Protein AF-A0A061NW91-F1 (afdb_monomer_lite)

Foldseek 3Di:
DVPLLVVLVVVLVVVVVPADLLLSLVSCLQRPQQLLLLCLQLPPPQAPLNVVSPVLSVCSSVLSVQLSVLRVDAQAQVSLVSLVSVLVSLVSQLVSLVLQCQAVDDPQLLSVLQSLLSNLLSVLSVLSSCLSHVVCVVDPDDSLVSSVLSSCSSFQSHLVSSLLSLVQLLVCVPPRGDPCSNVLSVLSSCLSVLCVVCVVVDPPSVLVSLVSSVVSQLVSLVVLQCCLVPPPPDDPLLSVLSVQLSVLQNVLSVLSNLQSVCRHVVNHPADPVNNSPRNVSCCSPVNSVSSSVNSVVSSRHDPDHDDDFWLDADQWADACCCVVVVVFPFDPDQQFLECDLVLLDDPADDLVLADPLVVCCRGPVVQKWKKKFKFFDPVCLVCLVVVQVVCQGRLAQNDDSGGIFTWDWDKTWTDCVNGVAPGKIWIWTDTPVGTHFTWIWGRDPSWIWIWTHTNQKIKIQTWRWHADPQNKIKTWSPPPAIWIDHDSRIGGFQKIWIKIWDDDDDNWIWIWIWMDHVNHTGMIMIMIMGGDD

Sequence (533 aa):
MKGSIAVGVLLSVIALLYVGIIEAALLLAMFIWVPMLLQLITQDPQIKVDRWLRRTSFVAIYFAIIASVSLFLPQSMIAGLFATVWLVFVAIIGVLGLLRQLRYGFQRSEEALINLSLMYLPIGGVWLVAGASGASQFLPYTDVIVWLTAIHFHYAAFFLPIVAGLYIRSRRQQIGLPKRWSFIAILLALGPIFVAIGIDQGPPLEFYVVATYAVGLFLFVGLWLVDALKRNEFTLKLRLTLLSASFVFALTTTWTLVYSFGLLSENIIVTIEWMTRYHGAVNASVFATLAFIVVWQLRTPSSVNEITVSHLRTRGYVGTVPIDEARWKKGSHTPTLVSNWDELANETFSPSDVDDEIRNFYTSPNRYKMVANVAWSSVFKPLLPVVHYVTVRFGQLNVPKNGKAMMNGAVIPLDSIEDGRAKPSVWLRWSEEAHIFTAIYSTVDQKMNIALPLPFGVMTGILQPETDQHSGLILNSEPNGIFYTIGSITIRLPLKETFHIKKVHNTELHANHHIQLFGLSLFTIEYELTAHE

Secondary structure (DSSP, 8-state):
-HHHHHHHHHHHHHHHTTS-HHHHHHHHIIIIIHHHHHHHHTSS--SHHHHHHHHHHHHHHHHHHHHHGGGTSPSSHHHHHHHHHHHHHHHHHHHHHHHHHHHH-SS-HHHHHHHHHHHHHHHHHHHHHHHHHTGGGGSSS-HHHHHHHHHHHHIIIIIHHHHHHHHHHHHHHHH---TTHHHHHHHHHHHHHHHHHHHHH-TTHHHHHHHHHHHHHHHHHHHHHHHHHH-TTS-HHHHHHHHHHHHHHHHHHHHHHHHHHHHHTT---S-HHHIIIIIIIHIIIIIHHHHHHHHHHH---------------BSS--TTHHHHTT-SPBPSS---SSS-GGGG-BTTB-GGGS-HHHHHHHHSGGGEEEEEEEEE-TTTGGGHHHHHHHHHHHTSS---SSEEEE-EEE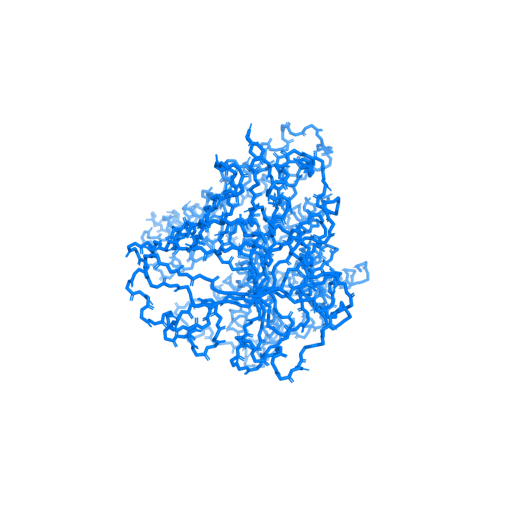EEEB-HHHHSSSS-EEEEEE-SSSEEEEEEEEEETTEEEEEEEEBTEEEEEEEEEEE-TTS-EEEEEEEEEEEEEETTEEEE-SEEEEEEEEEEETTEEEEEEEEEETTEEEEEEEEEEEE--

Structure (mmCIF, N/CA/C/O backbone):
data_AF-A0A061NW91-F1
#
_entry.id   AF-A0A061NW91-F1
#
loop_
_atom_site.group_PDB
_atom_site.id
_atom_site.type_symbol
_atom_site.label_atom_id
_atom_site.label_alt_id
_atom_site.label_comp_id
_atom_site.label_asym_id
_atom_site.label_entity_id
_atom_site.label_seq_id
_atom_site.pdbx_PDB_ins_code
_atom_site.Cartn_x
_atom_site.Cartn_y
_atom_site.Cartn_z
_atom_site.occupancy
_atom_site.B_iso_or_equiv
_atom_site.auth_seq_id
_atom_site.auth_comp_id
_atom_site.auth_asym_id
_atom_site.auth_atom_id
_atom_site.pdbx_PDB_model_num
ATOM 1 N N . MET A 1 1 ? -20.752 14.747 2.331 1.00 52.59 1 MET A N 1
ATOM 2 C CA . MET A 1 1 ? -20.024 14.851 3.615 1.00 52.59 1 MET A CA 1
ATOM 3 C C . MET A 1 1 ? -20.911 15.421 4.723 1.00 52.59 1 MET A C 1
ATOM 5 O O . MET A 1 1 ? -21.187 14.692 5.657 1.00 52.59 1 MET A O 1
ATOM 9 N N . LYS A 1 2 ? -21.432 16.656 4.620 1.00 47.62 2 LYS A N 1
ATOM 10 C CA . LYS A 1 2 ? -22.201 17.287 5.719 1.00 47.62 2 LYS A CA 1
ATOM 11 C C . LYS A 1 2 ? -23.490 16.541 6.129 1.00 47.62 2 LYS A C 1
ATOM 13 O O . LYS A 1 2 ? -23.704 16.351 7.318 1.00 47.62 2 LYS A O 1
ATOM 18 N N . GLY A 1 3 ? -24.300 16.074 5.172 1.00 49.94 3 GLY A N 1
ATOM 19 C CA . GLY A 1 3 ? -25.583 15.407 5.468 1.00 49.94 3 GLY A CA 1
ATOM 20 C C . GLY A 1 3 ? -25.447 14.042 6.153 1.00 49.94 3 GLY A C 1
ATOM 21 O O . GLY A 1 3 ? -26.090 13.794 7.164 1.00 49.94 3 GLY A O 1
ATOM 22 N N . SER A 1 4 ? -24.549 13.183 5.662 1.00 55.69 4 SER A N 1
ATOM 23 C CA . SER A 1 4 ? -24.285 11.864 6.256 1.00 55.69 4 SER A CA 1
ATOM 24 C C . SER A 1 4 ? -23.629 11.956 7.639 1.00 55.69 4 SER A C 1
ATOM 26 O O . SER A 1 4 ? -23.918 11.133 8.499 1.00 55.69 4 SER A O 1
ATOM 28 N N . ILE A 1 5 ? -22.794 12.979 7.876 1.00 61.19 5 ILE A N 1
ATOM 29 C CA . ILE A 1 5 ? -22.190 13.239 9.193 1.00 61.19 5 ILE A CA 1
ATOM 30 C C . ILE A 1 5 ? -23.252 13.688 10.194 1.00 61.19 5 ILE A C 1
ATOM 32 O O . ILE A 1 5 ? -23.284 13.162 11.296 1.00 61.19 5 ILE A O 1
ATOM 36 N N . ALA A 1 6 ? -24.128 14.627 9.827 1.00 64.75 6 ALA A N 1
ATOM 37 C CA . ALA A 1 6 ? -25.164 15.110 10.738 1.00 64.75 6 ALA A CA 1
ATOM 38 C C . ALA A 1 6 ? -26.103 13.978 11.180 1.00 64.75 6 ALA A C 1
ATOM 40 O O . ALA A 1 6 ? -26.405 13.865 12.363 1.00 64.75 6 ALA A O 1
ATOM 41 N N . VAL A 1 7 ? -26.492 13.098 10.250 1.00 67.06 7 VAL A N 1
ATOM 42 C CA . VAL A 1 7 ? -27.313 11.917 10.556 1.00 67.06 7 VAL A CA 1
ATOM 43 C C . VAL A 1 7 ? -26.541 10.906 11.406 1.00 67.06 7 VAL A C 1
ATOM 45 O O . VAL A 1 7 ? -27.070 10.446 12.410 1.00 67.06 7 VAL A O 1
ATOM 48 N N . GLY A 1 8 ? -25.285 10.593 11.067 1.00 64.12 8 GLY A N 1
ATOM 49 C CA . GLY A 1 8 ? -24.462 9.664 11.852 1.00 64.12 8 GLY A CA 1
ATOM 50 C C . GLY A 1 8 ? -24.186 10.159 13.275 1.00 64.12 8 GLY A C 1
ATOM 51 O O . GLY A 1 8 ? -24.293 9.388 14.224 1.00 64.12 8 GLY A O 1
ATOM 52 N N . VAL A 1 9 ? -23.900 11.454 13.439 1.00 68.56 9 VAL A N 1
ATOM 53 C CA . VAL A 1 9 ? -23.727 12.100 14.748 1.00 68.56 9 VAL A CA 1
ATOM 54 C C . VAL A 1 9 ? -25.037 12.094 15.524 1.00 68.56 9 VAL A C 1
ATOM 56 O O . VAL A 1 9 ? -25.028 11.716 16.686 1.00 68.56 9 VAL A O 1
ATOM 59 N N . LEU A 1 10 ? -26.163 12.448 14.900 1.00 68.88 10 LEU A N 1
ATOM 60 C CA . LEU A 1 10 ? -27.469 12.440 15.559 1.00 68.88 10 LEU A CA 1
ATOM 61 C C . LEU A 1 10 ? -27.851 11.033 16.037 1.00 68.88 10 LEU A C 1
ATOM 63 O O . LEU A 1 10 ? -28.220 10.867 17.194 1.00 68.88 10 LEU A O 1
ATOM 67 N N . LEU A 1 11 ? -27.713 10.019 15.178 1.00 64.69 11 LEU A N 1
ATOM 68 C CA . LEU A 1 11 ? -27.996 8.626 15.530 1.00 64.69 11 LEU A CA 1
ATOM 69 C C . LEU A 1 11 ? -27.055 8.115 16.624 1.00 64.69 11 LEU A C 1
ATOM 71 O O . LEU A 1 11 ? -27.511 7.441 17.542 1.00 64.69 11 LEU A O 1
ATOM 75 N N . SER A 1 12 ? -25.772 8.490 16.574 1.00 62.50 12 SER A N 1
ATOM 76 C CA . SER A 1 12 ? -24.813 8.153 17.632 1.00 62.50 12 SER A CA 1
ATOM 77 C C . SER A 1 12 ? -25.191 8.828 18.950 1.00 62.50 12 SER A C 1
ATOM 79 O O . SER A 1 12 ? -25.250 8.159 19.967 1.00 62.50 12 SER A O 1
ATOM 81 N N . VAL A 1 13 ? -25.511 10.125 18.948 1.00 66.75 13 VAL A N 1
ATOM 82 C CA . 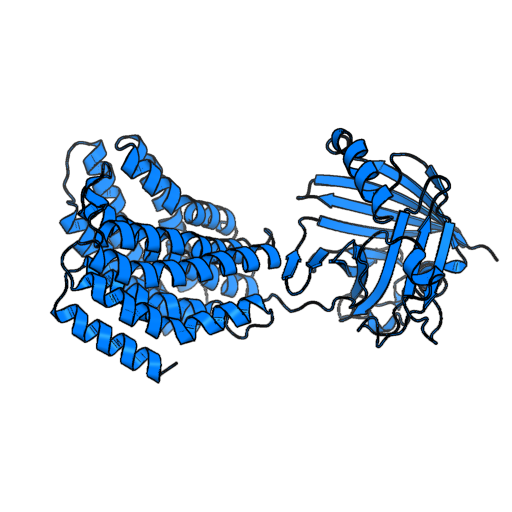VAL A 1 13 ? -25.918 10.875 20.151 1.00 66.75 13 VAL A CA 1
ATOM 83 C C . VAL A 1 13 ? -27.202 10.317 20.758 1.00 66.75 13 VAL A C 1
ATOM 85 O O . VAL A 1 13 ? -27.273 10.171 21.972 1.00 66.75 13 VAL A O 1
ATOM 88 N N . ILE A 1 14 ? -28.193 9.965 19.937 1.00 61.38 14 ILE A N 1
ATOM 89 C CA . ILE A 1 14 ? -29.428 9.336 20.416 1.00 61.38 14 ILE A CA 1
ATOM 90 C C . ILE A 1 14 ? -29.113 7.969 21.023 1.00 61.38 14 ILE A C 1
ATOM 92 O O . ILE A 1 14 ? -29.549 7.687 22.131 1.00 61.38 14 ILE A O 1
ATOM 96 N N . ALA A 1 15 ? -28.318 7.142 20.345 1.00 61.28 15 ALA A N 1
ATOM 97 C CA . ALA A 1 15 ? -27.961 5.822 20.845 1.00 61.28 15 ALA A CA 1
ATOM 98 C C . ALA A 1 15 ? -27.124 5.875 22.134 1.00 61.28 15 ALA A C 1
ATOM 100 O O . ALA A 1 15 ? -27.354 5.073 23.034 1.00 61.28 15 ALA A O 1
ATOM 101 N N . LEU A 1 16 ? -26.228 6.861 22.269 1.00 63.16 16 LEU A N 1
ATOM 102 C CA . LEU A 1 16 ? -25.401 7.097 23.461 1.00 63.16 16 LEU A CA 1
ATOM 103 C C . LEU A 1 16 ? -26.218 7.320 24.744 1.00 63.16 16 LEU A C 1
ATOM 105 O O . LEU A 1 16 ? -25.680 7.141 25.832 1.00 63.16 16 LEU A O 1
ATOM 109 N N . LEU A 1 17 ? -27.497 7.692 24.639 1.00 67.06 17 LEU A N 1
ATOM 110 C CA . LEU A 1 17 ? -28.383 7.854 25.797 1.00 67.06 17 LEU A CA 1
ATOM 111 C C . LEU A 1 17 ? -28.949 6.526 26.323 1.00 67.06 17 LEU A C 1
ATOM 113 O O . LEU A 1 17 ? -29.487 6.501 27.427 1.00 67.06 17 LEU A O 1
ATOM 117 N N . TYR A 1 18 ? -28.840 5.439 25.553 1.00 68.56 18 TYR A N 1
ATOM 118 C CA . TYR A 1 18 ? -29.524 4.171 25.828 1.00 68.56 18 TYR A CA 1
ATOM 119 C C . TYR A 1 18 ? -28.599 2.949 25.891 1.00 68.56 18 TYR A C 1
ATOM 121 O O . TYR A 1 18 ? -29.082 1.854 26.169 1.00 68.56 18 TYR A O 1
ATOM 129 N N . VAL A 1 19 ? -27.295 3.104 25.635 1.00 80.56 19 VAL A N 1
ATOM 130 C CA . VAL A 1 19 ? -26.346 1.981 25.545 1.00 80.56 19 VAL A CA 1
ATOM 131 C C . VAL A 1 19 ? -25.132 2.153 26.462 1.00 80.56 19 VAL A C 1
ATOM 133 O O . VAL A 1 19 ? -24.817 3.260 26.902 1.00 80.56 19 VAL A O 1
ATOM 136 N N . GLY A 1 20 ? -24.441 1.047 26.749 1.00 87.38 20 GLY A N 1
ATOM 137 C CA . GLY A 1 20 ? -23.202 1.044 27.522 1.00 87.38 20 GLY A CA 1
ATOM 138 C C . GLY A 1 20 ? -22.012 1.644 26.764 1.00 87.38 20 GLY A C 1
ATOM 139 O O . GLY A 1 20 ? -22.071 1.967 25.578 1.00 87.38 20 GLY A O 1
ATOM 140 N N . ILE A 1 21 ? -20.887 1.804 27.469 1.00 89.38 21 ILE A N 1
ATOM 141 C CA . ILE A 1 21 ? -19.657 2.420 26.931 1.00 89.38 21 ILE A CA 1
ATOM 142 C C . ILE A 1 21 ? -19.094 1.632 25.733 1.00 89.38 21 ILE A C 1
ATOM 144 O O . ILE A 1 21 ? -18.519 2.218 24.813 1.00 89.38 21 ILE A O 1
ATOM 148 N N . ILE A 1 22 ? -19.247 0.309 25.743 1.00 91.12 22 ILE A N 1
ATOM 149 C CA . ILE A 1 22 ? -18.734 -0.594 24.708 1.00 91.12 22 ILE A CA 1
ATOM 150 C C . ILE A 1 22 ? -19.541 -0.409 23.417 1.00 91.12 22 ILE A C 1
ATOM 152 O O . ILE A 1 22 ? -18.987 -0.128 22.353 1.00 91.12 22 ILE A O 1
ATOM 156 N N . GLU A 1 23 ? -20.861 -0.494 23.520 1.00 92.00 23 GLU A N 1
ATOM 157 C CA . GLU A 1 23 ? -21.796 -0.322 22.412 1.00 92.00 23 GLU A CA 1
ATOM 158 C C . GLU A 1 23 ? -21.676 1.085 21.819 1.00 92.00 23 GLU A C 1
ATOM 160 O O . GLU A 1 23 ? -21.595 1.249 20.602 1.00 92.00 23 GLU A O 1
ATOM 165 N N . ALA A 1 24 ? -21.566 2.099 22.680 1.00 91.12 24 ALA A N 1
ATOM 166 C CA . ALA A 1 24 ? -21.291 3.482 22.315 1.00 91.12 24 ALA A CA 1
ATOM 167 C C . ALA A 1 24 ? -20.049 3.624 21.419 1.00 91.12 24 ALA A C 1
ATOM 169 O O . ALA A 1 24 ? -20.097 4.282 20.376 1.00 91.12 24 ALA A O 1
ATOM 170 N N . ALA A 1 25 ? -18.935 2.996 21.802 1.00 93.56 25 ALA A N 1
ATOM 171 C CA . ALA A 1 25 ? -17.704 3.023 21.019 1.00 93.56 25 ALA A CA 1
ATOM 172 C C . ALA A 1 25 ? -17.865 2.300 19.670 1.00 93.56 25 ALA A C 1
ATOM 174 O O . ALA A 1 25 ? -17.402 2.798 18.644 1.00 93.56 25 ALA A O 1
ATOM 175 N N . LEU A 1 26 ? -18.562 1.161 19.629 1.00 95.38 26 LEU A N 1
ATOM 176 C CA . LEU A 1 26 ? -18.844 0.461 18.370 1.00 95.38 26 LEU A CA 1
ATOM 177 C C . LEU A 1 26 ? -19.699 1.307 17.424 1.00 95.38 26 LEU A C 1
ATOM 179 O O . LEU A 1 26 ? -19.378 1.409 16.241 1.00 95.38 26 LEU A O 1
ATOM 183 N N . LEU A 1 27 ? -20.730 1.976 17.937 1.00 94.81 27 LEU A N 1
ATOM 184 C CA . LEU A 1 27 ? -21.559 2.886 17.150 1.00 94.81 27 LEU A CA 1
ATOM 185 C C . LEU A 1 27 ? -20.736 4.052 16.590 1.00 94.81 27 LEU A C 1
ATOM 187 O O . LEU A 1 27 ? -20.813 4.333 15.395 1.00 94.81 27 LEU A O 1
ATOM 191 N N . LEU A 1 28 ? -19.885 4.683 17.405 1.00 94.38 28 LEU A N 1
ATOM 192 C CA . LEU A 1 28 ? -18.970 5.727 16.927 1.00 94.38 28 LEU A CA 1
ATOM 193 C C . LEU A 1 28 ? -18.056 5.206 15.809 1.00 94.38 28 LEU A C 1
ATOM 195 O O . LEU A 1 28 ? -17.872 5.881 14.792 1.00 94.38 28 LEU A O 1
ATOM 199 N N . ALA A 1 29 ? -17.520 3.992 15.946 1.00 96.50 29 ALA A N 1
ATOM 200 C CA . ALA A 1 29 ? -16.716 3.378 14.899 1.00 96.50 29 ALA A CA 1
ATOM 201 C C . ALA A 1 29 ? -17.511 3.162 13.601 1.00 96.50 29 ALA A C 1
ATOM 203 O O . ALA A 1 29 ? -17.045 3.559 12.530 1.00 96.50 29 ALA A O 1
ATOM 204 N N . MET A 1 30 ? -18.711 2.583 13.693 1.00 96.12 30 MET A N 1
ATOM 205 C CA . MET A 1 30 ? -19.557 2.248 12.544 1.00 96.12 30 MET A CA 1
ATOM 206 C C . MET A 1 30 ? -20.066 3.487 11.799 1.00 96.12 30 MET A C 1
ATOM 208 O O . MET A 1 30 ? -19.986 3.557 10.572 1.00 96.12 30 MET A O 1
ATOM 212 N N . PHE A 1 31 ? -20.581 4.472 12.536 1.00 95.19 31 PHE A N 1
ATOM 213 C CA . PHE A 1 31 ? -21.253 5.640 11.965 1.00 95.19 31 PHE A CA 1
ATOM 214 C C . PHE A 1 31 ? -20.302 6.778 11.601 1.00 95.19 31 PHE A C 1
ATOM 216 O O . PHE A 1 31 ? -20.600 7.550 10.687 1.00 95.19 31 PHE A O 1
ATOM 223 N N . ILE A 1 32 ? -19.175 6.906 12.306 1.00 94.81 32 ILE A N 1
ATOM 224 C CA . ILE A 1 32 ? -18.277 8.057 12.175 1.00 94.81 32 ILE A CA 1
ATOM 225 C C . ILE A 1 32 ? -16.912 7.600 11.675 1.00 94.81 32 ILE A C 1
ATOM 227 O O . ILE A 1 32 ? -16.510 7.950 10.564 1.00 94.81 32 ILE A O 1
ATOM 231 N N . TRP A 1 33 ? -16.189 6.805 12.460 1.00 96.62 33 TRP A N 1
ATOM 232 C CA . TRP A 1 33 ? -14.760 6.628 12.217 1.00 96.62 33 TRP A CA 1
ATOM 233 C C . TRP A 1 33 ? -14.436 5.838 10.954 1.00 96.62 33 TRP A C 1
ATOM 235 O O . TRP A 1 33 ? -13.626 6.303 10.152 1.00 96.62 33 TRP A O 1
ATOM 245 N N . VAL A 1 34 ? -15.088 4.697 10.727 1.00 97.88 34 VAL A N 1
ATOM 246 C CA . VAL A 1 34 ? -14.879 3.891 9.516 1.00 97.88 34 VAL A CA 1
ATOM 247 C C . VAL A 1 34 ? -15.186 4.695 8.245 1.00 97.88 34 VAL A C 1
ATOM 249 O O . VAL A 1 34 ? -14.268 4.882 7.442 1.00 97.88 34 VAL A O 1
ATOM 252 N N . PRO A 1 35 ? -16.397 5.249 8.033 1.00 96.81 35 PRO A N 1
ATOM 253 C CA . PRO A 1 35 ? -16.688 5.988 6.806 1.00 96.81 35 PRO A CA 1
ATOM 254 C C . PRO A 1 35 ? -15.821 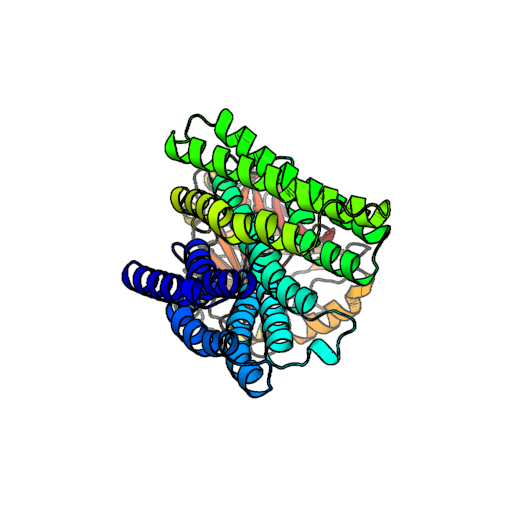7.240 6.622 1.00 96.81 35 PRO A C 1
ATOM 256 O O . PRO A 1 35 ? -15.416 7.536 5.495 1.00 96.81 35 PRO A O 1
ATOM 259 N N . MET A 1 36 ? -15.507 7.979 7.692 1.00 95.75 36 MET A N 1
ATOM 260 C CA . MET A 1 36 ? -14.689 9.189 7.572 1.00 95.75 36 MET A CA 1
ATOM 261 C C . MET A 1 36 ? -13.231 8.870 7.234 1.00 95.75 36 MET A C 1
ATOM 263 O O . MET A 1 36 ? -12.657 9.528 6.365 1.00 95.75 36 MET A O 1
ATOM 267 N N . LEU A 1 37 ? -12.635 7.850 7.856 1.00 97.12 37 LEU A N 1
ATOM 268 C CA . LEU A 1 37 ? -11.267 7.442 7.541 1.00 97.12 37 LEU A CA 1
ATOM 269 C C . LEU A 1 37 ? -11.146 6.897 6.117 1.00 97.12 37 LEU A C 1
ATOM 271 O O . LEU A 1 37 ? -10.187 7.241 5.432 1.00 97.12 37 LEU A O 1
ATOM 275 N N . LEU A 1 38 ? -12.136 6.143 5.626 1.00 97.00 38 LEU A N 1
ATOM 276 C CA . LEU A 1 38 ? -12.166 5.716 4.224 1.00 97.00 38 LEU A CA 1
ATOM 277 C C . LEU A 1 38 ? -12.124 6.914 3.264 1.00 97.00 38 LEU A C 1
ATOM 279 O O . LEU A 1 38 ? -11.351 6.901 2.310 1.00 97.00 38 LEU A O 1
ATOM 283 N N . GLN A 1 39 ? -12.877 7.985 3.549 1.00 94.44 39 GLN A N 1
ATOM 284 C CA . GLN A 1 39 ? -12.839 9.211 2.740 1.00 94.44 39 GLN A CA 1
ATOM 285 C C . GLN A 1 39 ? -11.476 9.913 2.788 1.00 94.44 39 GLN A C 1
ATOM 287 O O . GLN A 1 39 ? -11.055 10.459 1.768 1.00 94.44 39 GLN A O 1
ATOM 292 N N . LEU A 1 40 ? -10.790 9.907 3.939 1.00 95.19 40 LEU A N 1
ATOM 293 C CA . LE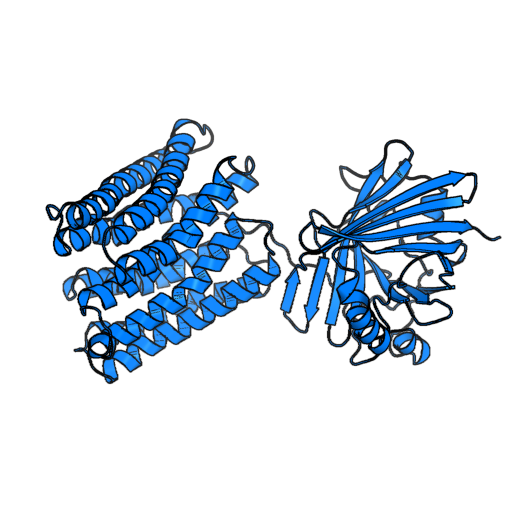U A 1 40 ? -9.445 10.479 4.064 1.00 95.19 40 LEU A CA 1
ATOM 294 C C . LEU A 1 40 ? -8.384 9.642 3.338 1.00 95.19 40 LEU A C 1
ATOM 296 O O . LEU A 1 40 ? -7.505 10.208 2.694 1.00 95.19 40 LEU A O 1
ATOM 300 N N . ILE A 1 41 ? -8.474 8.310 3.401 1.00 95.38 41 ILE A N 1
ATOM 301 C CA . ILE A 1 41 ? -7.561 7.401 2.692 1.00 95.38 41 ILE A CA 1
ATOM 302 C C . ILE A 1 41 ? -7.619 7.652 1.188 1.00 95.38 41 ILE A C 1
ATOM 304 O O . ILE A 1 41 ? -6.569 7.716 0.546 1.00 95.38 41 ILE A O 1
ATOM 308 N N . THR A 1 42 ? -8.834 7.816 0.659 1.00 93.38 42 THR A N 1
ATOM 309 C CA . THR A 1 42 ? -9.128 7.939 -0.773 1.00 93.38 42 THR A CA 1
ATOM 310 C C . THR A 1 42 ? -9.400 9.385 -1.195 1.00 93.38 42 THR A C 1
ATOM 312 O O . THR A 1 42 ? -10.309 9.632 -1.994 1.00 93.38 42 THR A O 1
ATOM 315 N N . GLN A 1 43 ? -8.689 10.360 -0.622 1.00 87.00 43 GLN A N 1
ATOM 316 C CA . GLN A 1 43 ? -8.732 11.732 -1.135 1.00 87.00 43 GLN A CA 1
ATOM 317 C C . GLN A 1 43 ? -8.201 11.739 -2.573 1.00 87.00 43 GLN A C 1
ATOM 319 O O . GLN A 1 43 ? -7.103 11.248 -2.821 1.00 87.00 43 GLN A O 1
ATOM 324 N N . ASP A 1 44 ? -9.016 12.247 -3.501 1.00 85.25 44 ASP A N 1
ATOM 325 C CA . ASP A 1 44 ? -8.732 12.344 -4.940 1.00 85.25 44 ASP A CA 1
ATOM 326 C C . ASP A 1 44 ? -8.256 11.022 -5.573 1.00 85.25 44 ASP A C 1
ATOM 328 O O . ASP A 1 44 ? -7.116 10.905 -6.026 1.00 85.25 44 ASP A O 1
ATOM 332 N N . PRO A 1 45 ? -9.129 9.994 -5.604 1.00 88.44 45 PRO A N 1
ATOM 333 C CA . PRO A 1 45 ? -8.737 8.638 -5.963 1.00 88.44 45 PRO A CA 1
ATOM 334 C C . PRO A 1 45 ? -8.344 8.540 -7.443 1.00 88.44 45 PRO A C 1
ATOM 336 O O . PRO A 1 45 ? -9.203 8.604 -8.323 1.00 88.44 45 PRO A O 1
ATOM 339 N N . GLN A 1 46 ? -7.055 8.314 -7.702 1.00 88.88 46 GLN A N 1
ATOM 340 C CA . GLN A 1 46 ? -6.514 8.151 -9.058 1.00 88.88 46 GLN A CA 1
ATOM 341 C C . GLN A 1 46 ? -6.683 6.717 -9.577 1.00 88.88 46 GLN A C 1
ATOM 343 O O . GLN A 1 46 ? -6.965 6.484 -10.747 1.00 88.88 46 GLN A O 1
ATOM 348 N N . ILE A 1 47 ? -6.575 5.723 -8.693 1.00 91.00 47 ILE A N 1
ATOM 349 C CA . ILE A 1 47 ? -6.655 4.303 -9.056 1.00 91.00 47 ILE A CA 1
ATOM 350 C C . ILE A 1 47 ? -8.063 3.726 -8.845 1.00 91.00 47 ILE A C 1
ATOM 352 O O . ILE A 1 47 ? -8.851 4.199 -8.023 1.00 91.00 47 ILE A O 1
ATOM 356 N N . LYS A 1 48 ? -8.401 2.659 -9.583 1.00 91.75 48 LYS A N 1
ATOM 357 C CA . LYS A 1 48 ? -9.726 2.004 -9.523 1.00 91.75 48 LYS A CA 1
ATOM 358 C C . LYS A 1 48 ? -10.090 1.496 -8.125 1.00 91.75 48 LYS A C 1
ATOM 360 O O . LYS A 1 48 ? -11.208 1.732 -7.677 1.00 91.75 48 LYS A O 1
ATOM 365 N N . VAL A 1 49 ? -9.153 0.847 -7.432 1.00 93.75 49 VAL A N 1
ATOM 366 C CA . VAL A 1 49 ? -9.398 0.306 -6.083 1.00 93.75 49 VAL A CA 1
ATOM 367 C C . VAL A 1 49 ? -9.718 1.410 -5.070 1.00 93.75 49 VAL A C 1
ATOM 369 O O . VAL A 1 49 ? -10.661 1.256 -4.300 1.00 93.75 49 VAL A O 1
ATOM 372 N N . ASP A 1 50 ? -9.050 2.565 -5.142 1.00 94.50 50 ASP A N 1
ATOM 373 C CA . ASP A 1 50 ? -9.362 3.722 -4.293 1.00 94.50 50 ASP A CA 1
ATOM 374 C C . ASP A 1 50 ? -10.736 4.309 -4.632 1.00 94.50 50 ASP A C 1
ATOM 376 O O . ASP A 1 50 ? -11.472 4.718 -3.738 1.00 94.50 50 ASP A O 1
ATOM 380 N N . ARG A 1 51 ? -11.144 4.305 -5.911 1.00 94.50 51 ARG A N 1
ATOM 381 C CA . ARG A 1 51 ? -12.510 4.695 -6.302 1.00 94.50 51 ARG A CA 1
ATOM 382 C C . ARG A 1 51 ? -13.558 3.749 -5.711 1.00 94.50 51 ARG A C 1
ATOM 384 O O . ARG A 1 51 ? -14.598 4.220 -5.251 1.00 94.50 51 ARG A O 1
ATOM 391 N N . TRP A 1 52 ? -13.309 2.440 -5.712 1.00 95.25 52 TRP A N 1
ATOM 392 C CA . TRP A 1 52 ? -14.201 1.456 -5.087 1.00 95.25 52 TRP A CA 1
ATOM 393 C C . TRP A 1 52 ? -14.257 1.626 -3.570 1.00 95.25 52 TRP A C 1
ATOM 395 O O . TRP A 1 52 ? -15.348 1.702 -3.013 1.00 95.25 52 TRP A O 1
ATOM 405 N N . LEU A 1 53 ? -13.106 1.790 -2.919 1.00 96.06 53 LEU A N 1
ATOM 406 C CA . LEU A 1 53 ? -13.013 2.037 -1.481 1.00 96.06 53 LEU A CA 1
ATOM 407 C C . LEU A 1 53 ? -13.689 3.359 -1.083 1.00 96.06 53 LEU A C 1
ATOM 409 O O . LEU A 1 53 ? -14.388 3.441 -0.079 1.00 96.06 53 LEU A O 1
ATOM 413 N N . ARG A 1 54 ? -13.595 4.396 -1.917 1.00 95.50 54 ARG A N 1
ATOM 414 C CA . ARG A 1 54 ? -14.335 5.641 -1.694 1.00 95.50 54 ARG A CA 1
ATOM 415 C C . ARG A 1 54 ? -15.845 5.424 -1.763 1.00 95.50 54 ARG A C 1
ATOM 417 O O . ARG A 1 54 ? -16.578 6.010 -0.970 1.00 95.50 54 ARG A O 1
ATOM 424 N N . ARG A 1 55 ? -16.333 4.585 -2.686 1.00 96.06 55 ARG A N 1
ATOM 425 C CA . ARG A 1 55 ? -17.767 4.254 -2.782 1.00 96.06 55 ARG A CA 1
ATOM 426 C C . ARG A 1 55 ? -18.275 3.551 -1.526 1.00 96.06 55 ARG A C 1
ATOM 428 O O . ARG A 1 55 ? -19.373 3.887 -1.085 1.00 96.06 55 ARG A O 1
ATOM 435 N N . THR A 1 56 ? -17.488 2.655 -0.920 1.00 96.50 56 THR A N 1
ATOM 436 C CA . THR A 1 56 ? -17.900 1.976 0.324 1.00 96.50 56 THR A CA 1
ATOM 437 C C . THR A 1 56 ? -18.149 2.974 1.457 1.00 96.50 56 THR A C 1
ATOM 439 O O . THR A 1 56 ? -19.115 2.819 2.197 1.00 96.50 56 THR A O 1
ATOM 442 N N . SER A 1 57 ? -17.379 4.068 1.523 1.00 95.06 57 SER A N 1
ATOM 443 C CA . SER A 1 57 ? -17.584 5.135 2.517 1.00 95.06 57 SER A CA 1
ATOM 444 C C . SER A 1 57 ? -18.958 5.822 2.436 1.00 95.06 57 SER A C 1
ATOM 446 O O . SER A 1 57 ? -19.467 6.286 3.454 1.00 95.06 57 SER A O 1
ATOM 448 N N . PHE A 1 58 ? -19.574 5.889 1.247 1.00 92.44 58 PHE A N 1
ATOM 449 C CA . PHE A 1 58 ? -20.886 6.519 1.060 1.00 92.44 58 PHE A CA 1
ATOM 450 C C . PHE A 1 58 ? -22.045 5.582 1.393 1.00 92.44 58 PHE A C 1
ATOM 452 O O . PHE A 1 58 ? -23.091 6.051 1.831 1.00 92.44 58 PHE A O 1
ATOM 459 N N . VAL A 1 59 ? -21.864 4.273 1.206 1.00 95.56 59 VAL A N 1
ATOM 460 C CA . VAL A 1 59 ? -22.895 3.270 1.516 1.00 95.56 59 VAL A CA 1
ATOM 461 C C . VAL A 1 59 ? -22.787 2.719 2.938 1.00 95.56 59 VAL A C 1
ATOM 463 O O . VAL A 1 59 ? -23.727 2.083 3.404 1.00 95.56 59 VAL A O 1
ATOM 466 N N . ALA A 1 60 ? -21.686 3.001 3.645 1.00 95.44 60 ALA A N 1
ATOM 467 C CA . ALA A 1 60 ? -21.418 2.551 5.013 1.00 95.44 60 ALA A CA 1
ATOM 468 C C . ALA A 1 60 ? -22.593 2.785 5.973 1.00 95.44 60 ALA A C 1
ATOM 470 O O . ALA A 1 60 ? -22.886 1.933 6.804 1.00 95.44 60 ALA A O 1
ATOM 471 N N . ILE A 1 61 ? -23.297 3.914 5.820 1.00 94.06 61 ILE A N 1
ATOM 472 C CA . ILE A 1 61 ? -24.421 4.292 6.682 1.00 94.06 61 ILE A CA 1
ATOM 473 C C . ILE A 1 61 ? -25.547 3.250 6.674 1.00 94.06 61 ILE A C 1
ATOM 475 O O . ILE A 1 61 ? -26.119 2.973 7.720 1.00 94.06 61 ILE A O 1
ATOM 479 N N . TYR A 1 62 ? -25.838 2.628 5.529 1.00 95.31 62 TYR A N 1
ATOM 480 C CA . TYR A 1 62 ? -26.904 1.629 5.431 1.00 95.31 62 TYR A CA 1
ATOM 481 C C . TYR A 1 62 ? -26.531 0.346 6.176 1.00 95.31 62 TYR A C 1
ATOM 483 O O . TYR A 1 62 ? -27.344 -0.196 6.920 1.00 95.31 62 TYR A O 1
ATOM 491 N N . PHE A 1 63 ? -25.279 -0.095 6.032 1.00 97.38 63 PHE A N 1
ATOM 492 C CA . PHE A 1 63 ? -24.757 -1.248 6.765 1.00 97.38 63 PHE A CA 1
ATOM 493 C C . PHE A 1 63 ? -24.696 -0.972 8.270 1.00 97.38 63 PHE A C 1
ATOM 495 O O . PHE A 1 63 ? -25.079 -1.835 9.053 1.00 97.38 63 PHE A O 1
ATOM 502 N N . ALA A 1 64 ? -24.282 0.236 8.670 1.00 95.81 64 ALA A N 1
ATOM 503 C CA . ALA A 1 64 ? -24.231 0.654 10.069 1.00 95.81 64 ALA A CA 1
ATOM 504 C C . ALA A 1 64 ? -25.624 0.688 10.719 1.00 95.81 64 ALA A C 1
ATOM 506 O O . ALA A 1 64 ? -25.776 0.173 11.818 1.00 95.81 64 ALA A O 1
ATOM 507 N N . ILE A 1 65 ? -26.645 1.228 10.037 1.00 94.06 65 ILE A N 1
ATOM 508 C CA . ILE A 1 65 ? -28.030 1.270 10.547 1.00 94.06 65 ILE A CA 1
ATOM 509 C C . ILE A 1 65 ? -28.582 -0.139 10.775 1.00 94.06 65 ILE A C 1
ATOM 511 O O . ILE A 1 65 ? -29.176 -0.411 11.814 1.00 94.06 65 ILE A O 1
ATOM 515 N N . ILE A 1 66 ? -28.403 -1.040 9.807 1.00 96.56 66 ILE A N 1
ATOM 516 C CA . ILE A 1 66 ? -28.915 -2.409 9.932 1.00 96.56 66 ILE A CA 1
ATOM 517 C C . ILE A 1 66 ? -28.167 -3.140 11.050 1.00 96.56 66 ILE A C 1
ATOM 519 O O . ILE A 1 66 ? -28.790 -3.763 11.904 1.00 96.56 66 ILE A O 1
ATOM 523 N N . ALA A 1 67 ? -26.839 -3.027 11.086 1.00 96.94 67 ALA A N 1
ATOM 524 C CA . ALA A 1 67 ? -26.040 -3.699 12.097 1.00 96.94 67 ALA A CA 1
ATOM 525 C C . ALA A 1 67 ? -26.248 -3.139 13.504 1.00 96.94 67 ALA A C 1
ATOM 527 O O . ALA A 1 67 ? -26.235 -3.913 14.451 1.00 96.94 67 ALA A O 1
ATOM 528 N N . SER A 1 68 ? -26.503 -1.837 13.668 1.00 95.25 68 SER A N 1
ATOM 529 C CA . SER A 1 68 ? -26.684 -1.240 14.995 1.00 95.25 68 SER A CA 1
ATOM 530 C C . SER A 1 68 ? -27.865 -1.831 15.755 1.00 95.25 68 SER A C 1
ATOM 532 O O . SER A 1 68 ? -27.845 -1.832 16.979 1.00 95.25 68 SER A O 1
ATOM 534 N N . VAL A 1 69 ? -28.863 -2.384 15.052 1.00 94.88 69 VAL A N 1
ATOM 535 C CA . VAL A 1 69 ? -29.973 -3.127 15.669 1.00 94.88 69 VAL A CA 1
ATOM 536 C C . VAL A 1 69 ? -29.452 -4.259 16.560 1.00 94.88 69 VAL A C 1
ATOM 538 O O . VAL A 1 69 ? -30.018 -4.489 17.625 1.00 94.88 69 VAL A O 1
ATOM 541 N N . SER A 1 70 ? -28.337 -4.910 16.200 1.00 95.69 70 SER A N 1
ATOM 542 C CA . SER A 1 70 ? -27.751 -5.981 17.015 1.00 95.69 70 SER A CA 1
ATOM 543 C C . SER A 1 70 ? -27.329 -5.521 18.408 1.00 95.69 70 SER A C 1
ATOM 545 O O . SER A 1 70 ? -27.267 -6.346 19.308 1.00 95.69 70 SER A O 1
ATOM 547 N N . LEU A 1 71 ? -27.023 -4.231 18.587 1.00 92.50 71 LEU A N 1
ATOM 548 C CA . LEU A 1 71 ? -26.558 -3.661 19.856 1.00 92.50 71 LEU A CA 1
ATOM 549 C C . LEU A 1 71 ? -27.707 -3.311 20.812 1.00 92.50 71 LEU A C 1
ATOM 551 O O . LEU A 1 71 ? -27.466 -3.051 21.984 1.00 92.50 71 LEU A O 1
ATOM 555 N N . PHE A 1 72 ? -28.948 -3.304 20.320 1.00 91.69 72 PHE A N 1
ATOM 556 C CA . PHE A 1 72 ? -30.151 -3.067 21.127 1.00 91.69 72 PHE A CA 1
ATOM 557 C C . PHE A 1 72 ? -30.929 -4.352 21.425 1.00 91.69 72 PHE A C 1
ATOM 559 O O . PHE A 1 72 ? -31.906 -4.328 22.173 1.00 91.69 72 PHE A O 1
ATOM 566 N N . LEU A 1 73 ? -30.527 -5.470 20.820 1.00 92.50 73 LEU A N 1
ATOM 567 C CA . LEU A 1 73 ? -31.139 -6.771 21.038 1.00 92.50 73 LEU A CA 1
ATOM 568 C C . LEU A 1 73 ? -30.363 -7.556 22.104 1.00 92.50 73 LEU A C 1
ATOM 570 O O . LEU A 1 73 ? -29.138 -7.457 22.167 1.00 92.50 73 LEU A O 1
ATOM 574 N N . PRO A 1 74 ? -31.046 -8.396 22.901 1.00 91.94 74 PRO A N 1
ATOM 575 C CA . PRO A 1 74 ? -30.369 -9.402 23.706 1.00 91.94 74 PRO A CA 1
ATOM 576 C C . PRO A 1 74 ? -29.518 -10.328 22.829 1.00 91.94 74 PRO A C 1
ATOM 578 O O . PRO A 1 74 ? -29.884 -10.620 21.680 1.00 91.94 74 PRO A O 1
ATOM 581 N N . GLN A 1 75 ? -28.418 -10.833 23.396 1.00 93.94 75 GLN A N 1
ATOM 582 C CA . GLN A 1 75 ? -27.549 -11.791 22.714 1.00 93.94 75 GLN A CA 1
ATOM 583 C C . GLN A 1 75 ? -28.369 -12.982 22.206 1.00 93.94 75 GLN A C 1
ATOM 585 O O . GLN A 1 75 ? -29.060 -13.662 22.967 1.00 93.94 75 GLN A O 1
ATOM 590 N N . SER A 1 76 ? -28.349 -13.187 20.893 1.00 96.19 76 SER A N 1
ATOM 591 C CA . SER A 1 76 ? -29.177 -14.180 20.211 1.00 96.19 76 SER A CA 1
ATOM 592 C C . SER A 1 76 ? -28.737 -14.343 18.761 1.00 96.19 76 SER A C 1
ATOM 594 O O . SER A 1 76 ? -28.166 -13.430 18.164 1.00 96.19 76 SER A O 1
ATOM 596 N N . MET A 1 77 ? -29.101 -15.464 18.132 1.00 96.25 77 MET A N 1
ATOM 597 C CA . MET A 1 77 ? -28.834 -15.679 16.704 1.00 96.25 77 MET A CA 1
ATOM 598 C C . MET A 1 77 ? -29.379 -14.535 15.827 1.00 96.25 77 MET A C 1
ATOM 600 O O . MET A 1 77 ? -28.741 -14.146 14.853 1.00 96.25 77 MET A O 1
ATOM 604 N N . ILE A 1 78 ? -30.520 -13.942 16.201 1.00 97.38 78 ILE A N 1
ATOM 605 C CA . ILE A 1 78 ? -31.123 -12.804 15.490 1.00 97.38 78 ILE A CA 1
ATOM 606 C C . ILE A 1 78 ? -30.218 -11.567 15.567 1.00 97.38 78 ILE A C 1
ATOM 608 O O . ILE A 1 78 ? -29.938 -10.955 14.537 1.00 97.38 78 ILE A O 1
ATOM 612 N N . ALA A 1 79 ? -29.715 -11.219 16.756 1.00 97.25 79 ALA A N 1
ATOM 613 C CA . ALA A 1 79 ? -28.750 -10.130 16.907 1.00 97.25 79 ALA A CA 1
ATOM 614 C C . ALA A 1 79 ? -27.468 -10.407 16.098 1.00 97.25 79 ALA A C 1
ATOM 616 O O . ALA A 1 79 ? -26.966 -9.521 15.404 1.00 97.25 79 ALA A O 1
ATOM 617 N N . GLY A 1 80 ? -26.999 -11.660 16.084 1.00 97.81 80 GLY A N 1
ATOM 618 C CA . GLY A 1 80 ? -25.890 -12.116 15.241 1.00 97.81 80 GLY A CA 1
ATOM 619 C C . GLY A 1 80 ? -26.105 -11.899 13.737 1.00 97.81 80 GLY A C 1
ATOM 620 O O . GLY A 1 80 ? -25.188 -11.462 13.036 1.00 97.81 80 GLY A O 1
ATOM 621 N N . LEU A 1 81 ? -27.315 -12.146 13.225 1.00 98.12 81 LEU A N 1
ATOM 622 C CA . LEU A 1 81 ? -27.657 -11.901 11.818 1.00 98.12 81 LEU A CA 1
ATOM 623 C C . LEU A 1 81 ? -27.590 -10.410 11.462 1.00 98.12 81 LEU A C 1
ATOM 625 O O . LEU A 1 81 ? -27.018 -10.063 10.428 1.00 98.12 81 LEU A O 1
ATOM 629 N N . PHE A 1 82 ? -28.093 -9.521 12.327 1.00 98.31 82 PHE A N 1
ATOM 630 C CA . PHE A 1 82 ? -27.942 -8.073 12.135 1.00 98.31 82 PHE A CA 1
ATOM 631 C C . PHE A 1 82 ? -26.464 -7.657 12.152 1.00 98.31 82 PHE A C 1
ATOM 633 O O . PHE A 1 82 ? -26.011 -6.962 11.242 1.00 98.31 82 PHE A O 1
ATOM 640 N N . ALA A 1 83 ? -25.677 -8.155 13.111 1.00 98.19 83 ALA A N 1
ATOM 641 C CA . ALA A 1 83 ? -24.237 -7.894 13.187 1.00 98.19 83 ALA A CA 1
ATOM 642 C C . ALA A 1 83 ? -23.471 -8.389 11.941 1.00 98.19 83 ALA A C 1
ATOM 644 O O . ALA A 1 83 ? -22.503 -7.761 11.505 1.00 98.19 83 ALA A O 1
ATOM 645 N N . THR A 1 84 ? -23.924 -9.485 11.321 1.00 98.62 84 THR A N 1
ATOM 646 C CA . THR A 1 84 ? -23.297 -10.072 10.123 1.00 98.62 84 THR A CA 1
ATOM 647 C C . THR A 1 84 ? -23.338 -9.119 8.930 1.00 98.62 84 THR A C 1
ATOM 649 O O . THR A 1 84 ? -22.429 -9.125 8.100 1.00 98.62 84 THR A O 1
ATOM 652 N N . VAL A 1 85 ? -24.330 -8.227 8.867 1.00 98.50 85 VAL A N 1
ATOM 653 C CA . VAL A 1 85 ? -24.398 -7.184 7.834 1.00 98.50 85 VAL A CA 1
ATOM 654 C C . VAL A 1 85 ? -23.174 -6.268 7.903 1.00 98.50 85 VAL A C 1
ATOM 656 O O . VAL A 1 85 ? -22.591 -5.940 6.866 1.00 98.50 85 VAL A O 1
ATOM 659 N N . TRP A 1 86 ? -22.716 -5.921 9.111 1.00 98.50 86 TRP A N 1
ATOM 660 C CA . TRP A 1 86 ? -21.468 -5.180 9.283 1.00 98.50 86 TRP A CA 1
ATOM 661 C C . TRP A 1 86 ? -20.248 -6.013 8.898 1.00 98.50 86 TRP A C 1
ATOM 663 O O . TRP A 1 86 ? -19.379 -5.504 8.195 1.00 98.50 86 TRP A O 1
ATOM 673 N N . LEU A 1 87 ? -20.198 -7.296 9.282 1.00 98.75 87 LEU A N 1
ATOM 674 C CA . LEU A 1 87 ? -19.109 -8.203 8.897 1.00 98.75 87 LEU A CA 1
ATOM 675 C C . LEU A 1 87 ? -18.935 -8.276 7.372 1.00 98.75 87 LEU A C 1
ATOM 677 O O . LEU A 1 87 ? -17.817 -8.142 6.881 1.00 98.75 87 LEU A O 1
ATOM 681 N N . VAL A 1 88 ? -20.022 -8.420 6.610 1.00 98.69 88 VAL A N 1
ATOM 682 C CA . VAL A 1 88 ? -19.967 -8.421 5.137 1.00 98.69 88 VAL A CA 1
ATOM 683 C C . VAL A 1 88 ? -19.386 -7.107 4.611 1.00 98.69 88 VAL A C 1
ATOM 685 O O . VAL A 1 88 ? -18.512 -7.117 3.741 1.00 98.69 88 VAL A O 1
ATOM 688 N N . PHE A 1 89 ? -19.820 -5.970 5.161 1.00 98.62 89 PHE A N 1
ATOM 689 C CA . PHE A 1 89 ? -19.301 -4.658 4.777 1.00 98.62 89 PHE A CA 1
ATOM 690 C C . PHE A 1 89 ? -17.798 -4.521 5.046 1.00 98.62 89 PHE A C 1
ATOM 692 O O . PHE A 1 89 ? -17.039 -4.130 4.154 1.00 98.62 89 PHE A O 1
ATOM 699 N N . VAL A 1 90 ? -17.343 -4.880 6.248 1.00 98.69 90 VAL A N 1
ATOM 700 C CA . VAL A 1 90 ? -15.923 -4.777 6.592 1.00 98.69 90 VAL A CA 1
ATOM 701 C C . VAL A 1 90 ? -15.067 -5.817 5.869 1.00 98.69 90 VAL A C 1
ATOM 703 O O . VAL A 1 90 ? -13.928 -5.510 5.531 1.00 98.69 90 VAL A O 1
ATOM 706 N N . ALA A 1 91 ? -15.610 -6.987 5.518 1.00 98.75 91 ALA A N 1
ATOM 707 C CA . ALA A 1 91 ? -14.944 -7.973 4.665 1.00 98.75 91 ALA A CA 1
ATOM 708 C C . ALA A 1 91 ? -14.652 -7.415 3.263 1.00 98.75 91 ALA A C 1
ATOM 710 O O . ALA A 1 91 ? -13.539 -7.576 2.757 1.00 98.75 91 ALA A O 1
ATOM 711 N N . ILE A 1 92 ? -15.601 -6.685 2.663 1.00 98.62 92 ILE A N 1
ATOM 712 C CA . ILE A 1 92 ? -15.380 -5.977 1.390 1.00 98.62 92 ILE A CA 1
ATOM 713 C C . ILE A 1 92 ? -14.242 -4.959 1.539 1.00 98.62 92 ILE A C 1
ATOM 715 O O . ILE A 1 92 ? -13.359 -4.895 0.682 1.00 98.62 92 ILE A O 1
ATOM 719 N N . ILE A 1 93 ? -14.223 -4.190 2.634 1.00 98.69 93 ILE A N 1
ATOM 720 C CA . ILE A 1 93 ? -13.131 -3.250 2.931 1.00 98.69 93 ILE A CA 1
ATOM 721 C C . ILE A 1 93 ? -11.789 -3.984 3.045 1.00 98.69 93 ILE A C 1
ATOM 723 O O . ILE A 1 93 ? -10.806 -3.522 2.467 1.00 98.69 93 ILE A O 1
ATOM 727 N N . GLY A 1 94 ? -11.745 -5.134 3.720 1.00 98.62 94 GLY A N 1
ATOM 728 C CA . GLY A 1 94 ? -10.538 -5.949 3.855 1.00 98.62 94 GLY A CA 1
ATOM 729 C C . GLY A 1 94 ? -9.996 -6.449 2.516 1.00 98.62 94 GLY A C 1
ATOM 730 O O . GLY A 1 94 ? -8.802 -6.315 2.246 1.00 98.62 94 GLY A O 1
ATOM 731 N N . VAL A 1 95 ? -10.871 -6.937 1.629 1.00 98.31 95 VAL A N 1
ATOM 732 C CA . VAL A 1 95 ? -10.491 -7.344 0.263 1.00 98.31 95 VAL A CA 1
ATOM 733 C C . VAL A 1 95 ? -9.965 -6.154 -0.540 1.00 98.31 95 VAL A C 1
ATOM 735 O O . VAL A 1 95 ? -8.934 -6.264 -1.204 1.00 98.31 95 VAL A O 1
ATOM 738 N N . LEU A 1 96 ? -10.623 -4.994 -0.462 1.00 97.56 96 LEU A N 1
ATOM 739 C CA . LEU A 1 96 ? -10.139 -3.775 -1.113 1.00 97.56 96 LEU A CA 1
ATOM 740 C C . LEU A 1 96 ? -8.794 -3.315 -0.533 1.00 97.56 96 LEU A C 1
ATOM 742 O O . LEU A 1 96 ? -7.941 -2.866 -1.294 1.00 97.56 96 LEU A O 1
ATOM 746 N N . GLY A 1 97 ? -8.573 -3.482 0.773 1.00 97.44 97 GLY A N 1
ATOM 747 C CA . GLY A 1 97 ? -7.289 -3.251 1.434 1.00 97.44 97 GLY A CA 1
ATOM 748 C C . GLY A 1 97 ? -6.174 -4.137 0.882 1.00 97.44 97 GLY A C 1
ATOM 749 O O . GLY A 1 97 ? -5.101 -3.632 0.556 1.00 97.44 97 GLY A O 1
ATOM 750 N N . LEU A 1 98 ? -6.447 -5.429 0.671 1.00 97.19 98 LEU A N 1
ATOM 751 C CA . LEU A 1 98 ? -5.509 -6.358 0.036 1.00 97.19 98 LEU A CA 1
ATOM 752 C C . LEU A 1 98 ? -5.205 -5.960 -1.415 1.00 97.19 98 LEU A C 1
ATOM 754 O O . LEU A 1 98 ? -4.041 -5.858 -1.798 1.00 97.19 98 LEU A O 1
ATOM 758 N N . LEU A 1 99 ? -6.233 -5.692 -2.226 1.00 95.75 99 LEU A N 1
ATOM 759 C CA . LEU A 1 99 ? -6.055 -5.259 -3.619 1.00 95.75 99 LEU A CA 1
ATOM 760 C C . LEU A 1 99 ? -5.268 -3.946 -3.704 1.00 95.75 99 LEU A C 1
ATOM 762 O O . LEU A 1 99 ? -4.417 -3.777 -4.580 1.00 95.75 99 LEU A O 1
ATOM 766 N N . ARG A 1 100 ? -5.515 -3.028 -2.765 1.00 94.81 100 ARG A N 1
ATOM 767 C CA . ARG A 1 100 ? -4.750 -1.793 -2.624 1.00 94.81 100 ARG A CA 1
ATOM 768 C C . ARG A 1 100 ? -3.302 -2.100 -2.247 1.00 94.81 100 ARG A C 1
ATOM 770 O O . ARG A 1 100 ? -2.405 -1.594 -2.909 1.00 94.81 100 ARG A O 1
ATOM 777 N N . GLN A 1 101 ? -3.038 -2.994 -1.296 1.00 95.44 101 GLN A N 1
ATOM 778 C CA . GLN A 1 101 ? -1.667 -3.381 -0.946 1.00 95.44 101 GLN A CA 1
ATOM 779 C C . GLN A 1 101 ? -0.900 -3.971 -2.131 1.00 95.44 101 GLN A C 1
ATOM 781 O O . GLN A 1 101 ? 0.244 -3.589 -2.378 1.00 95.44 101 GLN A O 1
ATOM 786 N N . LEU A 1 102 ? -1.545 -4.837 -2.912 1.00 93.88 102 LEU A N 1
ATOM 787 C CA . LEU A 1 102 ? -0.962 -5.407 -4.125 1.00 93.88 102 LEU A CA 1
ATOM 788 C C . LEU A 1 102 ? -0.638 -4.334 -5.174 1.00 93.88 102 LEU A C 1
ATOM 790 O O . LEU A 1 102 ? 0.364 -4.446 -5.875 1.00 93.88 102 LEU A O 1
ATOM 794 N N . ARG A 1 103 ? -1.438 -3.266 -5.268 1.00 92.88 103 ARG A N 1
ATOM 795 C CA . ARG A 1 103 ? -1.171 -2.137 -6.172 1.00 92.88 103 ARG A CA 1
ATOM 796 C C . ARG A 1 103 ? -0.008 -1.256 -5.704 1.00 92.88 103 ARG A C 1
ATOM 798 O O . ARG A 1 103 ? 0.747 -0.766 -6.540 1.00 92.88 103 ARG A O 1
ATOM 805 N N . TYR A 1 104 ? 0.131 -1.036 -4.399 1.00 89.12 104 TYR A N 1
ATOM 806 C CA . TYR A 1 104 ? 1.176 -0.175 -3.825 1.00 89.12 104 TYR A CA 1
ATOM 807 C C . TYR A 1 104 ? 2.525 -0.892 -3.685 1.00 89.12 104 TYR A C 1
ATOM 809 O O . TYR A 1 104 ? 3.573 -0.246 -3.740 1.00 89.12 104 TYR A O 1
ATOM 817 N N . GLY A 1 105 ? 2.510 -2.216 -3.511 1.00 86.94 105 GLY A N 1
ATOM 818 C CA . GLY A 1 105 ? 3.689 -2.996 -3.147 1.00 86.94 105 GLY A CA 1
ATOM 819 C C . GLY A 1 105 ? 4.141 -2.736 -1.702 1.00 86.94 105 GLY A C 1
ATOM 820 O O . GLY A 1 105 ? 3.446 -2.111 -0.902 1.00 86.94 105 GLY A O 1
ATOM 821 N N . PHE A 1 106 ? 5.335 -3.216 -1.352 1.00 81.69 106 PHE A N 1
ATOM 822 C CA . PHE A 1 106 ? 5.841 -3.221 0.033 1.00 81.69 106 PHE A CA 1
ATOM 823 C C . PHE A 1 106 ? 6.861 -2.111 0.346 1.00 81.69 106 PHE A C 1
ATOM 825 O O . PHE A 1 106 ? 7.457 -2.094 1.416 1.00 81.69 106 PHE A O 1
ATOM 832 N N . GLN A 1 107 ? 7.070 -1.165 -0.572 1.00 79.56 107 GLN A N 1
ATOM 833 C CA . GLN A 1 107 ? 8.111 -0.130 -0.444 1.00 79.56 107 GLN A CA 1
ATOM 834 C C . GLN A 1 107 ? 7.680 1.091 0.384 1.00 79.56 107 GLN A C 1
ATOM 836 O O . GLN A 1 107 ? 8.505 1.917 0.781 1.00 79.56 107 GLN A O 1
ATOM 841 N N . ARG A 1 108 ? 6.374 1.251 0.614 1.00 87.56 108 ARG A N 1
ATOM 842 C CA . ARG A 1 108 ? 5.796 2.390 1.334 1.00 87.56 108 ARG A CA 1
ATOM 843 C C . ARG A 1 108 ? 5.158 1.896 2.623 1.00 87.56 108 ARG A C 1
ATOM 845 O O . ARG A 1 108 ? 4.012 1.459 2.612 1.00 87.56 108 ARG A O 1
ATOM 852 N N . SER A 1 109 ? 5.909 1.937 3.721 1.00 92.50 109 SER A N 1
ATOM 853 C CA . SER A 1 109 ? 5.461 1.406 5.015 1.00 92.50 109 SER A CA 1
ATOM 854 C C . SER A 1 109 ? 4.243 2.148 5.568 1.00 92.50 109 SER A C 1
ATOM 856 O O . SER A 1 109 ? 3.397 1.533 6.204 1.00 92.50 109 SER A O 1
ATOM 858 N N . GLU A 1 110 ? 4.101 3.440 5.274 1.00 94.56 110 GLU A N 1
ATOM 859 C CA . GLU A 1 110 ? 2.918 4.232 5.615 1.00 94.56 110 GLU A CA 1
ATOM 860 C C . GLU A 1 110 ? 1.647 3.766 4.897 1.00 94.56 110 GLU A C 1
ATOM 862 O O . GLU A 1 110 ? 0.576 3.731 5.496 1.00 94.56 110 GLU A O 1
ATOM 867 N N . GLU A 1 111 ? 1.768 3.342 3.639 1.00 94.38 111 GLU A N 1
ATOM 868 C CA . GLU A 1 111 ? 0.648 2.797 2.869 1.00 94.38 111 GLU A CA 1
ATOM 869 C C . GLU A 1 111 ? 0.368 1.346 3.249 1.00 94.38 111 GLU A C 1
ATOM 871 O O . GLU A 1 111 ? -0.793 0.964 3.373 1.00 94.38 111 GLU A O 1
ATOM 876 N N . ALA A 1 112 ? 1.420 0.562 3.502 1.00 95.12 112 ALA A N 1
ATOM 877 C CA . ALA A 1 112 ? 1.295 -0.804 3.990 1.00 95.12 112 ALA A CA 1
ATOM 878 C C . ALA A 1 112 ? 0.557 -0.858 5.330 1.00 95.12 112 ALA A C 1
ATOM 880 O O . ALA A 1 112 ? -0.324 -1.694 5.501 1.00 95.12 112 ALA A O 1
ATOM 881 N N . LEU A 1 113 ? 0.848 0.073 6.245 1.00 96.56 113 LEU A N 1
ATOM 882 C CA . LEU A 1 113 ? 0.160 0.162 7.530 1.00 96.56 113 LEU A CA 1
ATOM 883 C C . LEU A 1 113 ? -1.332 0.499 7.362 1.00 96.56 113 LEU A C 1
ATOM 885 O O . LEU A 1 113 ? -2.177 -0.144 7.985 1.00 96.56 113 LEU A O 1
ATOM 889 N N . ILE A 1 114 ? -1.672 1.449 6.480 1.00 97.44 114 ILE A N 1
ATOM 890 C CA . ILE A 1 114 ? -3.072 1.774 6.147 1.00 97.44 114 ILE A CA 1
ATOM 891 C C . ILE A 1 114 ? -3.779 0.546 5.566 1.00 97.44 114 ILE A C 1
ATOM 893 O O . ILE A 1 114 ? -4.864 0.191 6.015 1.00 97.44 114 ILE A O 1
ATOM 897 N N . ASN A 1 115 ? -3.175 -0.119 4.582 1.00 97.56 115 ASN A N 1
ATOM 898 C CA . ASN A 1 115 ? -3.794 -1.262 3.915 1.00 97.56 115 ASN A CA 1
ATOM 899 C C . ASN A 1 115 ? -3.973 -2.456 4.853 1.00 97.56 115 ASN A C 1
ATOM 901 O O . ASN A 1 115 ? -5.026 -3.088 4.840 1.00 97.56 115 ASN A O 1
ATOM 905 N N . LEU A 1 116 ? -2.985 -2.725 5.709 1.00 97.56 116 LEU A N 1
ATOM 906 C CA . LEU A 1 116 ? -3.082 -3.750 6.743 1.00 97.56 116 LEU A CA 1
ATOM 907 C C . LEU A 1 116 ? -4.219 -3.445 7.727 1.00 97.56 116 LEU A C 1
ATOM 909 O O . LEU A 1 116 ? -4.970 -4.342 8.089 1.00 97.56 116 LEU A O 1
ATOM 913 N N . SER A 1 117 ? -4.409 -2.174 8.087 1.00 98.06 117 SER A N 1
ATOM 914 C CA . SER A 1 117 ? -5.523 -1.742 8.944 1.00 98.06 117 SER A CA 1
ATOM 915 C C . SER A 1 117 ? -6.888 -2.053 8.321 1.00 98.06 117 SER A C 1
ATOM 917 O O . SER A 1 117 ? -7.799 -2.516 9.005 1.00 98.06 117 SER A O 1
ATOM 919 N N . LEU A 1 118 ? -7.030 -1.849 7.004 1.00 98.56 118 LEU A N 1
ATOM 920 C CA . LEU A 1 118 ? -8.237 -2.241 6.265 1.00 98.56 118 LEU A CA 1
ATOM 921 C C . LEU A 1 118 ? -8.447 -3.763 6.314 1.00 98.56 118 LEU A C 1
ATOM 923 O O . LEU A 1 118 ? -9.577 -4.212 6.478 1.00 98.56 118 LEU A O 1
ATOM 927 N N . MET A 1 119 ? -7.368 -4.546 6.210 1.00 98.50 119 MET A N 1
ATOM 928 C CA . MET A 1 119 ? -7.391 -6.015 6.283 1.00 98.50 119 MET A CA 1
ATOM 929 C C . MET A 1 119 ? -7.668 -6.559 7.693 1.00 98.50 119 MET A C 1
ATOM 931 O O . MET A 1 119 ? -8.173 -7.672 7.813 1.00 98.50 119 MET A O 1
ATOM 935 N N . TYR A 1 120 ? -7.374 -5.795 8.748 1.00 98.19 120 TYR A N 1
ATOM 936 C CA . TYR A 1 120 ? -7.691 -6.156 10.133 1.00 98.19 120 TYR A CA 1
ATOM 937 C C . TYR A 1 120 ? -9.143 -5.877 10.524 1.00 98.19 120 TYR A C 1
ATOM 939 O O . TYR A 1 120 ? -9.687 -6.576 11.377 1.00 98.19 120 TYR A O 1
ATOM 947 N N . LEU A 1 121 ? -9.804 -4.906 9.892 1.00 98.12 121 LEU A N 1
ATOM 948 C CA . LEU A 1 121 ? -11.183 -4.539 10.221 1.00 98.12 121 LEU A CA 1
ATOM 949 C C . LEU A 1 121 ? -12.199 -5.712 10.169 1.00 98.12 121 LEU A C 1
ATOM 951 O O . LEU A 1 121 ? -13.026 -5.792 11.081 1.00 98.12 121 LEU A O 1
ATOM 955 N N . PRO A 1 122 ? -12.144 -6.658 9.199 1.00 98.69 122 PRO A N 1
ATOM 956 C CA . PRO A 1 122 ? -12.977 -7.864 9.204 1.00 98.69 122 PRO A CA 1
ATOM 957 C C . PRO A 1 122 ? -12.915 -8.669 10.500 1.00 98.69 122 PRO A C 1
ATOM 959 O O . PRO A 1 122 ? -13.936 -9.201 10.925 1.00 98.69 122 PRO A O 1
ATOM 962 N N . ILE A 1 123 ? -11.751 -8.724 11.155 1.00 98.12 123 ILE A N 1
ATOM 963 C CA . ILE A 1 123 ? -11.581 -9.447 12.419 1.00 98.12 123 ILE A CA 1
ATOM 964 C C . ILE A 1 123 ? -12.486 -8.817 13.484 1.00 98.12 123 ILE A C 1
ATOM 966 O O . ILE A 1 123 ? -13.239 -9.524 14.144 1.00 98.12 123 ILE A O 1
ATOM 970 N N . GLY A 1 124 ? -12.527 -7.484 13.571 1.00 97.62 124 GLY A N 1
ATOM 971 C CA . GLY A 1 124 ? -13.463 -6.777 14.451 1.00 97.62 124 GLY A CA 1
ATOM 972 C C . GLY A 1 124 ? -14.933 -7.076 14.142 1.00 97.62 124 GLY A C 1
ATOM 973 O O . GLY A 1 124 ? -15.741 -7.178 15.062 1.00 97.62 124 GLY A O 1
ATOM 974 N N . GLY A 1 125 ? -15.282 -7.267 12.866 1.00 98.25 125 GLY A N 1
ATOM 975 C CA . GLY A 1 125 ? -16.617 -7.709 12.450 1.00 98.25 125 GLY A CA 1
ATOM 976 C C . GLY A 1 125 ? -16.952 -9.135 12.903 1.00 98.25 125 GLY A C 1
ATOM 977 O O . GLY A 1 125 ? -18.075 -9.386 13.329 1.00 98.25 125 GLY A O 1
ATOM 978 N N . VAL A 1 126 ? -15.987 -10.059 12.865 1.00 98.25 126 VAL A N 1
ATOM 979 C CA . VAL A 1 126 ? -16.173 -11.438 13.352 1.00 98.25 126 VAL A CA 1
ATOM 980 C C . VAL A 1 126 ? -16.444 -11.438 14.854 1.00 98.25 126 VAL A C 1
ATOM 982 O O . VAL A 1 126 ? -17.401 -12.064 15.303 1.00 98.25 126 VAL A O 1
ATOM 985 N N . TRP A 1 127 ? -15.658 -10.683 15.625 1.00 97.69 127 TRP A N 1
ATOM 986 C CA . TRP A 1 127 ? -15.842 -10.573 17.076 1.00 97.69 127 TRP A CA 1
ATOM 987 C C . TRP A 1 127 ? -17.149 -9.867 17.460 1.00 97.69 127 TRP A C 1
ATOM 989 O O . TRP A 1 127 ? -17.786 -10.263 18.432 1.00 97.69 127 TRP A O 1
ATOM 999 N N . LEU A 1 128 ? -17.605 -8.891 16.665 1.00 97.88 128 LEU A N 1
ATOM 1000 C CA . LEU A 1 128 ? -18.936 -8.295 16.820 1.00 97.88 128 LEU A CA 1
ATOM 1001 C C . LEU A 1 128 ? -20.045 -9.345 16.652 1.00 97.88 128 LEU A C 1
ATOM 1003 O O . LEU A 1 128 ? -20.961 -9.407 17.467 1.00 97.88 128 LEU A O 1
ATOM 1007 N N . VAL A 1 129 ? -19.967 -10.178 15.609 1.00 98.31 129 VAL A N 1
ATOM 1008 C CA . VAL A 1 129 ? -20.946 -11.253 15.381 1.00 98.31 129 VAL A CA 1
ATOM 1009 C C . VAL A 1 129 ? -20.890 -12.283 16.506 1.00 98.31 129 VAL A C 1
ATOM 1011 O O . VAL A 1 129 ? -21.940 -12.709 16.982 1.00 98.31 129 VAL A O 1
ATOM 1014 N N . ALA A 1 130 ? -19.696 -12.657 16.970 1.00 97.31 130 ALA A N 1
ATOM 1015 C CA . ALA A 1 130 ? -19.535 -13.587 18.085 1.00 97.31 130 ALA A CA 1
ATOM 1016 C C . ALA A 1 130 ? -20.187 -13.056 19.374 1.00 97.31 130 ALA A C 1
ATOM 1018 O O . ALA A 1 130 ? -20.954 -13.782 20.006 1.00 97.31 130 ALA A O 1
ATOM 1019 N N . GLY A 1 131 ? -19.955 -11.781 19.708 1.00 95.88 131 GLY A N 1
ATOM 1020 C CA . GLY A 1 131 ? -20.565 -11.122 20.867 1.00 95.88 131 GLY A CA 1
ATOM 1021 C C . GLY A 1 131 ? -22.083 -10.962 20.745 1.00 95.88 131 GLY A C 1
ATOM 1022 O O . GLY A 1 131 ? -22.805 -11.186 21.711 1.00 95.88 131 GLY A O 1
ATOM 1023 N N . ALA A 1 132 ? -22.595 -10.632 19.556 1.00 96.88 132 ALA A N 1
ATOM 1024 C CA . ALA A 1 132 ? -24.030 -10.438 19.341 1.00 96.88 132 ALA A CA 1
ATOM 1025 C C . ALA A 1 132 ? -24.819 -11.758 19.253 1.00 96.88 132 ALA A C 1
ATOM 1027 O O . ALA A 1 132 ? -25.962 -11.830 19.699 1.00 96.88 132 ALA A O 1
ATOM 1028 N N . SER A 1 133 ? -24.232 -12.811 18.676 1.00 96.88 133 SER A N 1
ATOM 1029 C CA . SER A 1 133 ? -24.918 -14.090 18.425 1.00 96.88 133 SER A CA 1
ATOM 1030 C C . SER A 1 133 ? -25.103 -14.972 19.664 1.00 96.88 133 SER A C 1
ATOM 1032 O O . SER A 1 133 ? -25.834 -15.960 19.596 1.00 96.88 133 SER A O 1
ATOM 1034 N N . GLY A 1 134 ? -24.435 -14.642 20.775 1.00 91.56 134 GLY A N 1
ATOM 1035 C CA . GLY A 1 134 ? -24.294 -15.532 21.930 1.00 91.56 134 GLY A CA 1
ATOM 1036 C C . GLY A 1 134 ? -23.302 -16.675 21.689 1.00 91.56 134 GLY A C 1
ATOM 1037 O O . GLY A 1 134 ? -23.280 -17.645 22.443 1.00 91.56 134 GLY A O 1
ATOM 1038 N N . ALA A 1 135 ? -22.486 -16.601 20.629 1.00 93.12 135 ALA A N 1
ATOM 1039 C CA . ALA A 1 135 ? -21.432 -17.581 20.370 1.00 93.12 135 ALA A CA 1
ATOM 1040 C C . ALA A 1 135 ? -20.241 -17.444 21.335 1.00 93.12 135 ALA A C 1
ATOM 1042 O O . ALA A 1 135 ? -19.414 -18.350 21.409 1.00 93.12 135 ALA A O 1
ATOM 1043 N N . SER A 1 136 ? -20.169 -16.346 22.095 1.00 89.69 136 SER A N 1
ATOM 1044 C CA . SER A 1 136 ? -19.184 -16.132 23.160 1.00 89.69 136 SER A CA 1
ATOM 1045 C C . SER A 1 136 ? -19.129 -17.284 24.166 1.00 89.69 136 SER A C 1
ATOM 1047 O O . SER A 1 136 ? -18.041 -17.641 24.600 1.00 89.69 136 SER A O 1
ATOM 1049 N N . GLN A 1 137 ? -20.259 -17.941 24.449 1.00 89.31 137 GLN A N 1
ATOM 1050 C CA . GLN A 1 137 ? -20.330 -19.100 25.352 1.00 89.31 137 GLN A CA 1
ATOM 1051 C C . GLN A 1 137 ? -19.491 -20.311 24.898 1.00 89.31 137 GLN A C 1
ATOM 1053 O O . GLN A 1 137 ? -19.187 -21.185 25.704 1.00 89.31 137 GLN A O 1
ATOM 1058 N N . PHE A 1 138 ? -19.149 -20.392 23.607 1.00 90.94 138 PHE A N 1
ATOM 1059 C CA . PHE A 1 138 ? -18.322 -21.465 23.045 1.00 90.94 138 PHE A CA 1
ATOM 1060 C C . PHE A 1 138 ? -16.835 -21.097 22.988 1.00 90.94 138 PHE A C 1
ATOM 1062 O O . PHE A 1 138 ? -16.018 -21.907 22.551 1.00 90.94 138 PHE A O 1
ATOM 1069 N N . LEU A 1 139 ? -16.482 -19.874 23.387 1.00 90.81 139 LEU A N 1
ATOM 1070 C CA . LEU A 1 139 ? -15.111 -19.387 23.428 1.00 90.81 139 LEU A CA 1
ATOM 1071 C C . LEU A 1 139 ? -14.558 -19.500 24.855 1.00 90.81 139 LEU A C 1
ATOM 1073 O O . LEU A 1 139 ? -15.313 -19.400 25.819 1.00 90.81 139 LEU A O 1
ATOM 1077 N N . PRO A 1 140 ? -13.232 -19.638 25.024 1.00 89.94 140 PRO A N 1
ATOM 1078 C CA . PRO A 1 140 ? -12.603 -19.690 26.345 1.00 89.94 140 PRO A CA 1
ATOM 1079 C C . PRO A 1 140 ? -12.530 -18.312 27.037 1.00 89.94 140 PRO A C 1
ATOM 1081 O O . PRO A 1 140 ? -11.778 -18.140 27.993 1.00 89.94 140 PRO A O 1
ATOM 1084 N N . TYR A 1 141 ? -13.279 -17.315 26.557 1.00 89.94 141 TYR A N 1
ATOM 1085 C CA . TYR A 1 141 ? -13.191 -15.922 26.990 1.00 89.94 141 TYR A CA 1
ATOM 1086 C C . TYR A 1 141 ? -14.523 -15.444 27.569 1.00 89.94 141 TYR A C 1
ATOM 1088 O O . TYR A 1 141 ? -15.591 -15.872 27.140 1.00 89.94 141 TYR A O 1
ATOM 1096 N N . THR A 1 142 ? -14.469 -14.500 28.510 1.00 90.94 142 THR A N 1
ATOM 1097 C CA . THR A 1 142 ? -15.681 -13.847 29.022 1.00 90.94 142 THR A CA 1
ATOM 1098 C C . THR A 1 142 ? -16.328 -12.976 27.944 1.00 90.94 142 THR A C 1
ATOM 1100 O O . THR A 1 142 ? -15.637 -12.429 27.081 1.00 90.94 142 THR A O 1
ATOM 1103 N N . ASP A 1 143 ? -17.644 -12.765 28.035 1.00 90.88 143 ASP A N 1
ATOM 1104 C CA . ASP A 1 143 ? -18.384 -11.889 27.114 1.00 90.88 143 ASP A CA 1
ATOM 1105 C C . ASP A 1 143 ? -17.724 -10.515 26.958 1.00 90.88 143 ASP A C 1
ATOM 1107 O O . ASP A 1 143 ? -17.554 -10.017 25.846 1.00 90.88 143 ASP A O 1
ATOM 1111 N N . VAL A 1 144 ? -17.288 -9.915 28.068 1.00 91.44 144 VAL A N 1
ATOM 1112 C CA . VAL A 1 144 ? -16.625 -8.605 28.057 1.00 91.44 144 VAL A CA 1
ATOM 1113 C C . VAL A 1 144 ? -15.356 -8.636 27.199 1.00 91.44 144 VAL A C 1
ATOM 1115 O O . VAL A 1 144 ? -15.129 -7.705 26.431 1.00 91.44 144 VAL A O 1
ATOM 1118 N N . ILE A 1 145 ? -14.553 -9.704 27.258 1.00 91.38 145 ILE A N 1
ATOM 1119 C CA . ILE A 1 145 ? -13.344 -9.850 26.429 1.00 91.38 145 ILE A CA 1
ATOM 1120 C C . ILE A 1 145 ? -13.706 -9.997 24.944 1.00 91.38 145 ILE A C 1
ATOM 1122 O O . ILE A 1 145 ? -13.048 -9.388 24.097 1.00 91.38 145 ILE A O 1
ATOM 1126 N N . VAL A 1 146 ? -14.767 -10.740 24.610 1.00 95.06 146 VAL A N 1
ATOM 1127 C CA . VAL A 1 146 ? -15.258 -10.888 23.225 1.00 95.06 146 VAL A CA 1
ATOM 1128 C C . VAL A 1 146 ? -15.637 -9.518 22.643 1.00 95.06 146 VAL A C 1
ATOM 1130 O O . VAL A 1 146 ? -15.158 -9.136 21.570 1.00 95.06 146 VAL A O 1
ATOM 1133 N N . TRP A 1 147 ? -16.425 -8.730 23.380 1.00 94.88 147 TRP A N 1
ATOM 1134 C CA . TRP A 1 147 ? -16.841 -7.385 22.969 1.00 94.88 147 TRP A CA 1
ATOM 1135 C C . TRP A 1 147 ? -15.681 -6.383 22.920 1.00 94.88 147 TRP A C 1
ATOM 1137 O O . TRP A 1 147 ? -15.563 -5.605 21.968 1.00 94.88 147 TRP A O 1
ATOM 1147 N N . LEU A 1 148 ? -14.780 -6.415 23.907 1.00 93.69 148 LEU A N 1
ATOM 1148 C CA . LEU A 1 148 ? -13.581 -5.578 23.902 1.00 93.69 148 LEU A CA 1
ATOM 1149 C C . LEU A 1 148 ? -12.684 -5.913 22.710 1.00 93.69 148 LEU A C 1
ATOM 1151 O O . LEU A 1 148 ? -12.163 -4.990 22.086 1.00 93.69 148 LEU A O 1
ATOM 1155 N N . THR A 1 149 ? -12.544 -7.185 22.333 1.00 94.75 149 THR A N 1
ATOM 1156 C CA . THR A 1 149 ? -11.771 -7.582 21.146 1.00 94.75 149 THR A CA 1
ATOM 1157 C C . THR A 1 149 ? -12.355 -6.960 19.876 1.00 94.75 149 THR A C 1
ATOM 1159 O O . THR A 1 149 ? -11.609 -6.382 19.081 1.00 94.75 149 THR A O 1
ATOM 1162 N N . ALA A 1 150 ? -13.685 -6.956 19.715 1.00 96.31 150 ALA A N 1
ATOM 1163 C CA . ALA A 1 150 ? -14.337 -6.273 18.596 1.00 96.31 150 ALA A CA 1
ATOM 1164 C C . ALA A 1 150 ? -13.957 -4.781 18.533 1.00 96.31 150 ALA A C 1
ATOM 1166 O O . ALA A 1 150 ? -13.578 -4.280 17.471 1.00 96.31 150 ALA A O 1
ATOM 1167 N N . ILE A 1 151 ? -13.982 -4.074 19.669 1.00 94.88 151 ILE A N 1
ATOM 1168 C CA . ILE A 1 151 ? -13.590 -2.656 19.757 1.00 94.88 151 ILE A CA 1
ATOM 1169 C C . ILE A 1 151 ? -12.105 -2.457 19.440 1.00 94.88 151 ILE A C 1
ATOM 1171 O O . ILE A 1 151 ? -11.763 -1.552 18.675 1.00 94.88 151 ILE A O 1
ATOM 1175 N N . HIS A 1 152 ? -11.211 -3.295 19.970 1.00 95.06 152 HIS A N 1
ATOM 1176 C CA . HIS A 1 152 ? -9.771 -3.175 19.723 1.00 95.06 152 HIS A CA 1
ATOM 1177 C C . HIS A 1 152 ? -9.448 -3.274 18.229 1.00 95.06 152 HIS A C 1
ATOM 1179 O O . HIS A 1 152 ? -8.634 -2.497 17.729 1.00 95.06 152 HIS A O 1
ATOM 1185 N N . PHE A 1 153 ? -10.136 -4.136 17.479 1.00 97.38 153 PHE A N 1
ATOM 1186 C CA . PHE A 1 153 ? -9.936 -4.214 16.032 1.00 97.38 153 PHE A CA 1
ATOM 1187 C C . PHE A 1 153 ? -10.504 -3.010 15.258 1.00 97.38 153 PHE A C 1
ATOM 1189 O O . PHE A 1 153 ? -9.938 -2.636 14.233 1.00 97.38 153 PHE A O 1
ATOM 1196 N N . HIS A 1 154 ? -11.545 -2.336 15.759 1.00 98.12 154 HIS A N 1
ATOM 1197 C CA . HIS A 1 154 ? -12.060 -1.095 15.157 1.00 98.12 154 HIS A CA 1
ATOM 1198 C C . HIS A 1 154 ? -11.214 0.144 15.498 1.00 98.12 154 HIS A C 1
ATOM 1200 O O . HIS A 1 154 ? -11.151 1.086 14.708 1.00 98.12 154 HIS A O 1
ATOM 1206 N N . TYR A 1 155 ? -10.532 0.151 16.645 1.00 97.62 155 TYR A N 1
ATOM 1207 C CA . TYR A 1 155 ? -9.757 1.305 17.106 1.00 97.62 155 TYR A CA 1
ATOM 1208 C C . TYR A 1 155 ? -8.245 1.081 17.043 1.00 97.62 155 TYR A C 1
ATOM 1210 O O . TYR A 1 155 ? -7.552 1.752 16.280 1.00 97.62 155 TYR A O 1
ATOM 1218 N N . ALA A 1 156 ? -7.716 0.135 17.813 1.00 95.94 156 ALA A N 1
ATOM 1219 C CA . ALA A 1 156 ? -6.279 -0.113 17.887 1.00 95.94 156 ALA A CA 1
ATOM 1220 C C . ALA A 1 156 ? -5.714 -0.713 16.588 1.00 95.94 156 ALA A C 1
ATOM 1222 O O . ALA A 1 156 ? -4.612 -0.343 16.196 1.00 95.94 156 ALA A O 1
ATOM 1223 N N . ALA A 1 157 ? -6.458 -1.593 15.905 1.00 97.50 157 ALA A N 1
ATOM 1224 C CA . ALA A 1 157 ? -6.001 -2.234 14.665 1.00 97.50 157 ALA A CA 1
ATOM 1225 C C . ALA A 1 157 ? -6.418 -1.496 13.380 1.00 97.50 157 ALA A C 1
ATOM 1227 O O . ALA A 1 157 ? -5.775 -1.673 12.348 1.00 97.50 157 ALA A O 1
ATOM 1228 N N . PHE A 1 158 ? -7.473 -0.676 13.434 1.00 98.44 158 PHE A N 1
ATOM 1229 C CA . PHE A 1 158 ? -7.978 0.073 12.279 1.00 98.44 158 PHE A CA 1
ATOM 1230 C C . PHE A 1 158 ? -7.729 1.580 12.397 1.00 98.44 158 PHE A C 1
ATOM 1232 O O . PHE A 1 158 ? -6.986 2.150 11.599 1.00 98.44 158 PHE A O 1
ATOM 1239 N N . PHE A 1 159 ? -8.331 2.244 13.388 1.00 98.56 159 PHE A N 1
ATOM 1240 C CA . PHE A 1 159 ? -8.299 3.705 13.492 1.00 98.56 159 PHE A CA 1
ATOM 1241 C C . PHE A 1 159 ? -6.878 4.253 13.661 1.00 98.56 159 PHE A C 1
ATOM 1243 O O . PHE A 1 159 ? -6.432 5.110 12.893 1.00 98.56 159 PHE A O 1
ATOM 1250 N N . LEU A 1 160 ? -6.163 3.757 14.672 1.00 98.00 160 LEU A N 1
ATOM 1251 C CA . LEU A 1 160 ? -4.855 4.274 15.052 1.00 98.00 160 LEU A CA 1
ATOM 1252 C C . LEU A 1 160 ? -3.812 4.111 13.932 1.00 98.00 160 LEU A C 1
ATOM 1254 O O . LEU A 1 160 ? -3.162 5.110 13.603 1.00 98.00 160 LEU A O 1
ATOM 1258 N N . PRO A 1 161 ? -3.635 2.931 13.303 1.00 98.00 161 PRO A N 1
ATOM 1259 C CA . PRO A 1 161 ? -2.594 2.787 12.300 1.00 98.00 161 PRO A CA 1
ATOM 1260 C C . PRO A 1 161 ? -2.960 3.476 10.974 1.00 98.00 161 PRO A C 1
ATOM 1262 O O . PRO A 1 161 ? -2.055 3.942 10.279 1.00 98.00 161 PRO A O 1
ATOM 1265 N N . ILE A 1 162 ? -4.252 3.680 10.665 1.00 98.12 162 ILE A N 1
ATOM 1266 C CA . ILE A 1 162 ? -4.669 4.574 9.569 1.00 98.12 162 ILE A CA 1
ATOM 1267 C C . ILE A 1 162 ? -4.239 6.012 9.851 1.00 98.12 162 ILE A C 1
ATOM 1269 O O . ILE A 1 162 ? -3.621 6.640 8.992 1.00 98.12 162 ILE A O 1
ATOM 1273 N N . VAL A 1 163 ? -4.539 6.546 11.038 1.00 98.12 163 VAL A N 1
ATOM 1274 C CA . VAL A 1 163 ? -4.129 7.905 11.419 1.00 98.12 163 VAL A CA 1
ATOM 1275 C C . VAL A 1 163 ? -2.608 8.052 11.345 1.00 98.12 163 VAL A C 1
ATOM 1277 O O . VAL A 1 163 ? -2.110 9.026 10.776 1.00 98.12 163 VAL A O 1
ATOM 1280 N N . ALA A 1 164 ? -1.867 7.072 11.866 1.00 98.00 164 ALA A N 1
ATOM 1281 C CA . ALA A 1 164 ? -0.412 7.058 11.804 1.00 98.00 164 ALA A CA 1
ATOM 1282 C C . ALA A 1 164 ? 0.099 7.057 10.357 1.00 98.00 164 ALA A C 1
ATOM 1284 O O . ALA A 1 164 ? 0.935 7.887 9.995 1.00 98.00 164 ALA A O 1
ATOM 1285 N N . GLY A 1 165 ? -0.443 6.185 9.505 1.00 97.19 165 GLY A N 1
ATOM 1286 C CA . GLY A 1 165 ? -0.077 6.117 8.095 1.00 97.19 165 GLY A CA 1
ATOM 1287 C C . GLY A 1 165 ? -0.412 7.396 7.326 1.00 97.19 165 GLY A C 1
ATOM 1288 O O . GLY A 1 165 ? 0.430 7.894 6.583 1.00 97.19 165 GLY A O 1
ATOM 1289 N N . LEU A 1 166 ? -1.592 7.992 7.539 1.00 97.12 166 LEU A N 1
ATOM 1290 C CA . LEU A 1 166 ? -1.990 9.253 6.897 1.00 97.12 166 LEU A CA 1
ATOM 1291 C C . LEU A 1 166 ? -1.088 10.417 7.319 1.00 97.12 166 LEU A C 1
ATOM 1293 O O . LEU A 1 166 ? -0.689 11.223 6.477 1.00 97.12 166 LEU A O 1
ATOM 1297 N N . TYR A 1 167 ? -0.733 10.491 8.602 1.00 96.94 167 TYR A N 1
ATOM 1298 C CA . TYR A 1 167 ? 0.201 11.492 9.109 1.00 96.94 167 TYR A CA 1
ATOM 1299 C C . TYR A 1 167 ? 1.578 11.363 8.446 1.00 96.94 167 TYR A C 1
ATOM 1301 O O . TYR A 1 167 ? 2.152 12.345 7.972 1.00 96.94 167 TYR A O 1
ATOM 1309 N N . ILE A 1 168 ? 2.103 10.140 8.355 1.00 96.44 168 ILE A N 1
ATOM 1310 C CA . ILE A 1 168 ? 3.420 9.902 7.759 1.00 96.44 168 ILE A CA 1
ATOM 1311 C C . ILE A 1 168 ? 3.400 10.069 6.248 1.00 96.44 168 ILE A C 1
ATOM 1313 O O . ILE A 1 168 ? 4.375 10.577 5.700 1.00 96.44 168 ILE A O 1
ATOM 1317 N N . ARG A 1 169 ? 2.292 9.745 5.576 1.00 94.69 169 ARG A N 1
ATOM 1318 C CA . ARG A 1 169 ? 2.079 10.086 4.166 1.00 94.69 169 ARG A CA 1
ATOM 1319 C C . ARG A 1 169 ? 2.257 11.592 3.949 1.00 94.69 169 ARG A C 1
ATOM 1321 O O . ARG A 1 169 ? 3.048 11.971 3.088 1.00 94.69 169 ARG A O 1
ATOM 1328 N N . SER A 1 170 ? 1.614 12.435 4.772 1.00 93.94 170 SER A N 1
ATOM 1329 C CA . SER A 1 170 ? 1.805 13.900 4.732 1.00 93.94 170 SER A CA 1
ATOM 1330 C C . SER A 1 170 ? 3.270 14.280 4.878 1.00 93.94 170 SER A C 1
ATOM 1332 O O . SER A 1 170 ? 3.821 15.048 4.091 1.00 93.94 170 SER A O 1
ATOM 1334 N N . ARG A 1 171 ? 3.912 13.730 5.910 1.00 93.25 171 ARG A N 1
ATOM 1335 C CA . ARG A 1 171 ? 5.276 14.094 6.267 1.00 93.25 171 ARG A CA 1
ATOM 1336 C C . ARG A 1 171 ? 6.267 13.682 5.186 1.00 93.25 171 ARG A C 1
ATOM 1338 O O . ARG A 1 171 ? 7.123 14.482 4.824 1.00 93.25 171 ARG A O 1
ATOM 1345 N N . ARG A 1 172 ? 6.118 12.473 4.637 1.00 92.19 172 ARG A N 1
ATOM 1346 C CA . ARG A 1 172 ? 6.951 11.952 3.551 1.00 92.19 172 ARG A CA 1
ATOM 1347 C C . ARG A 1 172 ? 6.874 12.842 2.317 1.00 92.19 172 ARG A C 1
ATOM 1349 O O . ARG A 1 172 ? 7.914 13.116 1.734 1.00 92.19 172 ARG A O 1
ATOM 1356 N N . GLN A 1 173 ? 5.675 13.299 1.957 1.00 89.75 173 GLN A N 1
ATOM 1357 C CA . GLN A 1 173 ? 5.455 14.193 0.816 1.00 89.75 173 GLN A CA 1
ATOM 1358 C C . GLN A 1 173 ? 6.071 15.585 1.015 1.00 89.75 173 GLN A C 1
ATOM 1360 O O . GLN A 1 173 ? 6.460 16.211 0.039 1.00 89.75 173 GLN A O 1
ATOM 1365 N N . GLN A 1 174 ? 6.168 16.068 2.257 1.00 88.25 174 GLN A N 1
ATOM 1366 C CA . GLN A 1 174 ? 6.669 17.415 2.554 1.00 88.25 174 GLN A CA 1
ATOM 1367 C C . GLN A 1 174 ? 8.178 17.460 2.822 1.00 88.25 174 GLN A C 1
ATOM 1369 O O . GLN A 1 174 ? 8.851 18.374 2.362 1.00 88.25 174 GLN A O 1
ATOM 1374 N N . ILE A 1 175 ? 8.705 16.514 3.606 1.00 90.00 175 ILE A N 1
ATOM 1375 C CA . ILE A 1 175 ? 10.079 16.570 4.141 1.00 90.00 175 ILE A CA 1
ATOM 1376 C C . ILE A 1 175 ? 10.791 15.206 4.188 1.00 90.00 175 ILE A C 1
ATOM 1378 O O . ILE A 1 175 ? 11.917 15.116 4.673 1.00 90.00 175 ILE A O 1
ATOM 1382 N N . GLY A 1 176 ? 10.152 14.130 3.720 1.00 90.25 176 GLY A N 1
ATOM 1383 C CA . GLY A 1 176 ? 10.721 12.780 3.726 1.00 90.25 176 GLY A CA 1
ATOM 1384 C C . GLY A 1 176 ? 10.357 11.918 4.944 1.00 90.25 176 GLY A C 1
ATOM 1385 O O . GLY A 1 176 ? 9.576 12.296 5.821 1.00 90.25 176 GLY A O 1
ATOM 1386 N N . LEU A 1 177 ? 10.876 10.686 4.952 1.00 91.62 177 LEU A N 1
ATOM 1387 C CA . LEU A 1 177 ? 10.499 9.650 5.917 1.00 91.62 177 LEU A CA 1
ATOM 1388 C C . LEU A 1 177 ? 11.283 9.792 7.238 1.00 91.62 177 LEU A C 1
ATOM 1390 O O . LEU A 1 177 ? 12.512 9.885 7.207 1.00 91.62 177 LEU A O 1
ATOM 1394 N N . PRO A 1 178 ? 10.631 9.745 8.414 1.00 92.62 178 PRO A N 1
ATOM 1395 C CA . PRO A 1 178 ? 11.346 9.776 9.689 1.00 92.62 178 PRO A CA 1
ATOM 1396 C C . PRO A 1 178 ? 12.247 8.552 9.869 1.00 92.62 178 PRO A C 1
ATOM 1398 O O . PRO A 1 178 ? 11.812 7.426 9.638 1.00 92.62 178 PRO A O 1
ATOM 1401 N N . LYS A 1 179 ? 13.463 8.746 10.398 1.00 90.88 179 LYS A N 1
ATOM 1402 C CA . LYS A 1 179 ? 14.451 7.662 10.597 1.00 90.88 179 LYS A CA 1
ATOM 1403 C C . LYS A 1 179 ? 13.901 6.451 11.361 1.00 90.88 179 LYS A C 1
ATOM 1405 O O . LYS A 1 179 ? 14.233 5.318 11.043 1.00 90.88 179 LYS A O 1
ATOM 1410 N N . ARG A 1 180 ? 13.066 6.689 12.378 1.00 92.69 180 ARG A N 1
ATOM 1411 C CA . ARG A 1 180 ? 12.484 5.635 13.229 1.00 92.69 180 ARG A CA 1
ATOM 1412 C C . ARG A 1 180 ? 11.148 5.095 12.709 1.00 92.69 180 ARG A C 1
ATOM 1414 O O . ARG A 1 180 ? 10.602 4.187 13.324 1.00 92.69 180 ARG A O 1
ATOM 1421 N N . TRP A 1 181 ? 10.609 5.634 11.612 1.00 95.44 181 TRP A N 1
ATOM 1422 C CA . TRP A 1 181 ? 9.258 5.293 11.168 1.00 95.44 181 TRP A CA 1
ATOM 1423 C C . TRP A 1 181 ? 9.105 3.816 10.832 1.00 95.44 181 TRP A C 1
ATOM 1425 O O . TRP A 1 181 ? 8.158 3.209 11.304 1.00 95.44 181 TRP A O 1
ATOM 1435 N N . SER A 1 182 ? 10.027 3.219 10.075 1.00 93.88 182 SER A N 1
ATOM 1436 C CA . SER A 1 182 ? 9.899 1.806 9.695 1.00 93.88 182 SER A CA 1
ATOM 1437 C C . SER A 1 182 ? 9.800 0.888 10.917 1.00 93.88 182 SER A C 1
ATOM 1439 O O . SER A 1 182 ? 8.982 -0.024 10.928 1.00 93.88 182 SER A O 1
ATOM 1441 N N . PHE A 1 183 ? 10.564 1.178 11.974 1.00 96.00 183 PHE A N 1
ATOM 1442 C CA . PHE A 1 183 ? 10.484 0.453 13.241 1.00 96.00 183 PHE A CA 1
ATOM 1443 C C . PHE A 1 183 ? 9.141 0.678 13.955 1.00 96.00 183 PHE A C 1
ATOM 1445 O O . PHE A 1 183 ? 8.493 -0.283 14.357 1.00 96.00 183 PHE A O 1
ATOM 1452 N N . ILE A 1 184 ? 8.683 1.933 14.050 1.00 97.44 184 ILE A N 1
ATOM 1453 C CA . ILE A 1 184 ? 7.372 2.273 14.629 1.00 97.44 184 ILE A CA 1
ATOM 1454 C C . ILE A 1 184 ? 6.247 1.564 13.864 1.00 97.44 184 ILE A C 1
ATOM 1456 O O . ILE A 1 184 ? 5.390 0.941 14.477 1.00 97.44 184 ILE A O 1
ATOM 1460 N N . ALA A 1 185 ? 6.268 1.609 12.532 1.00 96.81 185 ALA A N 1
ATOM 1461 C CA . ALA A 1 185 ? 5.264 0.997 11.673 1.00 96.81 185 ALA A CA 1
ATOM 1462 C C . ALA A 1 185 ? 5.176 -0.521 11.877 1.00 96.81 185 ALA A C 1
ATOM 1464 O O . ALA A 1 185 ? 4.071 -1.047 11.925 1.00 96.81 185 ALA A O 1
ATOM 1465 N N . ILE A 1 186 ? 6.310 -1.215 12.051 1.00 96.44 186 ILE A N 1
ATOM 1466 C CA . ILE A 1 186 ? 6.330 -2.652 12.370 1.00 96.44 186 ILE A CA 1
ATOM 1467 C C . ILE A 1 186 ? 5.652 -2.916 13.719 1.00 96.44 186 ILE A C 1
ATOM 1469 O O . ILE A 1 186 ? 4.793 -3.791 13.804 1.00 96.44 186 ILE A O 1
ATOM 1473 N N . LEU A 1 187 ? 5.986 -2.144 14.759 1.00 97.00 187 LEU A N 1
ATOM 1474 C CA . LEU A 1 187 ? 5.365 -2.301 16.078 1.00 97.00 187 LEU A CA 1
ATOM 1475 C C . LEU A 1 187 ? 3.857 -2.017 16.045 1.00 97.00 187 LEU A C 1
ATOM 1477 O O . LEU A 1 187 ? 3.091 -2.744 16.668 1.00 97.00 187 LEU A O 1
ATOM 1481 N N . LEU A 1 188 ? 3.417 -1.005 15.292 1.00 97.31 188 LEU A N 1
ATOM 1482 C CA . LEU A 1 188 ? 1.992 -0.708 15.112 1.00 97.31 188 LEU A CA 1
ATOM 1483 C C . LEU A 1 188 ? 1.268 -1.789 14.295 1.00 97.31 188 LEU A C 1
ATOM 1485 O O . LEU A 1 188 ? 0.121 -2.109 14.589 1.00 97.31 188 LEU A O 1
ATOM 1489 N N . ALA A 1 189 ? 1.931 -2.366 13.290 1.00 96.62 189 ALA A N 1
ATOM 1490 C CA . ALA A 1 189 ? 1.378 -3.431 12.456 1.00 96.62 189 ALA A CA 1
ATOM 1491 C C . ALA A 1 189 ? 1.197 -4.749 13.225 1.00 96.62 189 ALA A C 1
ATOM 1493 O O . ALA A 1 189 ? 0.185 -5.430 13.051 1.00 96.62 189 ALA A O 1
ATOM 1494 N N . LEU A 1 190 ? 2.172 -5.112 14.065 1.00 96.25 190 LEU A N 1
ATOM 1495 C CA . LEU A 1 190 ? 2.162 -6.354 14.845 1.00 96.25 190 LEU A CA 1
ATOM 1496 C C . LEU A 1 190 ? 1.440 -6.217 16.189 1.00 96.25 190 LEU A C 1
ATOM 1498 O O . LEU A 1 190 ? 1.004 -7.221 16.743 1.00 96.25 190 LEU A O 1
ATOM 1502 N N . GLY A 1 191 ? 1.273 -4.994 16.694 1.00 94.31 191 GLY A N 1
ATOM 1503 C CA . GLY A 1 191 ? 0.665 -4.696 17.989 1.00 94.31 191 GLY A CA 1
ATOM 1504 C C . GLY A 1 191 ? -0.646 -5.433 18.276 1.00 94.31 191 GLY A C 1
ATOM 1505 O O . GLY A 1 191 ? -0.721 -6.126 19.288 1.00 94.31 191 GLY A O 1
ATOM 1506 N N . PRO A 1 192 ? -1.662 -5.369 17.393 1.00 93.56 192 PRO A N 1
ATOM 1507 C CA . PRO A 1 192 ? -2.912 -6.105 17.588 1.00 93.56 192 PRO A CA 1
ATOM 1508 C C . PRO A 1 192 ? -2.727 -7.625 17.720 1.00 93.56 192 PRO A C 1
ATOM 1510 O O . PRO A 1 192 ? -3.396 -8.251 18.536 1.00 93.56 192 PRO A O 1
ATOM 1513 N N . ILE A 1 193 ? -1.795 -8.214 16.961 1.00 94.25 193 ILE A N 1
ATOM 1514 C CA . ILE A 1 193 ? -1.483 -9.651 17.024 1.00 94.25 193 ILE A CA 1
ATOM 1515 C C . ILE A 1 193 ? -0.792 -9.980 18.351 1.00 94.25 193 ILE A C 1
ATOM 1517 O O . ILE A 1 193 ? -1.154 -10.944 19.016 1.00 94.25 193 ILE A O 1
ATOM 1521 N N . PHE A 1 194 ? 0.175 -9.158 18.758 1.00 93.12 194 PHE A N 1
ATOM 1522 C CA . PHE A 1 194 ? 0.877 -9.295 20.032 1.00 93.12 194 PHE A CA 1
ATOM 1523 C C . PHE A 1 194 ? -0.074 -9.231 21.223 1.00 93.12 194 PHE A C 1
ATOM 1525 O O . PHE A 1 194 ? -0.000 -10.090 22.094 1.00 93.12 194 PHE A O 1
ATOM 1532 N N . VAL A 1 195 ? -1.000 -8.272 21.237 1.00 91.31 195 VAL A N 1
ATOM 1533 C CA . VAL A 1 195 ? -2.008 -8.166 22.299 1.00 91.31 195 VAL A CA 1
ATOM 1534 C C . VAL A 1 195 ? -2.935 -9.381 22.305 1.00 91.31 195 VAL A C 1
ATOM 1536 O O . VAL A 1 195 ? -3.197 -9.916 23.375 1.00 91.31 195 VAL A O 1
ATOM 1539 N N . ALA A 1 196 ? -3.385 -9.863 21.141 1.00 91.50 196 ALA A N 1
ATOM 1540 C CA . ALA A 1 196 ? -4.231 -11.055 21.065 1.00 91.50 196 ALA A CA 1
ATOM 1541 C C . ALA A 1 196 ? -3.528 -12.306 21.625 1.00 91.50 196 ALA A C 1
ATOM 1543 O O . ALA A 1 196 ? -4.107 -13.012 22.445 1.00 91.50 196 ALA A O 1
ATOM 1544 N N . ILE A 1 197 ? -2.266 -12.539 21.242 1.00 92.88 197 ILE A N 1
ATOM 1545 C CA . ILE A 1 197 ? -1.443 -13.634 21.789 1.00 92.88 197 ILE A CA 1
ATOM 1546 C C . ILE A 1 197 ? -1.233 -13.452 23.298 1.00 92.88 197 ILE A C 1
ATOM 1548 O O . ILE A 1 197 ? -1.292 -14.419 24.050 1.00 92.88 197 ILE A O 1
ATOM 1552 N N . GLY A 1 198 ? -1.000 -12.216 23.747 1.00 92.38 198 GLY A N 1
ATOM 1553 C CA . GLY A 1 198 ? -0.824 -11.894 25.160 1.00 92.38 198 GLY A CA 1
ATOM 1554 C C . GLY A 1 198 ? -2.048 -12.238 26.001 1.00 92.38 198 GLY A C 1
ATOM 1555 O O . GLY A 1 198 ? -1.902 -12.909 27.013 1.00 92.38 198 GLY A O 1
ATOM 1556 N N . ILE A 1 199 ? -3.239 -11.824 25.560 1.00 88.50 199 ILE A N 1
ATOM 1557 C CA . ILE A 1 199 ? -4.506 -12.099 26.258 1.00 88.50 199 ILE A CA 1
ATOM 1558 C C . ILE A 1 199 ? -4.799 -13.602 26.300 1.00 88.50 199 ILE A C 1
ATOM 1560 O O . ILE A 1 199 ? -5.290 -14.098 27.309 1.00 88.50 199 ILE A O 1
ATOM 1564 N N . ASP A 1 200 ? -4.503 -14.325 25.220 1.00 91.19 200 ASP A N 1
ATOM 1565 C CA . ASP A 1 200 ? -4.740 -15.768 25.143 1.00 91.19 200 ASP A CA 1
ATOM 1566 C C . ASP A 1 200 ? -3.834 -16.574 26.089 1.00 91.19 200 ASP A C 1
ATOM 1568 O O . ASP A 1 200 ? -4.283 -17.521 26.728 1.00 91.19 200 ASP A O 1
ATOM 1572 N N . GLN A 1 201 ? -2.561 -16.189 26.198 1.00 93.81 201 GLN A N 1
ATOM 1573 C CA . GLN A 1 201 ? -1.567 -16.924 26.987 1.00 93.81 201 GLN A CA 1
ATOM 1574 C C . GLN A 1 201 ? -1.463 -16.449 28.445 1.00 93.81 201 GLN A C 1
ATOM 1576 O O . GLN A 1 201 ? -1.075 -17.226 29.316 1.00 93.81 201 GLN A O 1
ATOM 1581 N N . GLY A 1 202 ? -1.789 -15.184 28.721 1.00 91.50 202 GLY A N 1
ATOM 1582 C CA . GLY A 1 202 ? -1.693 -14.570 30.044 1.00 91.50 202 GLY A CA 1
ATOM 1583 C C . GLY A 1 202 ? -0.259 -14.225 30.497 1.00 91.50 202 GLY A C 1
ATOM 1584 O O . GLY A 1 202 ? 0.695 -14.231 29.703 1.00 91.50 202 GLY A O 1
ATOM 1585 N N . PRO A 1 203 ? -0.074 -13.860 31.781 1.00 92.44 203 PRO A N 1
ATOM 1586 C CA . PRO A 1 203 ? 1.232 -13.516 32.343 1.00 92.44 203 PRO A CA 1
ATOM 1587 C C . PRO A 1 203 ? 2.202 -14.716 32.394 1.00 92.44 203 PRO A C 1
ATOM 1589 O O . PRO A 1 203 ? 1.778 -15.839 32.651 1.00 92.44 203 PRO A O 1
ATOM 1592 N N . PRO A 1 204 ? 3.519 -14.507 32.193 1.00 95.00 204 PRO A N 1
ATOM 1593 C CA . PRO A 1 204 ? 4.181 -13.214 32.033 1.00 95.00 204 PRO A CA 1
ATOM 1594 C C . PRO A 1 204 ? 4.224 -12.713 30.583 1.00 95.00 204 PRO A C 1
ATOM 1596 O O . PRO A 1 204 ? 4.615 -11.569 30.349 1.00 95.00 204 PRO A O 1
ATOM 1599 N N . LEU A 1 205 ? 3.846 -13.551 29.609 1.00 95.81 205 LEU A N 1
ATOM 1600 C CA . LEU A 1 205 ? 3.956 -13.221 28.189 1.00 95.81 205 LEU A CA 1
ATOM 1601 C C . LEU A 1 205 ? 3.147 -11.970 27.844 1.00 95.81 205 LEU A C 1
ATOM 1603 O O . LEU A 1 205 ? 3.679 -11.091 27.165 1.00 95.81 205 LEU A O 1
ATOM 1607 N N . GLU A 1 206 ? 1.919 -11.867 28.364 1.00 94.12 206 GLU A N 1
ATOM 1608 C CA . GLU A 1 206 ? 1.036 -10.712 28.182 1.00 94.12 206 GLU A CA 1
ATOM 1609 C C . GLU A 1 206 ? 1.753 -9.382 28.454 1.00 94.12 206 GLU A C 1
ATOM 1611 O O . GLU A 1 206 ? 1.761 -8.494 27.599 1.00 94.12 206 GLU A O 1
ATOM 1616 N N . PHE A 1 207 ? 2.440 -9.269 29.593 1.00 95.56 207 PHE A N 1
ATOM 1617 C CA . PHE A 1 207 ? 3.136 -8.042 29.967 1.00 95.56 207 PHE A CA 1
ATOM 1618 C C . PHE A 1 207 ? 4.216 -7.666 28.951 1.00 95.56 207 PHE A C 1
ATOM 1620 O O . PHE A 1 207 ? 4.285 -6.516 28.518 1.00 95.56 207 PHE A O 1
ATOM 1627 N N . TYR A 1 208 ? 5.045 -8.623 28.524 1.00 96.38 208 TYR A N 1
ATOM 1628 C CA . TYR A 1 208 ? 6.134 -8.343 27.588 1.00 96.38 208 TYR A CA 1
ATOM 1629 C C . TYR A 1 208 ? 5.629 -7.945 26.200 1.00 96.38 208 TYR A C 1
ATOM 1631 O O . TYR A 1 208 ? 6.183 -7.029 25.582 1.00 96.38 208 TYR A O 1
ATOM 1639 N N . VAL A 1 209 ? 4.568 -8.586 25.704 1.00 95.94 209 VAL A N 1
ATOM 1640 C CA . VAL A 1 209 ? 4.001 -8.257 24.389 1.00 95.94 209 VAL A CA 1
ATOM 1641 C C . VAL A 1 209 ? 3.230 -6.931 24.419 1.00 95.94 209 VAL A C 1
ATOM 1643 O O . VAL A 1 209 ? 3.390 -6.118 23.504 1.00 95.94 209 VAL A O 1
ATOM 1646 N N . VAL A 1 210 ? 2.495 -6.638 25.502 1.00 94.94 210 VAL A N 1
ATOM 1647 C CA . VAL A 1 210 ? 1.832 -5.340 25.725 1.00 94.94 210 VAL A CA 1
ATOM 1648 C C . VAL A 1 210 ? 2.863 -4.222 25.879 1.00 94.94 210 VAL A C 1
ATOM 1650 O O . VAL A 1 210 ? 2.724 -3.174 25.248 1.00 94.94 210 VAL A O 1
ATOM 1653 N N . ALA A 1 211 ? 3.933 -4.440 26.649 1.00 96.25 211 ALA A N 1
ATOM 1654 C CA . ALA A 1 211 ? 5.016 -3.473 26.809 1.00 96.25 211 ALA A CA 1
ATOM 1655 C C . ALA A 1 211 ? 5.729 -3.191 25.481 1.00 96.25 211 ALA A C 1
ATOM 1657 O O . ALA A 1 211 ? 5.985 -2.034 25.144 1.00 96.25 211 ALA A O 1
ATOM 1658 N N . THR A 1 212 ? 5.982 -4.231 24.682 1.00 96.19 212 THR A N 1
ATOM 1659 C CA . THR A 1 212 ? 6.571 -4.094 23.343 1.00 96.19 212 THR A CA 1
ATOM 1660 C C . THR A 1 212 ? 5.679 -3.258 22.425 1.00 96.19 212 THR A C 1
ATOM 1662 O O . THR A 1 212 ? 6.167 -2.356 21.740 1.00 96.19 212 THR A O 1
ATOM 1665 N N . TYR A 1 213 ? 4.364 -3.496 22.437 1.00 96.25 213 TYR A N 1
ATOM 1666 C CA . TYR A 1 213 ? 3.434 -2.678 21.664 1.00 96.25 213 TYR A CA 1
ATOM 1667 C C . TYR A 1 213 ? 3.394 -1.228 22.171 1.00 96.25 213 TYR A C 1
ATOM 1669 O O . TYR A 1 213 ? 3.475 -0.291 21.371 1.00 96.25 213 TYR A O 1
ATOM 1677 N N . ALA A 1 214 ? 3.377 -1.025 23.492 1.00 96.56 214 ALA A N 1
ATOM 1678 C CA . ALA A 1 214 ? 3.387 0.297 24.110 1.00 96.56 214 ALA A CA 1
ATOM 1679 C C . ALA A 1 214 ? 4.616 1.128 23.705 1.00 96.56 214 ALA A C 1
ATOM 1681 O O . ALA A 1 214 ? 4.481 2.327 23.474 1.00 96.56 214 ALA A O 1
ATOM 1682 N N . VAL A 1 215 ? 5.794 0.516 23.525 1.00 97.19 215 VAL A N 1
ATOM 1683 C CA . VAL A 1 215 ? 6.973 1.213 22.972 1.00 97.19 215 VAL A CA 1
ATOM 1684 C C . VAL A 1 215 ? 6.656 1.826 21.604 1.00 97.19 215 VAL A C 1
ATOM 1686 O O . VAL A 1 215 ? 6.962 2.995 21.371 1.00 97.19 215 VAL A O 1
ATOM 1689 N N . GLY A 1 216 ? 5.997 1.084 20.710 1.00 96.88 216 GLY A N 1
ATOM 1690 C CA . GLY A 1 216 ? 5.564 1.595 19.406 1.00 96.88 216 GLY A CA 1
ATOM 1691 C C . GLY A 1 216 ? 4.582 2.762 19.530 1.00 96.88 216 GLY A C 1
ATOM 1692 O O . GLY A 1 216 ? 4.748 3.783 18.858 1.00 96.88 216 GLY A O 1
ATOM 1693 N N . LEU A 1 217 ? 3.614 2.639 20.443 1.00 97.50 217 LEU A N 1
ATOM 1694 C CA . LEU A 1 217 ? 2.623 3.674 20.748 1.00 97.50 217 LEU A CA 1
ATOM 1695 C C . LEU A 1 217 ? 3.276 4.969 21.257 1.00 97.50 217 LEU A C 1
ATOM 1697 O O . LEU A 1 217 ? 3.023 6.041 20.704 1.00 97.50 217 LEU A O 1
ATOM 1701 N N . PHE A 1 218 ? 4.165 4.879 22.251 1.00 98.12 218 PHE A N 1
ATOM 1702 C CA . PHE A 1 218 ? 4.876 6.031 22.814 1.00 98.12 218 PHE A CA 1
ATOM 1703 C C . PHE A 1 218 ? 5.842 6.670 21.816 1.00 98.12 218 PHE A C 1
ATOM 1705 O O . PHE A 1 218 ? 5.926 7.897 21.745 1.00 98.12 218 PHE A O 1
ATOM 1712 N N . LEU A 1 219 ? 6.541 5.874 21.001 1.00 97.88 219 LEU A N 1
ATOM 1713 C CA . LEU A 1 219 ? 7.391 6.405 19.935 1.00 97.88 219 LEU A CA 1
ATOM 1714 C C . LEU A 1 219 ? 6.573 7.162 18.881 1.00 97.88 219 LEU A C 1
ATOM 1716 O O . LEU A 1 219 ? 7.020 8.207 18.405 1.00 97.88 219 LEU A O 1
ATOM 1720 N N . PHE A 1 220 ? 5.379 6.670 18.535 1.00 97.69 220 PHE A N 1
ATOM 1721 C CA . PHE A 1 220 ? 4.484 7.346 17.601 1.00 97.69 220 PHE A CA 1
ATOM 1722 C C . PHE A 1 220 ? 3.995 8.696 18.144 1.00 97.69 220 PHE A C 1
ATOM 1724 O O . PHE A 1 220 ? 4.162 9.716 17.476 1.00 97.69 220 PHE A O 1
ATOM 1731 N N . VAL A 1 221 ? 3.470 8.762 19.372 1.00 96.69 221 VAL A N 1
ATOM 1732 C CA . VAL A 1 221 ? 3.028 10.057 19.930 1.00 96.69 221 VAL A CA 1
ATOM 1733 C C . VAL A 1 221 ? 4.178 10.980 20.320 1.00 96.69 221 VAL A C 1
ATOM 1735 O O . VAL A 1 221 ? 4.022 12.202 20.281 1.00 96.69 221 VAL A O 1
ATOM 1738 N N . GLY A 1 222 ? 5.353 10.422 20.617 1.00 97.12 222 GLY A N 1
ATOM 1739 C CA . GLY A 1 222 ? 6.596 11.173 20.754 1.00 97.12 222 GLY A CA 1
ATOM 1740 C C . GLY A 1 222 ? 7.002 11.846 19.442 1.00 97.12 222 GLY A C 1
ATOM 1741 O O . GLY A 1 222 ? 7.460 12.986 19.455 1.00 97.12 222 GLY A O 1
ATOM 1742 N N . LEU A 1 223 ? 6.763 11.195 18.296 1.00 96.69 223 LEU A N 1
ATOM 1743 C CA . LEU A 1 223 ? 6.951 11.807 16.980 1.00 96.69 223 LEU A CA 1
ATOM 1744 C C . LEU A 1 223 ? 6.035 13.021 16.790 1.00 96.69 223 LEU A C 1
ATOM 1746 O O . LEU A 1 223 ? 6.504 14.074 16.368 1.00 96.69 223 LEU A O 1
ATOM 1750 N N . TRP A 1 224 ? 4.753 12.886 17.141 1.00 96.81 224 TRP A N 1
ATOM 1751 C CA . TRP A 1 224 ? 3.784 13.984 17.101 1.00 96.81 224 TRP A CA 1
ATOM 1752 C C . TRP A 1 224 ? 4.176 15.146 18.011 1.00 96.81 224 TRP A C 1
ATOM 1754 O O . TRP A 1 224 ? 4.103 16.295 17.584 1.00 96.81 224 TRP A O 1
ATOM 1764 N N . LEU A 1 225 ? 4.644 14.855 19.227 1.00 96.50 225 LEU A N 1
ATOM 1765 C CA . LEU A 1 225 ? 5.131 15.863 20.167 1.00 96.50 225 LEU A CA 1
ATOM 1766 C C . LEU A 1 225 ? 6.331 16.626 19.588 1.00 96.50 225 LEU A C 1
ATOM 1768 O O . LEU A 1 225 ? 6.342 17.855 19.578 1.00 96.50 225 LEU A O 1
ATOM 1772 N N . VAL A 1 226 ? 7.329 15.907 19.068 1.00 95.31 226 VAL A N 1
ATOM 1773 C CA . VAL A 1 226 ? 8.522 16.519 18.469 1.00 95.31 226 VAL A CA 1
ATOM 1774 C C . VAL A 1 226 ? 8.151 17.376 17.262 1.00 95.31 226 VAL A C 1
ATOM 1776 O O . VAL A 1 226 ? 8.626 18.506 17.154 1.00 95.31 226 VAL A O 1
ATOM 1779 N N . ASP A 1 227 ? 7.295 16.871 16.375 1.00 95.00 227 ASP A N 1
ATOM 1780 C CA . ASP A 1 227 ? 6.881 17.607 15.184 1.00 95.00 227 ASP A CA 1
ATOM 1781 C C . ASP A 1 227 ? 6.033 18.840 15.563 1.00 95.00 227 ASP A C 1
ATOM 1783 O O . ASP A 1 227 ? 6.243 19.910 14.999 1.00 95.00 227 ASP A O 1
ATOM 1787 N N . ALA A 1 228 ? 5.150 18.754 16.565 1.00 95.56 228 ALA A N 1
ATOM 1788 C CA . ALA A 1 228 ? 4.369 19.897 17.052 1.00 95.56 228 ALA A CA 1
ATOM 1789 C C . ALA A 1 228 ? 5.235 21.024 17.644 1.00 95.56 228 ALA A C 1
ATOM 1791 O O . ALA A 1 228 ? 4.879 22.197 17.523 1.00 95.56 228 ALA A O 1
ATOM 1792 N N . LEU A 1 229 ? 6.366 20.679 18.270 1.00 95.00 229 LEU A N 1
ATOM 1793 C CA . LEU A 1 229 ? 7.286 21.643 18.879 1.00 95.00 229 LEU A CA 1
ATOM 1794 C C . LEU A 1 229 ? 8.292 22.230 17.882 1.00 95.00 229 LEU A C 1
ATOM 1796 O O . LEU A 1 229 ? 8.677 23.387 18.024 1.00 95.00 229 LEU A O 1
ATOM 1800 N N . LYS A 1 230 ? 8.741 21.442 16.897 1.00 93.69 230 LYS A N 1
ATOM 1801 C CA . LYS A 1 230 ? 9.852 21.825 16.009 1.00 93.69 230 LYS A CA 1
ATOM 1802 C C . LYS A 1 230 ? 9.429 22.321 14.626 1.00 93.69 230 LYS A C 1
ATOM 1804 O O . LYS A 1 230 ? 10.235 22.980 13.974 1.00 93.69 230 LYS A O 1
ATOM 1809 N N . ARG A 1 231 ? 8.225 21.993 14.143 1.00 89.81 231 ARG A N 1
ATOM 1810 C CA . ARG A 1 231 ? 7.795 22.343 12.776 1.00 89.81 231 ARG A CA 1
ATOM 1811 C C . ARG A 1 231 ? 7.174 23.734 12.726 1.00 89.81 231 ARG A C 1
ATOM 1813 O O . ARG A 1 231 ? 6.088 23.966 13.259 1.00 89.81 231 ARG A O 1
ATOM 1820 N N . ASN A 1 232 ? 7.861 24.657 12.058 1.00 88.62 232 ASN A N 1
ATOM 1821 C CA . ASN A 1 232 ? 7.462 26.060 11.977 1.00 88.62 232 ASN A CA 1
ATOM 1822 C C . ASN A 1 232 ? 6.251 26.285 11.063 1.00 88.62 232 ASN A C 1
ATOM 1824 O O . ASN A 1 232 ? 5.424 27.147 11.343 1.00 88.62 232 ASN A O 1
ATOM 1828 N N . GLU A 1 233 ? 6.095 25.449 10.043 1.00 89.19 233 GLU A N 1
ATOM 1829 C CA . GLU A 1 233 ? 5.001 25.441 9.072 1.00 89.19 233 GLU A CA 1
ATOM 1830 C C . GLU A 1 233 ? 3.641 25.034 9.667 1.00 89.19 233 GLU A C 1
ATOM 1832 O O . GLU A 1 233 ? 2.596 25.263 9.058 1.00 89.19 233 GLU A O 1
ATOM 1837 N N . PHE A 1 234 ? 3.620 24.430 10.859 1.00 93.12 234 PHE A N 1
ATOM 1838 C CA . PHE A 1 234 ? 2.372 24.052 11.513 1.00 93.12 234 PHE A CA 1
ATOM 1839 C C . PHE A 1 234 ? 1.666 25.263 12.112 1.00 93.12 234 PHE A C 1
ATOM 1841 O O . PHE A 1 234 ? 2.233 25.993 12.929 1.00 93.12 234 PHE A O 1
ATOM 1848 N N . THR A 1 235 ? 0.382 25.409 11.779 1.00 94.50 235 THR A N 1
ATOM 1849 C CA . THR A 1 235 ? -0.496 26.402 12.407 1.00 94.50 235 THR A CA 1
ATOM 1850 C C . THR A 1 235 ? -0.624 26.146 13.910 1.00 94.50 235 THR A C 1
ATOM 1852 O O . THR A 1 235 ? -0.555 25.001 14.363 1.00 94.50 235 THR A O 1
ATOM 1855 N N . LEU A 1 236 ? -0.885 27.198 14.696 1.00 94.75 236 LEU A N 1
ATOM 1856 C CA . LEU A 1 236 ? -1.099 27.067 16.143 1.00 94.75 236 LEU A CA 1
ATOM 1857 C C . LEU A 1 236 ? -2.197 26.040 16.471 1.00 94.75 236 LEU A C 1
ATOM 1859 O O . LEU A 1 236 ? -2.031 25.227 17.374 1.00 94.75 236 LEU A O 1
ATOM 1863 N N . LYS A 1 237 ? -3.287 26.027 15.691 1.00 95.75 237 LYS A N 1
ATOM 1864 C CA . LYS A 1 237 ? -4.391 25.069 15.852 1.00 95.75 237 LYS A CA 1
ATOM 1865 C C . LYS A 1 237 ? -3.918 23.622 15.693 1.00 95.75 237 LYS A C 1
ATOM 1867 O O . LYS A 1 237 ? -4.234 22.790 16.541 1.00 95.75 237 LYS A O 1
ATOM 1872 N N . LEU A 1 238 ? -3.144 23.325 14.648 1.00 95.56 238 LEU A N 1
ATOM 1873 C CA . LEU A 1 238 ? -2.605 21.983 14.417 1.00 95.56 238 LEU A CA 1
ATOM 1874 C C . LEU A 1 238 ? -1.640 21.565 15.533 1.00 95.56 238 LEU A C 1
ATOM 1876 O O . LEU A 1 238 ? -1.737 20.443 16.025 1.00 95.56 238 LEU A O 1
ATOM 1880 N N . ARG A 1 239 ? -0.757 22.471 15.978 1.00 96.56 239 ARG A N 1
ATOM 1881 C CA . ARG A 1 239 ? 0.176 22.204 17.087 1.00 96.56 239 ARG A CA 1
ATOM 1882 C C . ARG A 1 239 ? -0.560 21.870 18.375 1.00 96.56 239 ARG A C 1
ATOM 1884 O O . ARG A 1 239 ? -0.275 20.843 18.976 1.00 96.56 239 ARG A O 1
ATOM 1891 N N . LEU A 1 240 ? -1.525 22.702 18.773 1.00 96.94 240 LEU A N 1
ATOM 1892 C CA . LEU A 1 240 ? -2.320 22.463 19.979 1.00 96.94 240 LEU A CA 1
ATOM 1893 C C . LEU A 1 240 ? -3.084 21.140 19.878 1.00 96.94 240 LEU A C 1
ATOM 1895 O O . LEU A 1 240 ? -3.073 20.366 20.825 1.00 96.94 240 LEU A O 1
ATOM 1899 N N . THR A 1 241 ? -3.662 20.833 18.712 1.00 97.31 241 THR A N 1
ATOM 1900 C CA . THR A 1 241 ? -4.374 19.562 18.499 1.00 97.31 241 THR A CA 1
ATOM 1901 C C . THR A 1 241 ? -3.434 18.359 18.631 1.00 97.31 241 THR A C 1
ATOM 1903 O O . THR A 1 241 ? -3.776 17.404 19.323 1.00 97.31 241 THR A O 1
ATOM 1906 N N . LEU A 1 242 ? -2.241 18.408 18.024 1.00 97.06 242 LEU A N 1
ATOM 1907 C CA . LEU A 1 242 ? -1.219 17.362 18.150 1.00 97.06 242 LEU A CA 1
ATOM 1908 C C . LEU A 1 242 ? -0.768 17.184 19.603 1.00 97.06 242 LEU A C 1
ATOM 1910 O O . LEU A 1 242 ? -0.736 16.059 20.092 1.00 97.06 242 LEU A O 1
ATOM 1914 N N . LEU A 1 243 ? -0.461 18.281 20.303 1.00 97.56 243 LEU A N 1
ATOM 1915 C CA . LEU A 1 243 ? -0.034 18.251 21.704 1.00 97.56 243 LEU A CA 1
ATOM 1916 C C . LEU A 1 243 ? -1.116 17.647 22.604 1.00 97.56 243 LEU A C 1
ATOM 1918 O O . LEU A 1 243 ? -0.821 16.756 23.400 1.00 97.56 243 LEU A O 1
ATOM 1922 N N . SER A 1 244 ? -2.369 18.081 22.448 1.00 97.88 244 SER A N 1
ATOM 1923 C CA . SER A 1 244 ? -3.501 17.537 23.200 1.00 97.88 244 SER A CA 1
ATOM 1924 C C . SER A 1 244 ? -3.733 16.058 22.890 1.00 97.88 244 SER A C 1
ATOM 1926 O O . SER A 1 244 ? -3.912 15.271 23.817 1.00 97.88 244 SER A O 1
ATOM 1928 N N . ALA A 1 245 ? -3.684 15.656 21.615 1.00 97.69 245 ALA A N 1
ATOM 1929 C CA . ALA A 1 245 ? -3.857 14.259 21.223 1.00 97.69 245 ALA A CA 1
ATOM 1930 C C . ALA A 1 245 ? -2.746 13.371 21.801 1.00 97.69 245 ALA A C 1
ATOM 1932 O O . ALA A 1 245 ? -3.041 12.335 22.394 1.00 97.69 245 ALA A O 1
ATOM 1933 N N . SER A 1 246 ? -1.485 13.801 21.686 1.00 97.69 246 SER A N 1
ATOM 1934 C CA . SER A 1 246 ? -0.333 13.096 22.253 1.00 97.69 246 SER A CA 1
ATOM 1935 C C . SER A 1 246 ? -0.434 12.963 23.769 1.00 97.69 246 SER A C 1
ATOM 1937 O O . SER A 1 246 ? -0.174 11.883 24.293 1.00 97.69 246 SER A O 1
ATOM 1939 N N . PHE A 1 247 ? -0.830 14.026 24.476 1.00 97.69 247 PHE A N 1
ATOM 1940 C CA . PHE A 1 247 ? -0.976 14.001 25.931 1.00 97.69 247 PHE A CA 1
ATOM 1941 C C . PHE A 1 247 ? -2.067 13.023 26.380 1.00 97.69 247 PHE A C 1
ATOM 1943 O O . PHE A 1 247 ? -1.801 12.143 27.197 1.00 97.69 247 PHE A O 1
ATOM 1950 N N . VAL A 1 248 ? -3.271 13.131 25.805 1.00 97.81 248 VAL A N 1
ATOM 1951 C CA . VAL A 1 248 ? -4.399 12.242 26.131 1.00 97.81 248 VAL A CA 1
ATOM 1952 C C . VAL A 1 248 ? -4.036 10.785 25.846 1.00 97.81 248 VAL A C 1
ATOM 1954 O O . VAL A 1 248 ? -4.264 9.914 26.685 1.00 97.81 248 VAL A O 1
ATOM 1957 N N . PHE A 1 249 ? -3.425 10.506 24.695 1.00 97.50 249 PHE A N 1
ATOM 1958 C CA . PHE A 1 249 ? -3.061 9.141 24.326 1.00 97.50 249 PHE A CA 1
ATOM 1959 C C . PHE A 1 249 ? -1.955 8.564 25.211 1.00 97.50 249 PHE A C 1
ATOM 1961 O O . PHE A 1 249 ? -2.068 7.428 25.664 1.00 97.50 249 PHE A O 1
ATOM 1968 N N . ALA A 1 250 ? -0.902 9.333 25.503 1.00 97.38 250 ALA A N 1
ATOM 1969 C CA . ALA A 1 250 ? 0.188 8.883 26.368 1.00 97.38 250 ALA A CA 1
ATOM 1970 C C . ALA A 1 250 ? -0.307 8.590 27.794 1.00 97.38 250 ALA A C 1
ATOM 1972 O O . ALA A 1 250 ? 0.011 7.543 28.364 1.00 97.38 250 ALA A O 1
ATOM 1973 N N . LEU A 1 251 ? -1.138 9.482 28.346 1.00 97.25 251 LEU A N 1
ATOM 1974 C CA . LEU A 1 251 ? -1.719 9.314 29.675 1.00 97.25 251 LEU A CA 1
ATOM 1975 C C . LEU A 1 251 ? -2.589 8.056 29.742 1.00 97.25 251 LEU A C 1
ATOM 1977 O O . LEU A 1 251 ? -2.401 7.213 30.613 1.00 97.25 251 LEU A O 1
ATOM 1981 N N . THR A 1 252 ? -3.513 7.895 28.797 1.00 96.31 252 THR A N 1
ATOM 1982 C CA . THR A 1 252 ? -4.434 6.751 28.797 1.00 96.31 252 THR A CA 1
ATOM 1983 C C . THR A 1 252 ? -3.738 5.429 28.482 1.00 96.31 252 THR A C 1
ATOM 1985 O O . THR A 1 252 ? -4.120 4.401 29.033 1.00 96.31 252 THR A O 1
ATOM 1988 N N . THR A 1 253 ? -2.708 5.423 27.631 1.00 95.19 253 THR A N 1
ATOM 1989 C CA . THR A 1 253 ? -1.908 4.222 27.320 1.00 95.19 253 THR A CA 1
ATOM 1990 C C . THR A 1 253 ? -1.088 3.767 28.525 1.00 95.19 253 THR A C 1
ATOM 1992 O O . THR A 1 253 ? -0.842 2.580 28.686 1.00 95.19 253 THR A O 1
ATOM 1995 N N . THR A 1 254 ? -0.731 4.667 29.446 1.00 95.88 254 THR A N 1
ATOM 1996 C CA . THR A 1 254 ? -0.056 4.268 30.693 1.00 95.88 254 THR A CA 1
ATOM 1997 C C . THR A 1 254 ? -0.902 3.271 31.497 1.00 95.88 254 THR A C 1
ATOM 1999 O O . THR A 1 254 ? -0.353 2.340 32.083 1.00 95.88 254 THR A O 1
ATOM 2002 N N . TRP A 1 255 ? -2.236 3.373 31.447 1.00 95.44 255 TRP A N 1
ATOM 2003 C CA . TRP A 1 255 ? -3.123 2.424 32.125 1.00 95.44 255 TRP A CA 1
ATOM 2004 C C . TRP A 1 255 ? -3.010 0.992 31.596 1.00 95.44 255 TRP A C 1
ATOM 2006 O O . TRP A 1 255 ? -3.142 0.069 32.392 1.00 95.44 255 TRP A O 1
ATOM 2016 N N . THR A 1 256 ? -2.699 0.778 30.309 1.00 92.81 256 THR A N 1
ATOM 2017 C CA . THR A 1 256 ? -2.518 -0.585 29.771 1.00 92.81 256 THR A CA 1
ATOM 2018 C C . THR A 1 256 ? -1.289 -1.257 30.378 1.00 92.81 256 THR A C 1
ATOM 2020 O O . THR A 1 256 ? -1.323 -2.444 30.687 1.00 92.81 256 THR A O 1
ATOM 2023 N N . LEU A 1 257 ? -0.210 -0.493 30.585 1.00 94.69 257 LEU A N 1
ATOM 2024 C CA . LEU A 1 257 ? 1.010 -0.983 31.225 1.00 94.69 257 LEU A CA 1
ATOM 2025 C C . LEU A 1 257 ? 0.786 -1.277 32.705 1.00 94.69 257 LEU A C 1
ATOM 2027 O O . LEU A 1 257 ? 1.209 -2.324 33.181 1.00 94.69 257 LEU A O 1
ATOM 2031 N N . VAL A 1 258 ? 0.101 -0.378 33.418 1.00 96.12 258 VAL A N 1
ATOM 2032 C CA . VAL A 1 258 ? -0.218 -0.575 34.840 1.00 96.12 258 VAL A CA 1
ATOM 2033 C C . VAL A 1 258 ? -1.137 -1.784 35.025 1.00 96.12 258 VAL A C 1
ATOM 2035 O O . VAL A 1 258 ? -0.902 -2.579 35.928 1.00 96.12 258 VAL A O 1
ATOM 2038 N N . TYR A 1 259 ? -2.138 -1.960 34.155 1.00 94.44 259 TYR A N 1
ATOM 2039 C CA . TYR A 1 259 ? -3.019 -3.130 34.156 1.00 94.44 259 TYR A CA 1
ATOM 2040 C C . TYR A 1 259 ? -2.235 -4.434 33.975 1.00 94.44 259 TYR A C 1
ATOM 2042 O O . TYR A 1 259 ? -2.288 -5.309 34.836 1.00 94.44 259 TYR A O 1
ATOM 2050 N N . SER A 1 260 ? -1.457 -4.541 32.894 1.00 93.56 260 SER A N 1
ATOM 2051 C CA . SER A 1 260 ? -0.739 -5.779 32.575 1.00 93.56 260 SER A CA 1
ATOM 2052 C C . SER A 1 260 ? 0.390 -6.070 33.579 1.00 93.56 260 SER A C 1
ATOM 2054 O O . SER A 1 260 ? 0.639 -7.221 33.931 1.00 93.56 260 SER A O 1
ATOM 2056 N N . PHE A 1 261 ? 1.028 -5.032 34.139 1.00 95.25 261 PHE A N 1
ATOM 2057 C CA . PHE A 1 261 ? 1.954 -5.192 35.265 1.00 95.25 261 PHE A CA 1
ATOM 2058 C C . PHE A 1 261 ? 1.243 -5.646 36.546 1.00 95.25 261 PHE A C 1
ATOM 2060 O O . PHE A 1 261 ? 1.787 -6.452 37.296 1.00 95.25 261 PHE A O 1
ATOM 2067 N N . GLY A 1 262 ? 0.027 -5.160 36.803 1.00 95.31 262 GLY A N 1
ATOM 2068 C CA . GLY A 1 262 ? -0.798 -5.604 37.924 1.00 95.31 262 GLY A CA 1
ATOM 2069 C C . GLY A 1 262 ? -1.152 -7.088 37.833 1.00 95.31 262 GLY A C 1
ATOM 2070 O O . GLY A 1 262 ? -1.101 -7.781 38.842 1.00 95.31 262 GLY A O 1
ATOM 2071 N N . LEU A 1 263 ? -1.422 -7.598 36.625 1.00 92.56 263 LEU A N 1
ATOM 2072 C CA . LEU A 1 263 ? -1.603 -9.035 36.390 1.00 92.56 263 LEU A CA 1
ATOM 2073 C C . LEU A 1 263 ? -0.314 -9.827 36.642 1.00 92.56 263 LEU A C 1
ATOM 2075 O O . LEU A 1 263 ? -0.354 -10.854 37.309 1.00 92.56 263 LEU A O 1
ATOM 2079 N N . LEU A 1 264 ? 0.832 -9.336 36.159 1.00 94.25 264 LEU A N 1
ATOM 2080 C CA . LEU A 1 264 ? 2.135 -9.978 36.374 1.00 94.25 264 LEU A CA 1
ATOM 2081 C C . LEU A 1 264 ? 2.556 -10.013 37.853 1.00 94.25 264 LEU A C 1
ATOM 2083 O O . LEU A 1 264 ? 3.163 -10.979 38.299 1.00 94.25 264 LEU A O 1
ATOM 2087 N N . SER A 1 265 ? 2.284 -8.936 38.589 1.00 94.94 265 SER A N 1
ATOM 2088 C CA . SER A 1 265 ? 2.656 -8.773 40.002 1.00 94.94 265 SER A CA 1
ATOM 2089 C C . SER A 1 265 ? 1.587 -9.266 40.979 1.00 94.94 265 SER A C 1
ATOM 2091 O O . SER A 1 265 ? 1.754 -9.096 42.185 1.00 94.94 265 SER A O 1
ATOM 2093 N N . GLU A 1 266 ? 0.489 -9.830 40.465 1.00 92.38 266 GLU A N 1
ATOM 2094 C CA . GLU A 1 266 ? -0.695 -10.258 41.226 1.00 92.38 266 GLU A CA 1
ATOM 2095 C C . GLU A 1 266 ? -1.333 -9.138 42.080 1.00 92.38 266 GLU A C 1
ATOM 2097 O O . GLU A 1 266 ? -2.117 -9.392 42.992 1.00 92.38 266 GLU A O 1
ATOM 2102 N N . ASN A 1 267 ? -1.042 -7.871 41.763 1.00 94.00 267 ASN A N 1
ATOM 2103 C CA . ASN A 1 267 ? -1.559 -6.688 42.445 1.00 94.00 267 ASN A CA 1
ATOM 2104 C C . ASN A 1 267 ? -2.355 -5.808 41.470 1.00 94.00 267 ASN A C 1
ATOM 2106 O O . ASN A 1 267 ? -1.847 -4.852 40.874 1.00 94.00 267 ASN A O 1
ATOM 2110 N N . ILE A 1 268 ? -3.629 -6.156 41.282 1.00 90.44 268 ILE A N 1
ATOM 2111 C CA . ILE A 1 268 ? -4.516 -5.501 40.317 1.00 90.44 268 ILE A CA 1
ATOM 2112 C C . ILE A 1 268 ? -5.019 -4.166 40.883 1.00 90.44 268 ILE A C 1
ATOM 2114 O O . ILE A 1 268 ? -6.035 -4.098 41.571 1.00 90.44 268 ILE A O 1
ATOM 2118 N N . ILE A 1 269 ? -4.313 -3.084 40.551 1.00 90.88 269 ILE A N 1
ATOM 2119 C CA . ILE A 1 269 ? -4.719 -1.704 40.879 1.00 90.88 269 ILE A CA 1
ATOM 2120 C C . ILE A 1 269 ? -5.732 -1.173 39.855 1.00 90.88 269 ILE A C 1
ATOM 2122 O O . ILE A 1 269 ? -6.657 -0.434 40.187 1.00 90.88 269 ILE A O 1
ATOM 2126 N N . VAL A 1 270 ? -5.550 -1.546 38.589 1.00 93.88 270 VAL A N 1
ATOM 2127 C CA . VAL A 1 270 ? -6.395 -1.123 37.472 1.00 93.88 270 VAL A CA 1
ATOM 2128 C C . VAL A 1 270 ? -7.306 -2.286 37.097 1.00 93.88 270 VAL A C 1
ATOM 2130 O O . VAL A 1 270 ? -6.824 -3.356 36.751 1.00 93.88 270 VAL A O 1
ATOM 2133 N N . THR A 1 271 ? -8.622 -2.094 37.162 1.00 93.31 271 THR A N 1
ATOM 2134 C CA . THR A 1 271 ? -9.611 -3.124 36.798 1.00 93.31 271 THR A CA 1
ATOM 2135 C C . THR A 1 271 ? -10.020 -3.023 35.325 1.00 93.31 271 THR A C 1
ATOM 2137 O O . THR A 1 271 ? -9.770 -2.014 34.663 1.00 93.31 271 THR A O 1
ATOM 2140 N N . ILE A 1 272 ? -10.712 -4.042 34.800 1.00 89.81 272 ILE A N 1
ATOM 2141 C CA . ILE A 1 272 ? -11.279 -4.009 33.436 1.00 89.81 272 ILE A CA 1
ATOM 2142 C C . ILE A 1 272 ? -12.291 -2.860 33.281 1.00 89.81 272 ILE A C 1
ATOM 2144 O O . ILE A 1 272 ? -12.325 -2.199 32.242 1.00 89.81 272 ILE A O 1
ATOM 2148 N N . GLU A 1 273 ? -13.081 -2.565 34.316 1.00 92.12 273 GLU A N 1
ATOM 2149 C CA . GLU A 1 273 ? -14.002 -1.422 34.314 1.00 92.12 273 GLU A CA 1
ATOM 2150 C C . GLU A 1 273 ? -13.237 -0.093 34.217 1.00 92.12 273 GLU A C 1
ATOM 2152 O O . GLU A 1 273 ? -13.560 0.753 33.378 1.00 92.12 273 GLU A O 1
ATOM 2157 N N . TRP A 1 274 ? -12.166 0.065 35.008 1.00 94.00 274 TRP A N 1
ATOM 2158 C CA . TRP A 1 274 ? -11.293 1.238 34.944 1.00 94.00 274 TRP A CA 1
ATOM 2159 C C . TRP A 1 274 ? -10.664 1.395 33.557 1.00 94.00 274 TRP A C 1
ATOM 2161 O O . TRP A 1 274 ? -10.700 2.484 32.978 1.00 94.00 274 TRP A O 1
ATOM 2171 N N . MET A 1 275 ? -10.140 0.302 32.990 1.00 93.75 275 MET A N 1
ATOM 2172 C CA . MET A 1 275 ? -9.608 0.275 31.627 1.00 93.75 275 MET A CA 1
ATOM 2173 C C . MET A 1 275 ? -10.660 0.709 30.611 1.00 93.75 275 MET A C 1
ATOM 2175 O O . MET A 1 275 ? -10.398 1.576 29.781 1.00 93.75 275 MET A O 1
ATOM 2179 N N . THR A 1 276 ? -11.872 0.170 30.698 1.00 92.50 276 THR A N 1
ATOM 2180 C CA . THR A 1 276 ? -12.953 0.492 29.760 1.00 92.50 276 THR A CA 1
ATOM 2181 C C . THR A 1 276 ? -13.336 1.971 29.842 1.00 92.50 276 THR A C 1
ATOM 2183 O O . THR A 1 276 ? -13.512 2.622 28.811 1.00 92.50 276 THR A O 1
ATOM 2186 N N . ARG A 1 277 ? -13.397 2.541 31.050 1.00 92.69 277 ARG A N 1
ATOM 2187 C CA . ARG A 1 277 ? -13.824 3.928 31.273 1.00 92.69 277 ARG A CA 1
ATOM 2188 C C . ARG A 1 277 ? -12.753 4.961 30.930 1.00 92.69 277 ARG A C 1
ATOM 2190 O O . ARG A 1 277 ? -13.040 5.923 30.224 1.00 92.69 277 ARG A O 1
ATOM 2197 N N . TYR A 1 278 ? -11.532 4.788 31.429 1.00 93.75 278 TYR A N 1
ATOM 2198 C CA . TYR A 1 278 ? -10.493 5.817 31.333 1.00 93.75 278 TYR A CA 1
ATOM 2199 C C . TYR A 1 278 ? -9.535 5.606 30.168 1.00 93.75 278 TYR A C 1
ATOM 2201 O O . TYR A 1 278 ? -9.064 6.585 29.599 1.00 93.75 278 TYR A O 1
ATOM 2209 N N . HIS A 1 279 ? -9.256 4.359 29.786 1.00 94.75 279 HIS A N 1
ATOM 2210 C CA . HIS A 1 279 ? -8.465 4.075 28.593 1.00 94.75 279 HIS A CA 1
ATOM 2211 C C . HIS A 1 279 ? -9.366 3.970 27.356 1.00 94.75 279 HIS A C 1
ATOM 2213 O O . HIS A 1 279 ? -9.211 4.747 26.418 1.00 94.75 279 HIS A O 1
ATOM 2219 N N . GLY A 1 280 ? -10.342 3.060 27.374 1.00 93.31 280 GLY A N 1
ATOM 2220 C CA . GLY A 1 280 ? -11.217 2.765 26.239 1.00 93.31 280 GLY A CA 1
ATOM 2221 C C . GLY A 1 280 ? -12.060 3.963 25.805 1.00 93.31 280 GLY A C 1
ATOM 2222 O O . GLY A 1 280 ? -11.884 4.469 24.698 1.00 93.31 280 GLY A O 1
ATOM 2223 N N . ALA A 1 281 ? -12.946 4.454 26.677 1.00 92.94 281 ALA A N 1
ATOM 2224 C CA . ALA A 1 281 ? -13.905 5.505 26.324 1.00 92.94 281 ALA A CA 1
ATOM 2225 C C . ALA A 1 281 ? -13.222 6.821 25.925 1.00 92.94 281 ALA A C 1
ATOM 2227 O O . ALA A 1 281 ? -13.603 7.442 24.931 1.00 92.94 281 ALA A O 1
ATOM 2228 N N . VAL A 1 282 ? -12.186 7.237 26.665 1.00 96.06 282 VAL A N 1
ATOM 2229 C CA . VAL A 1 282 ? -11.422 8.460 26.367 1.00 96.06 282 VAL A CA 1
ATOM 2230 C C . VAL A 1 282 ? -10.691 8.331 25.030 1.00 96.06 282 VAL A C 1
ATOM 2232 O O . VAL A 1 282 ? -10.687 9.285 24.248 1.00 96.06 282 VAL A O 1
ATOM 2235 N N . ASN A 1 283 ? -10.131 7.156 24.715 1.00 96.56 283 ASN A N 1
ATOM 2236 C CA . ASN A 1 283 ? -9.487 6.953 23.421 1.00 96.56 283 ASN A CA 1
ATOM 2237 C C . ASN A 1 283 ? -10.491 6.895 22.263 1.00 96.56 283 ASN A C 1
ATOM 2239 O O . ASN A 1 283 ? -10.265 7.515 21.223 1.00 96.56 283 ASN A O 1
ATOM 2243 N N . ALA A 1 284 ? -11.620 6.212 22.461 1.00 95.00 284 ALA A N 1
ATOM 2244 C CA . ALA A 1 284 ? -12.671 6.051 21.461 1.00 95.00 284 ALA A CA 1
ATOM 2245 C C . ALA A 1 284 ? -13.402 7.358 21.104 1.00 95.00 284 ALA A C 1
ATOM 2247 O O . ALA A 1 284 ? -13.988 7.457 20.020 1.00 95.00 284 ALA A O 1
ATOM 2248 N N . SER A 1 285 ? -13.356 8.349 22.004 1.00 93.75 285 SER A N 1
ATOM 2249 C CA . SER A 1 285 ? -13.995 9.660 21.858 1.00 93.75 285 SER A CA 1
ATOM 2250 C C . SER A 1 285 ? -12.976 10.791 21.669 1.00 93.75 285 SER A C 1
ATOM 2252 O O . SER A 1 285 ? -12.805 11.285 20.555 1.00 93.75 285 SER A O 1
ATOM 2254 N N . VAL A 1 286 ? -12.286 11.205 22.735 1.00 96.94 286 VAL A N 1
ATOM 2255 C CA . VAL A 1 286 ? -11.426 12.397 22.771 1.00 96.94 286 VAL A CA 1
ATOM 2256 C C . VAL A 1 286 ? -10.196 12.222 21.890 1.00 96.94 286 VAL A C 1
ATOM 2258 O O . VAL A 1 286 ? -9.980 13.033 20.989 1.00 96.94 286 VAL A O 1
ATOM 2261 N N . PHE A 1 287 ? -9.404 11.166 22.106 1.00 97.88 287 PHE A N 1
ATOM 2262 C CA . PHE A 1 287 ? -8.214 10.934 21.283 1.00 97.88 287 PHE A CA 1
ATOM 2263 C C . PHE A 1 287 ? -8.597 10.729 19.820 1.00 97.88 287 PHE A C 1
ATOM 2265 O O . PHE A 1 287 ? -8.039 11.415 18.968 1.00 97.88 287 PHE A O 1
ATOM 2272 N N . ALA A 1 288 ? -9.568 9.856 19.527 1.00 98.12 288 ALA A N 1
ATOM 2273 C CA . ALA A 1 288 ? -10.019 9.609 18.160 1.00 98.12 288 ALA A CA 1
ATOM 2274 C C . ALA A 1 288 ? -10.450 10.906 17.458 1.00 98.12 288 ALA A C 1
ATOM 2276 O O . ALA A 1 288 ? -10.030 11.177 16.336 1.00 98.12 288 ALA A O 1
ATOM 2277 N N . THR A 1 289 ? -11.193 11.778 18.141 1.00 98.00 289 THR A N 1
ATOM 2278 C CA . THR A 1 289 ? -11.597 13.072 17.578 1.00 98.00 289 THR A CA 1
ATOM 2279 C C . THR A 1 289 ? -10.397 13.970 17.282 1.00 98.00 289 THR A C 1
ATOM 2281 O O . THR A 1 289 ? -10.272 14.482 16.169 1.00 98.00 289 THR A O 1
ATOM 2284 N N . LEU A 1 290 ? -9.485 14.152 18.242 1.00 98.38 290 LEU A N 1
ATOM 2285 C CA . LEU A 1 290 ? -8.300 14.997 18.055 1.00 98.38 290 LEU A CA 1
ATOM 2286 C C . LEU A 1 290 ? -7.385 14.445 16.950 1.00 98.38 290 LEU A C 1
ATOM 2288 O O . LEU A 1 290 ? -6.960 15.184 16.063 1.00 98.38 290 LEU A O 1
ATOM 2292 N N . ALA A 1 291 ? -7.137 13.138 16.965 1.00 98.12 291 ALA A N 1
ATOM 2293 C CA . ALA A 1 291 ? -6.345 12.418 15.979 1.00 98.12 291 ALA A CA 1
ATOM 2294 C C . ALA A 1 291 ? -6.940 12.530 14.567 1.00 98.12 291 ALA A C 1
ATOM 2296 O O . ALA A 1 291 ? -6.212 12.786 13.607 1.00 98.12 291 ALA A O 1
ATOM 2297 N N . PHE A 1 292 ? -8.265 12.410 14.439 1.00 97.69 292 PHE A N 1
ATOM 2298 C CA . PHE A 1 292 ? -8.970 12.626 13.179 1.00 97.69 292 PHE A CA 1
ATOM 2299 C C . PHE A 1 292 ? -8.794 14.065 12.675 1.00 97.69 292 PHE A C 1
ATOM 2301 O O . PHE A 1 292 ? -8.478 14.274 11.504 1.00 97.69 292 PHE A O 1
ATOM 2308 N N . ILE A 1 293 ? -8.953 15.064 13.551 1.00 97.06 293 ILE A N 1
ATOM 2309 C CA . ILE A 1 293 ? -8.786 16.481 13.196 1.00 97.06 293 ILE A CA 1
ATOM 2310 C C . ILE A 1 293 ? -7.372 16.751 12.665 1.00 97.06 293 ILE A C 1
ATOM 2312 O O . ILE A 1 293 ? -7.236 17.472 11.676 1.00 97.06 293 ILE A O 1
ATOM 2316 N N . VAL A 1 294 ? -6.335 16.152 13.265 1.00 96.62 294 VAL A N 1
ATOM 2317 C CA . VAL A 1 294 ? -4.945 16.255 12.783 1.00 96.62 294 VAL A CA 1
ATOM 2318 C C . VAL A 1 294 ? -4.842 15.809 11.324 1.00 96.62 294 VAL A C 1
ATOM 2320 O O . VAL A 1 294 ? -4.406 16.584 10.474 1.00 96.62 294 VAL A O 1
ATOM 2323 N N . VAL A 1 295 ? -5.266 14.583 11.002 1.00 95.69 295 VAL A N 1
ATOM 2324 C CA . VAL A 1 295 ? -5.129 14.053 9.631 1.00 95.69 295 VAL A CA 1
ATOM 2325 C C . VAL A 1 295 ? -6.083 14.721 8.639 1.00 95.69 295 VAL A C 1
ATOM 2327 O O . VAL A 1 295 ? -5.746 14.869 7.465 1.00 95.69 295 VAL A O 1
ATOM 2330 N N . TRP A 1 296 ? -7.239 15.200 9.100 1.00 94.88 296 TRP A N 1
ATOM 2331 C CA . TRP A 1 296 ? -8.171 15.973 8.283 1.00 94.88 296 TRP A CA 1
ATOM 2332 C C . TRP A 1 296 ? -7.598 17.338 7.876 1.00 94.88 296 TRP A C 1
ATOM 2334 O O . TRP A 1 296 ? -7.741 17.738 6.719 1.00 94.88 296 TRP A O 1
ATOM 2344 N N . GLN A 1 297 ? -6.914 18.034 8.793 1.00 93.00 297 GLN A N 1
ATOM 2345 C CA . GLN A 1 297 ? -6.254 19.313 8.504 1.00 93.00 297 GLN A CA 1
ATOM 2346 C C . GLN A 1 297 ? -5.075 19.158 7.537 1.00 93.00 297 GLN A C 1
ATOM 2348 O O . GLN A 1 297 ? -4.836 20.055 6.732 1.00 93.00 297 GLN A O 1
ATOM 2353 N N . LEU A 1 298 ? -4.360 18.029 7.594 1.00 90.56 298 LEU A N 1
ATOM 2354 C CA . LEU A 1 298 ? -3.184 17.787 6.755 1.00 90.56 298 LEU A CA 1
ATOM 2355 C C . LEU A 1 298 ? -3.507 17.494 5.282 1.00 90.56 298 LEU A C 1
ATOM 2357 O O . LEU A 1 298 ? -2.620 17.696 4.463 1.00 90.56 298 LEU A O 1
ATOM 2361 N N . ARG A 1 299 ? -4.732 17.038 4.955 1.00 84.06 299 ARG A N 1
ATOM 2362 C CA . ARG A 1 299 ? -5.205 16.670 3.596 1.00 84.06 299 ARG A CA 1
ATOM 2363 C C . ARG A 1 299 ? -4.160 15.918 2.763 1.00 84.06 299 ARG A C 1
ATOM 2365 O O . ARG A 1 299 ? -3.389 16.517 2.022 1.00 84.06 299 ARG A O 1
ATOM 2372 N N . THR A 1 300 ? -4.140 14.596 2.884 1.00 83.50 300 THR A N 1
ATOM 2373 C CA . THR A 1 300 ? -3.031 13.761 2.413 1.00 83.50 300 THR A CA 1
ATOM 2374 C C . THR A 1 300 ? -3.446 12.859 1.245 1.00 83.50 300 THR A C 1
ATOM 2376 O O . THR A 1 300 ? -3.638 11.647 1.432 1.00 83.50 300 THR A O 1
ATOM 2379 N N . PRO A 1 301 ? -3.586 13.415 0.021 1.00 86.12 301 PRO A N 1
ATOM 2380 C CA . PRO A 1 301 ? -3.919 12.616 -1.149 1.00 86.12 301 PRO A CA 1
ATOM 2381 C C . PRO A 1 301 ? -2.841 11.559 -1.370 1.00 86.12 301 PRO A C 1
ATOM 2383 O O . PRO A 1 301 ? -1.662 11.745 -1.038 1.00 86.12 301 PRO A O 1
ATOM 2386 N N . SER A 1 302 ? -3.246 10.409 -1.899 1.00 83.19 302 SER A N 1
ATOM 2387 C CA . SER A 1 302 ? -2.265 9.378 -2.197 1.00 83.19 302 SER A CA 1
ATOM 2388 C C . SER A 1 302 ? -1.398 9.785 -3.386 1.00 83.19 302 SER A C 1
ATOM 2390 O O . SER A 1 302 ? -1.887 10.339 -4.361 1.00 83.19 302 SER A O 1
ATOM 2392 N N . SER A 1 303 ? -0.105 9.474 -3.323 1.00 77.88 303 SER A N 1
ATOM 2393 C CA . SER A 1 303 ? 0.856 9.743 -4.401 1.00 77.88 303 SER A CA 1
ATOM 2394 C C . SER A 1 303 ? 1.017 8.561 -5.364 1.00 77.88 303 SER A C 1
ATOM 2396 O O . SER A 1 303 ? 2.101 8.352 -5.911 1.00 77.88 303 SER A O 1
ATOM 2398 N N . VAL A 1 304 ? -0.013 7.721 -5.505 1.00 83.75 304 VAL A N 1
ATOM 2399 C CA . VAL A 1 304 ? -0.035 6.612 -6.469 1.00 83.75 304 VAL A CA 1
ATOM 2400 C C . VAL A 1 304 ? -1.016 6.941 -7.579 1.00 83.75 304 VAL A C 1
ATOM 2402 O O . VAL A 1 304 ? -2.203 7.132 -7.329 1.00 83.75 304 VAL A O 1
ATOM 2405 N N . ASN A 1 305 ? -0.506 6.943 -8.806 1.00 84.44 305 ASN A N 1
ATOM 2406 C CA . ASN A 1 305 ? -1.272 7.261 -10.000 1.00 84.44 305 ASN A CA 1
ATOM 2407 C C . ASN A 1 305 ? -1.725 5.991 -10.734 1.00 84.44 305 ASN A C 1
ATOM 2409 O O . ASN A 1 305 ? -1.216 4.881 -10.506 1.00 84.44 305 ASN A O 1
ATOM 2413 N N . GLU A 1 306 ? -2.709 6.150 -11.618 1.00 88.31 306 GLU A N 1
ATOM 2414 C CA . GLU A 1 306 ? -2.990 5.150 -12.648 1.00 88.31 306 GLU A CA 1
ATOM 2415 C C . GLU A 1 306 ? -1.761 5.018 -13.561 1.00 88.31 306 GLU A C 1
ATOM 2417 O O . GLU A 1 306 ? -0.969 5.949 -13.688 1.00 88.31 306 GLU A O 1
ATOM 2422 N N . ILE A 1 307 ? -1.548 3.827 -14.117 1.00 92.31 307 ILE A N 1
ATOM 2423 C CA . ILE A 1 307 ? -0.473 3.608 -15.086 1.00 92.31 307 ILE A CA 1
ATOM 2424 C C . ILE A 1 307 ? -1.100 3.331 -16.440 1.00 92.31 307 ILE A C 1
ATOM 2426 O O . ILE A 1 307 ? -2.106 2.624 -16.525 1.00 92.31 307 ILE A O 1
ATOM 2430 N N . THR A 1 308 ? -0.478 3.846 -17.491 1.00 94.75 308 THR A N 1
ATOM 2431 C CA . THR A 1 308 ? -0.833 3.480 -18.858 1.00 94.75 308 THR A CA 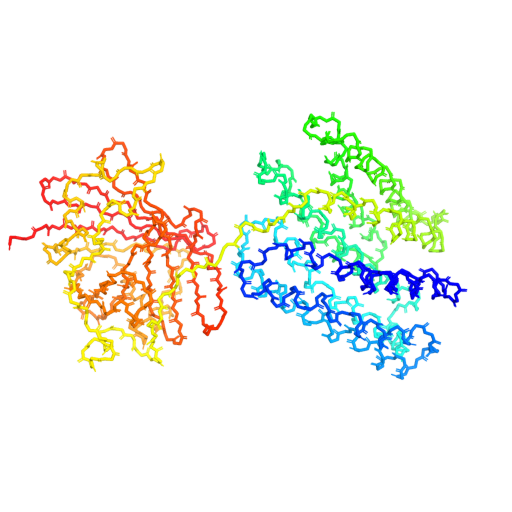1
ATOM 2432 C C . THR A 1 308 ? -0.294 2.086 -19.148 1.00 94.75 308 THR A C 1
ATOM 2434 O O . THR A 1 308 ? 0.885 1.796 -18.929 1.00 94.75 308 THR A O 1
ATOM 2437 N N . VAL A 1 309 ? -1.172 1.209 -19.623 1.00 95.06 309 VAL A N 1
ATOM 2438 C CA . VAL A 1 309 ? -0.885 -0.201 -19.897 1.00 95.06 309 VAL A CA 1
ATOM 2439 C C . VAL A 1 309 ? -1.348 -0.492 -21.314 1.00 95.06 309 VAL A C 1
ATOM 2441 O O . VAL A 1 309 ? -2.448 -0.086 -21.677 1.00 95.06 309 VAL A O 1
ATOM 2444 N N . SER A 1 310 ? -0.549 -1.233 -22.086 1.00 96.00 310 SER A N 1
ATOM 2445 C CA . SER A 1 310 ? -0.980 -1.753 -23.392 1.00 96.00 310 SER A CA 1
ATOM 2446 C C . SER A 1 310 ? -2.334 -2.459 -23.278 1.00 96.00 310 SER A C 1
ATOM 2448 O O . SER A 1 310 ? -2.603 -3.135 -22.279 1.00 96.00 310 SER A O 1
ATOM 2450 N N . HIS A 1 311 ? -3.179 -2.370 -24.295 1.00 94.81 311 HIS A N 1
ATOM 2451 C CA . HIS A 1 311 ? -4.426 -3.127 -24.402 1.00 94.81 311 HIS A CA 1
ATOM 2452 C C . HIS A 1 311 ? -4.240 -4.497 -25.071 1.00 94.81 311 HIS A C 1
ATOM 2454 O O . HIS A 1 311 ? -5.113 -5.357 -24.945 1.00 94.81 311 HIS A O 1
ATOM 2460 N N . LEU A 1 312 ? -3.090 -4.749 -25.705 1.00 94.06 312 LEU A N 1
ATOM 2461 C CA . LEU A 1 312 ? -2.820 -6.003 -26.404 1.00 94.06 312 LEU A CA 1
ATOM 2462 C C . LEU A 1 312 ? -2.666 -7.161 -25.414 1.00 94.06 312 LEU A C 1
ATOM 2464 O O . LEU A 1 312 ? -1.906 -7.104 -24.442 1.00 94.06 312 LEU A O 1
ATOM 2468 N N . ARG A 1 313 ? -3.433 -8.230 -25.632 1.00 92.00 313 ARG A N 1
ATOM 2469 C CA . ARG A 1 313 ? -3.458 -9.431 -24.785 1.00 92.00 313 ARG A CA 1
ATOM 2470 C C . ARG A 1 313 ? -3.334 -10.681 -25.638 1.00 92.00 313 ARG A C 1
ATOM 2472 O O . ARG A 1 313 ? -3.672 -10.683 -26.819 1.00 92.00 313 ARG A O 1
ATOM 2479 N N . THR A 1 314 ? -2.919 -11.768 -24.999 1.00 88.12 314 THR A N 1
ATOM 2480 C CA . THR A 1 314 ? -2.949 -13.113 -25.578 1.00 88.12 314 THR A CA 1
ATOM 2481 C C . THR A 1 314 ? -3.658 -14.064 -24.610 1.00 88.12 314 THR A C 1
ATOM 2483 O O . THR A 1 314 ? -3.642 -13.854 -23.397 1.00 88.12 314 THR A O 1
ATOM 2486 N N . ARG A 1 315 ? -4.333 -15.098 -25.126 1.00 82.06 315 ARG A N 1
ATOM 2487 C CA . ARG A 1 315 ? -5.014 -16.127 -24.308 1.00 82.06 315 ARG A CA 1
ATOM 2488 C C . ARG A 1 315 ? -4.210 -17.430 -24.178 1.00 82.06 315 ARG A C 1
ATOM 2490 O O . ARG A 1 315 ? -4.691 -18.373 -23.566 1.00 82.06 315 ARG A O 1
ATOM 2497 N N . GLY A 1 316 ? -3.014 -17.496 -24.759 1.00 83.12 316 GLY A N 1
ATOM 2498 C CA . GLY A 1 316 ? -2.213 -18.716 -24.853 1.00 83.12 316 GLY A CA 1
ATOM 2499 C C . GLY A 1 316 ? -0.742 -18.395 -25.090 1.00 83.12 316 GLY A C 1
ATOM 2500 O O . GLY A 1 316 ? -0.219 -17.465 -24.483 1.00 83.12 316 GLY A O 1
ATOM 2501 N N . TYR A 1 317 ? -0.090 -19.152 -25.972 1.00 89.12 317 TYR A N 1
ATOM 2502 C CA . TYR A 1 317 ? 1.282 -18.868 -26.387 1.00 89.12 317 TYR A CA 1
ATOM 2503 C C . TYR A 1 317 ? 1.383 -17.453 -26.978 1.00 89.12 317 TYR A C 1
ATOM 2505 O O . TYR A 1 317 ? 0.588 -17.080 -27.844 1.00 89.12 317 TYR A O 1
ATOM 2513 N N . VAL A 1 318 ? 2.330 -16.667 -26.464 1.00 90.06 318 VAL A N 1
ATOM 2514 C CA . VAL A 1 318 ? 2.650 -15.318 -26.930 1.00 90.06 318 VAL A CA 1
ATOM 2515 C C . VAL A 1 318 ? 3.568 -15.467 -28.138 1.00 90.06 318 VAL A C 1
ATOM 2517 O O . VAL A 1 318 ? 3.073 -15.585 -29.251 1.00 90.06 318 VAL A O 1
ATOM 2520 N N . GLY A 1 319 ? 4.887 -15.543 -27.949 1.00 90.12 319 GLY A N 1
ATOM 2521 C CA . GLY A 1 319 ? 5.826 -15.691 -29.055 1.00 90.12 319 GLY A CA 1
ATOM 2522 C C . GLY A 1 319 ? 5.600 -14.701 -30.200 1.00 90.12 319 GLY A C 1
ATOM 2523 O O . GLY A 1 319 ? 5.168 -13.561 -29.995 1.00 90.12 319 GLY A O 1
ATOM 2524 N N . THR A 1 320 ? 5.830 -15.181 -31.420 1.00 91.06 320 THR A N 1
ATOM 2525 C CA . THR A 1 320 ? 5.563 -14.450 -32.667 1.00 91.06 320 THR A CA 1
ATOM 2526 C C . THR A 1 320 ? 4.126 -14.615 -33.168 1.00 91.06 320 THR A C 1
ATOM 2528 O O . THR A 1 320 ? 3.684 -13.845 -34.017 1.00 91.06 320 THR A O 1
ATOM 2531 N N . VAL A 1 321 ? 3.357 -15.555 -32.603 1.00 89.56 321 VAL A N 1
ATOM 2532 C CA . VAL A 1 321 ? 2.019 -15.951 -33.078 1.00 89.56 321 VAL A CA 1
ATOM 2533 C C . VAL A 1 321 ? 1.057 -14.766 -33.270 1.00 89.56 321 VAL A C 1
ATOM 2535 O O . VAL A 1 321 ? 0.417 -14.704 -34.318 1.00 89.56 321 VAL A O 1
ATOM 2538 N N . PRO A 1 322 ? 0.939 -13.791 -32.340 1.00 91.00 322 PRO A N 1
ATOM 2539 C CA . PRO A 1 322 ? 0.067 -12.637 -32.542 1.00 91.00 322 PRO A CA 1
ATOM 2540 C C . PRO A 1 322 ? 0.399 -11.802 -33.781 1.00 91.00 322 PRO A C 1
ATOM 2542 O O . PRO A 1 322 ? -0.489 -11.157 -34.332 1.00 91.00 322 PRO A O 1
ATOM 2545 N N . ILE A 1 323 ? 1.660 -11.811 -34.210 1.00 91.75 323 ILE A N 1
ATOM 2546 C CA . ILE A 1 323 ? 2.136 -11.086 -35.386 1.00 91.75 323 ILE A CA 1
ATOM 2547 C C . ILE A 1 323 ? 1.971 -11.935 -36.644 1.00 91.75 323 ILE A C 1
ATOM 2549 O O . ILE A 1 323 ? 1.420 -11.447 -37.629 1.00 91.75 323 ILE A O 1
ATOM 2553 N N . ASP A 1 324 ? 2.414 -13.193 -36.600 1.00 90.75 324 ASP A N 1
ATOM 2554 C CA . ASP A 1 324 ? 2.407 -14.101 -37.754 1.00 90.75 324 ASP A CA 1
ATOM 2555 C C . ASP A 1 324 ? 0.979 -14.396 -38.229 1.00 90.75 324 ASP A C 1
ATOM 2557 O O . ASP A 1 324 ? 0.702 -14.419 -39.426 1.00 90.75 324 ASP A O 1
ATOM 2561 N N . GLU A 1 325 ? 0.043 -14.538 -37.289 1.00 92.25 325 GLU A N 1
ATOM 2562 C CA . GLU A 1 325 ? -1.380 -14.726 -37.580 1.00 92.25 325 GLU A CA 1
ATOM 2563 C C . GLU A 1 325 ? -2.155 -13.403 -37.730 1.00 92.25 325 GLU A C 1
ATOM 2565 O O . GLU A 1 325 ? -3.385 -13.410 -37.759 1.00 92.25 325 GLU A O 1
ATOM 2570 N N . ALA A 1 326 ? -1.462 -12.258 -37.779 1.00 91.06 326 ALA A N 1
ATOM 2571 C CA . ALA A 1 326 ? -2.059 -10.925 -37.903 1.00 91.06 326 ALA A CA 1
ATOM 2572 C C . ALA A 1 326 ? -3.159 -10.622 -36.860 1.00 91.06 326 ALA A C 1
ATOM 2574 O O . ALA A 1 326 ? -4.106 -9.880 -37.131 1.00 91.06 326 ALA A O 1
ATOM 2575 N N . ARG A 1 327 ? -3.036 -11.187 -35.649 1.00 92.00 327 ARG A N 1
ATOM 2576 C CA . ARG A 1 327 ? -3.956 -10.923 -34.530 1.00 92.00 327 ARG A CA 1
ATOM 2577 C C . ARG A 1 327 ? -3.769 -9.522 -33.955 1.00 92.00 327 ARG A C 1
ATOM 2579 O O . ARG A 1 327 ? -4.722 -8.991 -33.402 1.00 92.00 327 ARG A O 1
ATOM 2586 N N . TRP A 1 328 ? -2.564 -8.961 -34.062 1.00 94.44 328 TRP A N 1
ATOM 2587 C CA . TRP A 1 328 ? -2.281 -7.554 -33.778 1.00 94.44 328 TRP A CA 1
ATOM 2588 C C . TRP A 1 328 ? -1.997 -6.817 -35.080 1.00 94.44 328 TRP A C 1
ATOM 2590 O O . TRP A 1 328 ? -1.203 -7.272 -35.909 1.00 94.44 328 TRP A O 1
ATOM 2600 N N . LYS A 1 329 ? -2.634 -5.663 -35.265 1.00 95.31 329 LYS A N 1
ATOM 2601 C CA . LYS A 1 329 ? -2.470 -4.856 -36.472 1.00 95.31 329 LYS A CA 1
ATOM 2602 C C . LYS A 1 329 ? -1.111 -4.169 -36.479 1.00 95.31 329 LYS A C 1
ATOM 2604 O O . LYS A 1 329 ? -0.653 -3.626 -35.472 1.00 95.31 329 LYS A O 1
ATOM 2609 N N . LYS A 1 330 ? -0.477 -4.161 -37.652 1.00 95.31 330 LYS A N 1
ATOM 2610 C CA . LYS A 1 330 ? 0.761 -3.411 -37.883 1.00 95.31 330 LYS A CA 1
ATOM 2611 C C . LYS A 1 330 ? 0.459 -1.916 -37.969 1.00 95.31 330 LYS A C 1
ATOM 2613 O O . LYS A 1 330 ? -0.531 -1.518 -38.579 1.00 95.31 330 LYS A O 1
ATOM 2618 N N . GLY A 1 331 ? 1.329 -1.111 -37.372 1.00 93.62 331 GLY A N 1
ATOM 2619 C CA . GLY A 1 331 ? 1.285 0.347 -37.456 1.00 93.62 331 GLY A CA 1
ATOM 2620 C C . GLY A 1 331 ? 1.883 0.868 -38.763 1.00 93.62 331 GLY A C 1
ATOM 2621 O O . GLY A 1 331 ? 2.584 0.145 -39.472 1.00 93.62 331 GLY A O 1
ATOM 2622 N N . SER A 1 332 ? 1.623 2.139 -39.072 1.00 92.81 332 SER A N 1
ATOM 2623 C CA . SER A 1 332 ? 2.162 2.822 -40.257 1.00 92.81 332 SER A CA 1
ATOM 2624 C C . SER A 1 332 ? 3.439 3.627 -39.985 1.00 92.81 332 SER A C 1
ATOM 2626 O O . SER A 1 332 ? 3.990 4.225 -40.907 1.00 92.81 332 SER A O 1
ATOM 2628 N N . HIS A 1 333 ? 3.886 3.712 -38.730 1.00 93.69 333 HIS A N 1
ATOM 2629 C CA . HIS A 1 333 ? 5.107 4.425 -38.349 1.00 93.69 333 HIS A CA 1
ATOM 2630 C C . HIS A 1 333 ? 6.358 3.561 -38.536 1.00 93.69 333 HIS A C 1
ATOM 2632 O O . HIS A 1 333 ? 6.286 2.355 -38.766 1.00 93.69 333 HIS A O 1
ATOM 2638 N N . THR A 1 334 ? 7.529 4.186 -38.436 1.00 93.25 334 THR A N 1
ATOM 2639 C CA . THR A 1 334 ? 8.814 3.490 -38.529 1.00 93.25 334 THR A CA 1
ATOM 2640 C C . THR A 1 334 ? 9.023 2.543 -37.335 1.00 93.25 334 THR A C 1
ATOM 2642 O O . THR A 1 334 ? 8.751 2.933 -36.200 1.00 93.25 334 THR A O 1
ATOM 2645 N N . PRO A 1 335 ? 9.519 1.307 -37.544 1.00 93.88 335 PRO A N 1
ATOM 2646 C CA . PRO A 1 335 ? 9.824 0.390 -36.448 1.00 93.88 335 PRO A CA 1
ATOM 2647 C C . PRO A 1 335 ? 10.984 0.903 -35.585 1.00 93.88 335 PRO A C 1
ATOM 2649 O O . PRO A 1 335 ? 12.148 0.805 -35.967 1.00 93.88 335 PRO A O 1
ATOM 2652 N N . THR A 1 336 ? 10.661 1.417 -34.400 1.00 96.12 336 THR A N 1
ATOM 2653 C CA . THR A 1 336 ? 11.621 1.998 -33.446 1.00 96.12 336 THR A CA 1
ATOM 2654 C C . THR A 1 336 ? 11.278 1.581 -32.018 1.00 96.12 336 THR A C 1
ATOM 2656 O O . THR A 1 336 ? 10.097 1.533 -31.676 1.00 96.12 336 THR A O 1
ATOM 2659 N N . LEU A 1 337 ? 12.273 1.360 -31.155 1.00 96.19 337 LEU A N 1
ATOM 2660 C CA . LEU A 1 337 ? 12.046 1.172 -29.713 1.00 96.19 337 LEU A CA 1
ATOM 2661 C C . LEU A 1 337 ? 11.769 2.508 -29.004 1.00 96.19 337 LEU A C 1
ATOM 2663 O O . LEU A 1 337 ? 11.011 2.546 -28.040 1.00 96.19 337 LEU A O 1
ATOM 2667 N N . VAL A 1 338 ? 12.353 3.599 -29.508 1.00 96.31 338 VAL A N 1
ATOM 2668 C CA . VAL A 1 338 ? 12.059 4.981 -29.102 1.00 96.31 338 VAL A CA 1
ATOM 2669 C C . VAL A 1 338 ? 11.798 5.787 -30.366 1.00 96.31 338 VAL A C 1
ATOM 2671 O O . VAL A 1 338 ? 12.704 5.989 -31.171 1.00 96.31 338 VAL A O 1
ATOM 2674 N N . SER A 1 339 ? 10.555 6.231 -30.557 1.00 91.38 339 SER A N 1
ATOM 2675 C CA . SER A 1 339 ? 10.160 6.961 -31.768 1.00 91.38 339 SER A CA 1
ATOM 2676 C C . SER A 1 339 ? 10.620 8.411 -31.779 1.00 91.38 339 SER A C 1
ATOM 2678 O O . SER A 1 339 ? 10.876 8.968 -32.842 1.00 91.38 339 SER A O 1
ATOM 2680 N N . ASN A 1 340 ? 10.675 9.036 -30.605 1.00 93.81 340 ASN A N 1
ATOM 2681 C CA . ASN A 1 340 ? 11.142 10.399 -30.431 1.00 93.81 340 ASN A CA 1
ATOM 2682 C C . ASN A 1 340 ? 11.826 10.515 -29.069 1.00 93.81 340 ASN A C 1
ATOM 2684 O O . ASN A 1 340 ? 11.207 10.276 -28.035 1.00 93.81 340 ASN A O 1
ATOM 2688 N N . TRP A 1 341 ? 13.106 10.863 -29.083 1.00 95.50 341 TRP A N 1
ATOM 2689 C CA . TRP A 1 341 ? 13.907 11.003 -27.875 1.00 95.50 341 TRP A CA 1
ATOM 2690 C C . TRP A 1 341 ? 13.504 12.225 -27.045 1.00 95.50 341 TRP A C 1
ATOM 2692 O O . TRP A 1 341 ? 13.558 12.156 -25.820 1.00 95.50 341 TRP A O 1
ATOM 2702 N N . ASP A 1 342 ? 13.007 13.288 -27.679 1.00 95.00 342 ASP A N 1
ATOM 2703 C CA . ASP A 1 342 ? 12.553 14.496 -26.979 1.00 95.00 342 ASP A CA 1
ATOM 2704 C C . ASP A 1 342 ? 11.351 14.219 -26.067 1.00 95.00 342 ASP A C 1
ATOM 2706 O O . ASP A 1 342 ? 11.151 14.907 -25.070 1.00 95.00 342 ASP A O 1
ATOM 2710 N N . GLU A 1 343 ? 10.574 13.166 -26.349 1.00 94.31 343 GLU A N 1
ATOM 2711 C CA . GLU A 1 343 ? 9.469 12.740 -25.483 1.00 94.31 343 GLU A CA 1
ATOM 2712 C C . GLU A 1 343 ? 9.954 12.197 -24.133 1.00 94.31 343 GLU A C 1
ATOM 2714 O O . GLU A 1 343 ? 9.156 12.155 -23.204 1.00 94.31 343 GLU A O 1
ATOM 2719 N N . LEU A 1 344 ? 11.226 11.790 -24.012 1.00 95.44 344 LEU A N 1
ATOM 2720 C CA . LEU A 1 344 ? 11.849 11.317 -22.768 1.00 95.44 344 LEU A CA 1
ATOM 2721 C C . LEU A 1 344 ? 12.505 12.445 -21.960 1.00 95.44 344 LEU A C 1
ATOM 2723 O O . LEU A 1 344 ? 12.851 12.234 -20.795 1.00 95.44 344 LEU A O 1
ATOM 2727 N N . ALA A 1 345 ? 12.687 13.624 -22.563 1.00 95.81 345 ALA A N 1
ATOM 2728 C CA . ALA A 1 345 ? 13.333 14.754 -21.916 1.00 95.81 345 ALA A CA 1
ATOM 2729 C C . ALA A 1 345 ? 12.536 15.211 -20.685 1.00 95.81 345 ALA A C 1
ATOM 2731 O O . ALA A 1 345 ? 11.315 15.374 -20.729 1.00 95.81 345 ALA A O 1
ATOM 2732 N N . ASN A 1 346 ? 13.239 15.428 -19.578 1.00 92.88 346 ASN A N 1
ATOM 2733 C CA . ASN A 1 346 ? 12.672 15.955 -18.341 1.00 92.88 346 ASN A CA 1
ATOM 2734 C C . ASN A 1 346 ? 13.716 16.805 -17.601 1.00 92.88 346 ASN A C 1
ATOM 2736 O O . ASN A 1 346 ? 14.839 16.962 -18.070 1.00 92.88 346 ASN A O 1
ATOM 2740 N N . GLU A 1 347 ? 13.365 17.342 -16.431 1.00 90.31 347 GLU A N 1
ATOM 2741 C CA . GLU A 1 347 ? 14.251 18.218 -15.643 1.00 90.31 347 GLU A CA 1
ATOM 2742 C C . GLU A 1 347 ? 15.618 17.595 -15.304 1.00 90.31 347 GLU A C 1
ATOM 2744 O O . GLU A 1 347 ? 16.581 18.318 -15.065 1.00 90.31 347 GLU A O 1
ATOM 2749 N N . THR A 1 348 ? 15.708 16.264 -15.276 1.00 89.44 348 THR A N 1
ATOM 2750 C CA . THR A 1 348 ? 16.901 15.507 -14.862 1.00 89.44 348 THR A CA 1
ATOM 2751 C C . THR A 1 348 ? 17.553 14.696 -15.982 1.00 89.44 348 THR A C 1
ATOM 2753 O O . THR A 1 348 ? 18.611 14.113 -15.764 1.00 89.44 348 THR A O 1
ATOM 2756 N N . PHE A 1 349 ? 16.946 14.643 -17.170 1.00 95.44 349 PHE A N 1
ATOM 2757 C CA . PHE A 1 349 ? 17.437 13.848 -18.293 1.00 95.44 349 PHE A CA 1
ATOM 2758 C C . PHE A 1 349 ? 17.302 14.629 -19.599 1.00 95.44 349 PHE A C 1
ATOM 2760 O O . PHE A 1 349 ? 16.186 14.946 -20.020 1.00 95.44 349 PHE A O 1
ATOM 2767 N N . SER A 1 350 ? 18.437 14.883 -20.255 1.00 96.12 350 SER A N 1
ATOM 2768 C CA . SER A 1 350 ? 18.478 15.417 -21.613 1.00 96.12 350 SER A CA 1
ATOM 2769 C C . SER A 1 350 ? 18.902 14.324 -22.592 1.00 96.12 350 SER A C 1
ATOM 2771 O O . SER A 1 350 ? 19.980 13.741 -22.433 1.00 96.12 350 SER A O 1
ATOM 2773 N N . PRO A 1 351 ? 18.117 14.059 -23.651 1.00 95.75 351 PRO A N 1
ATOM 2774 C CA . PRO A 1 351 ? 18.500 13.081 -24.654 1.00 95.75 351 PRO A CA 1
ATOM 2775 C C . PRO A 1 351 ? 19.818 13.399 -25.352 1.00 95.75 351 PRO A C 1
ATOM 2777 O O . PRO A 1 351 ? 20.488 12.463 -25.784 1.00 95.75 351 PRO A O 1
ATOM 2780 N N . SER A 1 352 ? 20.195 14.685 -25.447 1.00 95.50 352 SER A N 1
ATOM 2781 C CA . SER A 1 352 ? 21.458 15.151 -26.041 1.00 95.50 352 SER A CA 1
ATOM 2782 C C . SER A 1 352 ? 22.688 14.515 -25.405 1.00 95.50 352 SER A C 1
ATOM 2784 O O . SER A 1 352 ? 23.686 14.325 -26.094 1.00 95.50 352 SER A O 1
ATOM 2786 N N . ASP A 1 353 ? 22.589 14.161 -24.124 1.00 96.06 353 ASP A N 1
ATOM 2787 C CA . ASP A 1 353 ? 23.717 13.729 -23.303 1.00 96.06 353 ASP A CA 1
ATOM 2788 C C . ASP A 1 353 ? 24.061 12.251 -23.524 1.00 96.06 353 ASP A C 1
ATOM 2790 O O . ASP A 1 353 ? 25.134 11.800 -23.128 1.00 96.06 353 ASP A O 1
ATOM 2794 N N . VAL A 1 354 ? 23.160 11.502 -24.164 1.00 97.31 354 VAL A N 1
ATOM 2795 C CA . VAL A 1 354 ? 23.342 10.095 -24.533 1.00 97.31 354 VAL A CA 1
ATOM 2796 C C . VAL A 1 354 ? 24.106 9.997 -25.855 1.00 97.31 354 VAL A C 1
ATOM 2798 O O . VAL A 1 354 ? 23.797 10.723 -26.800 1.00 97.31 354 VAL A O 1
ATOM 2801 N N . ASP A 1 355 ? 25.068 9.073 -25.944 1.00 97.06 355 ASP A N 1
ATOM 2802 C CA . ASP A 1 355 ? 25.865 8.853 -27.157 1.00 97.06 355 ASP A CA 1
ATOM 2803 C C . ASP A 1 355 ? 24.970 8.549 -28.372 1.00 97.06 355 ASP A C 1
ATOM 2805 O O . ASP A 1 355 ? 23.992 7.796 -28.286 1.00 97.06 355 ASP A O 1
ATOM 2809 N N . ASP A 1 356 ? 25.333 9.118 -29.523 1.00 95.69 356 ASP A N 1
ATOM 2810 C CA . ASP A 1 356 ? 24.619 8.954 -30.791 1.00 95.69 356 ASP A CA 1
ATOM 2811 C C . ASP A 1 356 ? 24.378 7.493 -31.163 1.00 95.69 356 ASP A C 1
ATOM 2813 O O . ASP A 1 356 ? 23.299 7.147 -31.638 1.00 95.69 356 ASP A O 1
ATOM 2817 N N . GLU A 1 357 ? 25.349 6.615 -30.917 1.00 96.44 357 GLU A N 1
ATOM 2818 C CA . GLU A 1 357 ? 25.244 5.208 -31.288 1.00 96.44 357 GLU A CA 1
ATOM 2819 C C . GLU A 1 357 ? 24.231 4.464 -30.410 1.00 96.44 357 GLU A C 1
ATOM 2821 O O . GLU A 1 357 ? 23.484 3.609 -30.888 1.00 96.44 357 GLU A O 1
ATOM 2826 N N . ILE A 1 358 ? 24.111 4.854 -29.138 1.00 96.88 358 ILE A N 1
ATOM 2827 C CA . ILE A 1 358 ? 23.049 4.356 -28.259 1.00 96.88 358 ILE A CA 1
ATOM 2828 C C . ILE A 1 358 ? 21.693 4.845 -28.774 1.00 96.88 358 ILE A C 1
ATOM 2830 O O . ILE A 1 358 ? 20.748 4.058 -28.854 1.00 96.88 358 ILE A O 1
ATOM 2834 N N . ARG A 1 359 ? 21.581 6.117 -29.182 1.00 96.69 359 ARG A N 1
ATOM 2835 C CA . ARG A 1 359 ? 20.342 6.639 -29.782 1.00 96.69 359 ARG A CA 1
ATOM 2836 C C . ARG A 1 359 ? 19.974 5.901 -31.070 1.00 96.69 359 ARG A C 1
ATOM 2838 O O . ARG A 1 359 ? 18.806 5.541 -31.236 1.00 96.69 359 ARG A O 1
ATOM 2845 N N . ASN A 1 360 ? 20.960 5.615 -31.920 1.00 95.62 360 ASN A N 1
ATOM 2846 C CA . ASN A 1 360 ? 20.813 4.852 -33.161 1.00 95.62 360 ASN A CA 1
ATOM 2847 C C . ASN A 1 360 ? 20.298 3.431 -32.914 1.00 95.62 360 ASN A C 1
ATOM 2849 O O . ASN A 1 360 ? 19.451 2.954 -33.668 1.00 95.62 360 ASN A O 1
ATOM 2853 N N . PHE A 1 361 ? 20.736 2.769 -31.841 1.00 96.00 361 PHE A N 1
ATOM 2854 C CA . PHE A 1 361 ? 20.204 1.461 -31.460 1.00 96.00 361 PHE A CA 1
ATOM 2855 C C . PHE A 1 361 ? 18.697 1.496 -31.175 1.00 96.00 361 PHE A C 1
ATOM 2857 O O . PHE A 1 361 ? 17.960 0.640 -31.661 1.00 96.00 361 PHE A O 1
ATOM 2864 N N . TYR A 1 362 ? 18.199 2.497 -30.448 1.00 96.69 362 TYR A N 1
ATOM 2865 C CA . TYR A 1 362 ? 16.764 2.575 -30.146 1.00 96.69 362 TYR A CA 1
ATOM 2866 C C . TYR A 1 362 ? 15.913 3.072 -31.326 1.00 96.69 362 TYR A C 1
ATOM 2868 O O . TYR A 1 362 ? 14.740 2.700 -31.419 1.00 96.69 362 TYR A O 1
ATOM 2876 N N . THR A 1 363 ? 16.466 3.882 -32.234 1.00 95.94 363 THR A N 1
ATOM 2877 C CA . THR A 1 363 ? 15.745 4.364 -33.428 1.00 95.94 363 THR A CA 1
ATOM 2878 C C . THR A 1 363 ? 15.832 3.397 -34.606 1.00 95.94 363 THR A C 1
ATOM 2880 O O . THR A 1 363 ? 14.922 3.355 -35.423 1.00 95.94 363 THR A O 1
ATOM 2883 N N . SER A 1 364 ? 16.892 2.594 -34.702 1.00 94.69 364 SER A N 1
ATOM 2884 C CA . SER A 1 364 ? 17.120 1.623 -35.780 1.00 94.69 364 SER A CA 1
ATOM 2885 C C . SER A 1 364 ? 17.563 0.251 -35.240 1.00 94.69 364 SER A C 1
ATOM 2887 O O . SER A 1 364 ? 18.605 -0.275 -35.641 1.00 94.69 364 SER A O 1
ATOM 2889 N N . PRO A 1 365 ? 16.765 -0.386 -34.365 1.00 93.62 365 PRO A N 1
ATOM 2890 C CA . PRO A 1 365 ? 17.154 -1.594 -33.624 1.00 93.62 365 PRO A CA 1
ATOM 2891 C C . PRO A 1 365 ? 17.450 -2.809 -34.510 1.00 93.62 365 PRO A C 1
ATOM 2893 O O . PRO A 1 365 ? 18.228 -3.682 -34.127 1.00 93.62 365 PRO A O 1
ATOM 2896 N N . ASN A 1 366 ? 16.853 -2.871 -35.704 1.00 92.62 366 ASN A N 1
ATOM 2897 C CA . ASN A 1 366 ? 17.063 -3.968 -36.652 1.00 92.62 366 ASN A CA 1
ATOM 2898 C C . ASN A 1 366 ? 18.481 -3.981 -37.256 1.00 92.62 366 ASN A C 1
ATOM 2900 O O . ASN A 1 366 ? 18.888 -5.013 -37.774 1.00 92.62 366 ASN A O 1
ATOM 2904 N N . ARG A 1 367 ? 19.249 -2.884 -37.148 1.00 92.81 367 ARG A N 1
ATOM 2905 C CA . ARG A 1 367 ? 20.648 -2.791 -37.613 1.00 92.81 367 ARG A CA 1
ATOM 2906 C C . ARG A 1 367 ? 21.656 -3.434 -36.663 1.00 92.81 367 ARG A C 1
ATOM 2908 O O . ARG A 1 367 ? 22.837 -3.486 -36.979 1.00 92.81 367 ARG A O 1
ATOM 2915 N N . TYR A 1 368 ? 21.234 -3.920 -35.498 1.00 93.75 368 TYR A N 1
ATOM 2916 C CA . TYR A 1 368 ? 22.150 -4.445 -34.486 1.00 93.75 368 TYR A CA 1
ATOM 2917 C C . TYR A 1 368 ? 21.982 -5.949 -34.325 1.00 93.75 368 TYR A C 1
ATOM 2919 O O . TYR A 1 368 ? 20.883 -6.454 -34.072 1.00 93.75 368 TYR A O 1
ATOM 2927 N N . LYS A 1 369 ? 23.102 -6.667 -34.430 1.00 93.38 369 LYS A N 1
ATOM 2928 C CA . LYS A 1 369 ? 23.195 -8.048 -33.954 1.00 93.38 369 LYS A CA 1
ATOM 2929 C C . LYS A 1 369 ? 23.341 -8.021 -32.441 1.00 93.38 369 LYS A C 1
ATOM 2931 O O . LYS A 1 369 ? 24.003 -7.137 -31.908 1.00 93.38 369 LYS A O 1
ATOM 2936 N N . MET A 1 370 ? 22.712 -8.978 -31.767 1.00 94.38 370 MET A N 1
ATOM 2937 C CA . MET A 1 370 ? 22.680 -9.055 -30.312 1.00 94.38 370 MET A CA 1
ATOM 2938 C C . MET A 1 370 ? 23.119 -10.442 -29.856 1.00 94.38 370 MET A C 1
ATOM 2940 O O . MET A 1 370 ? 22.517 -11.452 -30.230 1.00 94.38 370 MET A O 1
ATOM 2944 N N . VAL A 1 371 ? 24.139 -10.476 -29.008 1.00 94.81 371 VAL A N 1
ATOM 2945 C CA . VAL A 1 371 ? 24.554 -11.664 -28.262 1.00 94.81 371 VAL A CA 1
ATOM 2946 C C . VAL A 1 371 ? 24.344 -11.372 -26.787 1.00 94.81 371 VAL A C 1
ATOM 2948 O O . VAL A 1 371 ? 24.715 -10.308 -26.310 1.00 94.81 371 VAL A O 1
ATOM 2951 N N . ALA A 1 372 ? 23.727 -12.299 -26.066 1.00 94.56 372 ALA A N 1
ATOM 2952 C CA . ALA A 1 372 ? 23.458 -12.158 -24.644 1.00 94.56 372 ALA A CA 1
ATOM 2953 C C . ALA A 1 372 ? 24.215 -13.218 -23.853 1.00 94.56 372 ALA A C 1
ATOM 2955 O O . ALA A 1 372 ? 24.157 -14.395 -24.194 1.00 94.56 372 ALA A O 1
ATOM 2956 N N . ASN A 1 373 ? 24.876 -12.819 -22.776 1.00 95.94 373 ASN A N 1
ATOM 2957 C CA . ASN A 1 373 ? 25.498 -13.693 -21.797 1.00 95.94 373 ASN A CA 1
ATOM 2958 C C . ASN A 1 373 ? 24.676 -13.659 -20.506 1.00 95.94 373 ASN A C 1
ATOM 2960 O O . ASN A 1 373 ? 24.624 -12.637 -19.822 1.00 95.94 373 ASN A O 1
ATOM 2964 N N . VAL A 1 374 ? 23.996 -14.761 -20.185 1.00 94.31 374 VAL A N 1
ATOM 2965 C CA . VAL A 1 374 ? 23.093 -14.826 -19.030 1.00 94.31 374 VAL A CA 1
ATOM 2966 C C . VAL A 1 374 ? 23.777 -15.479 -17.835 1.00 94.31 374 VAL A C 1
ATOM 2968 O O . VAL A 1 374 ? 24.281 -16.601 -17.924 1.00 94.31 374 VAL A O 1
ATOM 2971 N N . ALA A 1 375 ? 23.694 -14.820 -16.683 1.00 94.44 375 ALA A N 1
ATOM 2972 C CA . ALA A 1 375 ? 24.156 -15.330 -15.402 1.00 94.44 375 ALA A CA 1
ATOM 2973 C C . ALA A 1 375 ? 23.015 -15.336 -14.373 1.00 94.44 375 ALA A C 1
ATOM 2975 O O . ALA A 1 375 ? 22.632 -14.297 -13.831 1.00 94.44 375 ALA A O 1
ATOM 2976 N N . TRP A 1 376 ? 22.485 -16.522 -14.062 1.00 94.75 376 TRP A N 1
ATOM 2977 C CA . TRP A 1 376 ? 21.496 -16.682 -12.992 1.00 94.75 376 TRP A CA 1
ATOM 2978 C C . TRP A 1 376 ? 22.146 -16.727 -11.611 1.00 94.75 376 TRP A C 1
ATOM 2980 O O . TRP A 1 376 ? 23.167 -17.391 -11.400 1.00 94.75 376 TRP A O 1
ATOM 2990 N N . SER A 1 377 ? 21.505 -16.076 -10.642 1.00 93.50 377 SER A N 1
ATOM 2991 C CA . SER A 1 377 ? 21.924 -16.113 -9.242 1.00 93.50 377 SER A CA 1
ATOM 2992 C C . SER A 1 377 ? 21.819 -17.522 -8.664 1.00 93.50 377 SER A C 1
ATOM 2994 O O . SER A 1 377 ? 20.838 -18.232 -8.896 1.00 93.50 377 SER A O 1
ATOM 2996 N N . SER A 1 378 ? 22.806 -17.923 -7.859 1.00 92.81 378 SER A N 1
ATOM 2997 C CA . SER A 1 378 ? 22.850 -19.243 -7.213 1.00 92.81 378 SER A CA 1
ATOM 2998 C C . SER A 1 378 ? 21.609 -19.541 -6.368 1.00 92.81 378 SER A C 1
ATOM 3000 O O . SER A 1 378 ? 21.172 -20.687 -6.333 1.00 92.81 378 SER A O 1
ATOM 3002 N N . VAL A 1 379 ? 21.006 -18.513 -5.763 1.00 93.44 379 VAL A N 1
ATOM 3003 C CA . VAL A 1 379 ? 19.783 -18.618 -4.948 1.00 93.44 379 VAL A CA 1
ATOM 3004 C C . VAL A 1 379 ? 18.583 -19.085 -5.778 1.00 93.44 379 VAL A C 1
ATOM 3006 O O . VAL A 1 379 ? 17.759 -19.855 -5.293 1.00 93.44 379 VAL A O 1
ATOM 3009 N N . PHE A 1 380 ? 18.492 -18.651 -7.038 1.00 91.62 380 PHE A N 1
ATOM 3010 C CA . PHE A 1 380 ? 17.341 -18.916 -7.906 1.00 91.62 380 PHE A CA 1
ATOM 3011 C C . PHE A 1 380 ? 17.578 -20.045 -8.918 1.00 91.62 380 PHE A C 1
ATOM 3013 O O . PHE A 1 380 ? 16.618 -20.537 -9.511 1.00 91.62 380 PHE A O 1
ATOM 3020 N N . LYS A 1 381 ? 18.822 -20.526 -9.072 1.00 90.75 381 LYS A N 1
ATOM 3021 C CA . LYS A 1 381 ? 19.155 -21.681 -9.928 1.00 90.75 381 LYS A CA 1
ATOM 3022 C C . LYS A 1 381 ? 18.282 -22.922 -9.681 1.00 90.75 381 LYS A C 1
ATOM 3024 O O . LYS A 1 381 ? 17.869 -23.521 -10.672 1.00 90.75 381 LYS A O 1
ATOM 3029 N N . PRO A 1 382 ? 17.934 -23.309 -8.435 1.00 92.75 382 PRO A N 1
ATOM 3030 C CA . PRO A 1 382 ? 17.063 -24.464 -8.200 1.00 92.75 382 PRO A CA 1
ATOM 3031 C C . PRO A 1 382 ? 15.666 -24.339 -8.829 1.00 92.75 382 PRO A C 1
ATOM 3033 O O . PRO A 1 382 ? 15.039 -25.349 -9.133 1.00 92.75 382 PRO A O 1
ATOM 3036 N N . LEU A 1 383 ? 15.179 -23.113 -9.060 1.00 91.19 383 LEU A N 1
ATOM 3037 C CA . LEU A 1 383 ? 13.864 -22.853 -9.654 1.00 91.19 383 LEU A CA 1
ATOM 3038 C C . LEU A 1 383 ? 13.890 -22.827 -11.190 1.00 91.19 383 LEU A C 1
ATOM 3040 O O . LEU A 1 383 ? 12.831 -22.873 -11.816 1.00 91.19 383 LEU A O 1
ATOM 3044 N N . LEU A 1 384 ? 15.076 -22.792 -11.811 1.00 90.62 384 LEU A N 1
ATOM 3045 C CA . LEU A 1 384 ? 15.242 -22.680 -13.263 1.00 90.62 384 LEU A CA 1
ATOM 3046 C C . LEU A 1 384 ? 14.468 -23.718 -14.083 1.00 90.62 384 LEU A C 1
ATOM 3048 O O . LEU A 1 384 ? 13.844 -23.317 -15.066 1.00 90.62 384 LEU A O 1
ATOM 3052 N N . PRO A 1 385 ? 14.463 -25.023 -13.735 1.00 91.31 385 PRO A N 1
ATOM 3053 C CA . PRO A 1 385 ? 13.734 -26.012 -14.523 1.00 91.31 385 PRO A CA 1
ATOM 3054 C C . PRO A 1 385 ? 12.237 -25.705 -14.582 1.00 91.31 385 PRO A C 1
ATOM 3056 O O . PRO A 1 385 ? 11.630 -25.807 -15.645 1.00 91.31 385 PRO A O 1
ATOM 3059 N N . VAL A 1 386 ? 11.661 -25.271 -13.456 1.00 92.62 386 VAL A N 1
ATOM 3060 C CA . VAL A 1 386 ? 10.243 -24.912 -13.347 1.00 92.62 386 VAL A CA 1
ATOM 3061 C C . VAL A 1 386 ? 9.959 -23.621 -14.107 1.00 92.62 386 VAL A C 1
ATOM 3063 O O . VAL A 1 386 ? 9.024 -23.583 -14.904 1.00 92.62 386 VAL A O 1
ATOM 3066 N N . VAL A 1 387 ? 10.783 -22.586 -13.910 1.00 90.75 387 VAL A N 1
ATOM 3067 C CA . VAL A 1 387 ? 10.645 -21.305 -14.618 1.00 90.75 387 VAL A CA 1
ATOM 3068 C C . VAL A 1 387 ? 10.663 -21.537 -16.126 1.00 90.75 387 VAL A C 1
ATOM 3070 O O . VAL A 1 387 ? 9.723 -21.143 -16.805 1.00 90.75 387 VAL A O 1
ATOM 3073 N N . HIS A 1 388 ? 11.664 -22.255 -16.633 1.00 90.56 388 HIS A N 1
ATOM 3074 C CA . HIS A 1 388 ? 11.816 -22.531 -18.059 1.00 90.56 388 HIS A CA 1
ATOM 3075 C C . HIS A 1 388 ? 10.679 -23.400 -18.620 1.00 90.56 388 HIS A C 1
ATOM 3077 O O . HIS A 1 388 ? 10.141 -23.121 -19.688 1.00 90.56 388 HIS A O 1
ATOM 3083 N N . TYR A 1 389 ? 10.247 -24.424 -17.877 1.00 91.56 389 TYR A N 1
ATOM 3084 C CA . TYR A 1 389 ? 9.089 -25.246 -18.239 1.00 91.56 389 TYR A CA 1
ATOM 3085 C C . TYR A 1 389 ? 7.816 -24.401 -18.434 1.00 91.56 389 TYR A C 1
ATOM 3087 O O . TYR A 1 389 ? 7.010 -24.683 -19.325 1.00 91.56 389 TYR A O 1
ATOM 3095 N N . VAL A 1 390 ? 7.627 -23.362 -17.618 1.00 91.38 390 VAL A N 1
ATOM 3096 C CA . VAL A 1 390 ? 6.488 -22.440 -17.724 1.00 91.38 390 VAL A CA 1
ATOM 3097 C C . VAL A 1 390 ? 6.686 -21.424 -18.853 1.00 91.38 390 VAL A C 1
ATOM 3099 O O . VAL A 1 390 ? 5.788 -21.248 -19.676 1.00 91.38 390 VAL A O 1
ATOM 3102 N N . THR A 1 391 ? 7.846 -20.770 -18.932 1.00 92.19 391 THR A N 1
ATOM 3103 C CA . THR A 1 391 ? 8.102 -19.679 -19.889 1.00 92.19 391 THR A CA 1
ATOM 3104 C C . THR A 1 391 ? 8.173 -20.163 -21.336 1.00 92.19 391 THR A C 1
ATOM 3106 O O . THR A 1 391 ? 7.665 -19.476 -22.223 1.00 92.19 391 THR A O 1
ATOM 3109 N N . 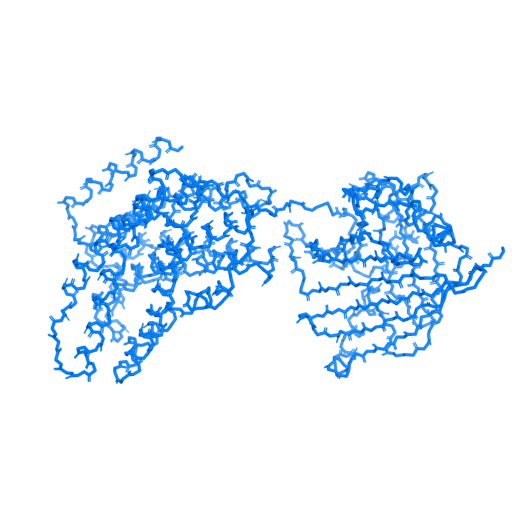VAL A 1 392 ? 8.680 -21.378 -21.587 1.00 90.62 392 VAL A N 1
ATOM 3110 C CA . VAL A 1 392 ? 8.633 -22.019 -22.916 1.00 90.62 392 VAL A CA 1
ATOM 3111 C C . VAL A 1 392 ? 7.190 -22.248 -23.370 1.00 90.62 392 VAL A C 1
ATOM 3113 O O . VAL A 1 392 ? 6.859 -21.975 -24.519 1.00 90.62 392 VAL A O 1
ATOM 3116 N N . ARG A 1 393 ? 6.291 -22.689 -22.479 1.00 90.06 393 ARG A N 1
ATOM 3117 C CA . ARG A 1 393 ? 4.882 -22.958 -22.837 1.00 90.06 393 ARG A CA 1
ATOM 3118 C C . ARG A 1 393 ? 4.086 -21.726 -23.212 1.00 90.06 393 ARG A C 1
ATOM 3120 O O . ARG A 1 393 ? 3.111 -21.837 -23.950 1.00 90.06 393 ARG A O 1
ATOM 3127 N N . PHE A 1 394 ? 4.456 -20.578 -22.668 1.00 90.50 394 PHE A N 1
ATOM 3128 C CA . PHE A 1 394 ? 3.786 -19.321 -22.966 1.00 90.50 394 PHE A CA 1
ATOM 3129 C C . PHE A 1 394 ? 4.569 -18.458 -23.958 1.00 90.50 394 PHE A C 1
ATOM 3131 O O . PHE A 1 394 ? 4.053 -17.428 -24.380 1.00 90.50 394 PHE A O 1
ATOM 3138 N N . GLY A 1 395 ? 5.770 -18.878 -24.373 1.00 90.75 395 GLY A N 1
ATOM 3139 C CA . GLY A 1 395 ? 6.575 -18.187 -25.382 1.00 90.75 395 GLY A CA 1
ATOM 3140 C C . GLY A 1 395 ? 7.029 -16.799 -24.949 1.00 90.75 395 GLY A C 1
ATOM 3141 O O . GLY A 1 395 ? 7.081 -15.892 -25.776 1.00 90.75 395 GLY A O 1
ATOM 3142 N N . GLN A 1 396 ? 7.272 -16.594 -23.656 1.00 93.75 396 GLN A N 1
ATOM 3143 C CA . GLN A 1 396 ? 7.511 -15.271 -23.087 1.00 93.75 396 GLN A CA 1
ATOM 3144 C C . GLN A 1 396 ? 8.378 -15.368 -21.830 1.00 93.75 396 GLN A C 1
ATOM 3146 O O . GLN A 1 396 ? 8.216 -16.302 -21.046 1.00 93.75 396 GLN A O 1
ATOM 3151 N N . LEU A 1 397 ? 9.261 -14.384 -21.620 1.00 91.69 397 LEU A N 1
ATOM 3152 C CA . LEU A 1 397 ? 10.232 -14.347 -20.512 1.00 91.69 397 LEU A CA 1
ATOM 3153 C C . LEU A 1 397 ? 11.115 -15.606 -20.423 1.00 91.69 397 LEU A C 1
ATOM 3155 O O . LEU A 1 397 ? 11.579 -15.987 -19.348 1.00 91.69 397 LEU A O 1
ATOM 3159 N N . ASN A 1 398 ? 11.354 -16.272 -21.549 1.00 91.69 398 ASN A N 1
ATOM 3160 C CA . ASN A 1 398 ? 12.142 -17.491 -21.612 1.00 91.69 398 ASN A CA 1
ATOM 3161 C C . ASN A 1 398 ? 13.637 -17.174 -21.744 1.00 91.69 398 ASN A C 1
ATOM 3163 O O . ASN A 1 398 ? 14.271 -17.403 -22.772 1.00 91.69 398 ASN A O 1
ATOM 3167 N N . VAL A 1 399 ? 14.181 -16.579 -20.686 1.00 90.62 399 VAL A N 1
ATOM 3168 C CA . VAL A 1 399 ? 15.592 -16.197 -20.611 1.00 90.62 399 VAL A CA 1
ATOM 3169 C C . VAL A 1 399 ? 16.477 -17.458 -20.640 1.00 90.62 399 VAL A C 1
ATOM 3171 O O . VAL A 1 399 ? 16.174 -18.414 -19.916 1.00 90.62 399 VAL A O 1
ATOM 3174 N N . PRO A 1 400 ? 17.569 -17.479 -21.436 1.00 88.44 400 PRO A N 1
ATOM 3175 C CA . PRO A 1 400 ? 18.505 -18.601 -21.491 1.00 88.44 400 PRO A CA 1
ATOM 3176 C C . PRO A 1 400 ? 18.984 -19.061 -20.110 1.00 88.44 400 PRO A C 1
ATOM 3178 O O . PRO A 1 400 ? 19.173 -18.257 -19.195 1.00 88.44 400 PRO A O 1
ATOM 3181 N N . LYS A 1 401 ? 19.192 -20.374 -19.949 1.00 84.50 401 LYS A N 1
ATOM 3182 C CA . LYS A 1 401 ? 19.498 -20.966 -18.638 1.00 84.50 401 LYS A CA 1
ATOM 3183 C C . LYS A 1 401 ? 20.834 -20.518 -18.068 1.00 84.50 401 LYS A C 1
ATOM 3185 O O . LYS A 1 401 ? 20.904 -20.399 -16.855 1.00 84.50 401 LYS A O 1
ATOM 3190 N N . ASN A 1 402 ? 21.863 -20.340 -18.900 1.00 83.19 402 ASN A N 1
ATOM 3191 C CA . ASN A 1 402 ? 23.164 -19.734 -18.586 1.00 83.19 402 ASN A CA 1
ATOM 3192 C C . ASN A 1 402 ? 23.963 -19.539 -19.888 1.00 83.19 402 ASN A C 1
ATOM 3194 O O . ASN A 1 402 ? 23.730 -20.254 -20.862 1.00 83.19 402 ASN A O 1
ATOM 3198 N N . GLY A 1 403 ? 24.965 -18.659 -19.850 1.00 88.31 403 GLY A N 1
ATOM 3199 C CA . GLY A 1 403 ? 25.993 -18.536 -20.885 1.00 88.31 403 GLY A CA 1
ATOM 3200 C C . GLY A 1 403 ? 25.588 -17.673 -22.077 1.00 88.31 403 GLY A C 1
ATOM 3201 O O . GLY A 1 403 ? 24.566 -16.982 -22.042 1.00 88.31 403 GLY A O 1
ATOM 3202 N N . LYS A 1 404 ? 26.426 -17.702 -23.121 1.00 91.31 404 LYS A N 1
ATOM 3203 C CA . LYS A 1 404 ? 26.235 -16.921 -24.347 1.00 91.31 404 LYS A CA 1
ATOM 3204 C C . LYS A 1 404 ? 25.162 -17.544 -25.244 1.00 91.31 404 LYS A C 1
ATOM 3206 O O . LYS A 1 404 ? 25.213 -18.734 -25.539 1.00 91.31 404 LYS A O 1
ATOM 3211 N N . ALA A 1 405 ? 24.237 -16.721 -25.721 1.00 91.62 405 ALA A N 1
ATOM 3212 C CA . ALA A 1 405 ? 23.205 -17.079 -26.683 1.00 91.62 405 ALA A CA 1
ATOM 3213 C C . ALA A 1 405 ? 23.027 -15.955 -27.712 1.00 91.62 405 ALA A C 1
ATOM 3215 O O . ALA A 1 405 ? 22.951 -14.776 -27.359 1.00 91.62 405 ALA A O 1
ATOM 3216 N N . MET A 1 406 ? 22.932 -16.319 -28.992 1.00 92.00 406 MET A N 1
ATOM 3217 C CA . MET A 1 406 ? 22.575 -15.374 -30.050 1.00 92.00 406 MET A CA 1
ATOM 3218 C C . MET A 1 406 ? 21.080 -15.041 -29.957 1.00 92.00 406 MET A C 1
ATOM 3220 O O . MET A 1 406 ? 20.248 -15.944 -29.861 1.00 92.00 406 MET A O 1
ATOM 3224 N N . MET A 1 407 ? 20.740 -13.750 -29.978 1.00 91.38 407 MET A N 1
ATOM 3225 C CA . MET A 1 407 ? 19.362 -13.266 -29.880 1.00 91.38 407 MET A CA 1
ATOM 3226 C C . MET A 1 407 ? 18.893 -12.698 -31.221 1.00 91.38 407 MET A C 1
ATOM 3228 O O . MET A 1 407 ? 18.916 -11.486 -31.466 1.00 91.38 407 MET A O 1
ATOM 3232 N N . ASN A 1 408 ? 18.431 -13.591 -32.093 1.00 92.19 408 ASN A N 1
ATOM 3233 C CA . ASN A 1 408 ? 17.774 -13.208 -33.338 1.00 92.19 408 ASN A CA 1
ATOM 3234 C C . ASN A 1 408 ? 16.482 -12.448 -33.032 1.00 92.19 408 ASN A C 1
ATOM 3236 O O . ASN A 1 408 ? 15.887 -12.612 -31.965 1.00 92.19 408 ASN A O 1
ATOM 3240 N N . GLY A 1 409 ? 16.067 -11.564 -33.933 1.00 92.00 409 GLY A N 1
ATOM 3241 C CA . GLY A 1 409 ? 14.902 -10.741 -33.663 1.00 92.00 409 GLY A CA 1
ATOM 3242 C C . GLY A 1 409 ? 14.488 -9.827 -34.790 1.00 92.00 409 GLY A C 1
ATOM 3243 O O . GLY A 1 409 ? 15.201 -9.655 -35.775 1.00 92.00 409 GLY A O 1
ATOM 3244 N N . ALA A 1 410 ? 13.333 -9.211 -34.583 1.00 93.69 410 ALA A N 1
ATOM 3245 C CA . ALA A 1 410 ? 12.786 -8.184 -35.448 1.00 93.69 410 ALA A CA 1
ATOM 3246 C C . ALA A 1 410 ? 12.026 -7.154 -34.610 1.00 93.69 410 ALA A C 1
ATOM 3248 O O . ALA A 1 410 ? 11.435 -7.480 -33.575 1.00 93.69 410 ALA A O 1
ATOM 3249 N N . VAL A 1 411 ? 12.026 -5.912 -35.084 1.00 96.25 411 VAL A N 1
ATOM 3250 C CA . VAL A 1 411 ? 11.172 -4.837 -34.583 1.00 96.25 411 VAL A CA 1
ATOM 3251 C C . VAL A 1 411 ? 10.141 -4.480 -35.637 1.00 96.25 411 VAL A C 1
ATOM 3253 O O . VAL A 1 411 ? 10.491 -4.237 -36.794 1.00 96.25 411 VAL A O 1
ATOM 3256 N N . ILE A 1 412 ? 8.872 -4.467 -35.229 1.00 96.00 412 ILE A N 1
ATOM 3257 C CA . ILE A 1 412 ? 7.712 -4.259 -36.101 1.00 96.00 412 ILE A CA 1
ATOM 3258 C C . ILE A 1 412 ? 6.812 -3.185 -35.464 1.00 96.00 412 ILE A C 1
ATOM 3260 O O . ILE A 1 412 ? 6.541 -3.267 -34.263 1.00 96.00 412 ILE A O 1
ATOM 3264 N N . PRO A 1 413 ? 6.335 -2.183 -36.224 1.00 96.88 413 PRO A N 1
ATOM 3265 C CA . PRO A 1 413 ? 5.416 -1.180 -35.697 1.00 96.88 413 PRO A CA 1
ATOM 3266 C C . PRO A 1 413 ? 4.033 -1.798 -35.457 1.00 96.88 413 PRO A C 1
ATOM 3268 O O . PRO A 1 413 ? 3.565 -2.621 -36.248 1.00 96.88 413 PRO A O 1
ATOM 3271 N N . LEU A 1 414 ? 3.349 -1.376 -34.396 1.00 97.50 414 LEU A N 1
ATOM 3272 C CA . LEU A 1 414 ? 1.994 -1.809 -34.046 1.00 97.50 414 LEU A CA 1
ATOM 3273 C C . LEU A 1 414 ? 0.988 -0.656 -34.128 1.00 97.50 414 LEU A C 1
ATOM 3275 O O . LEU A 1 414 ? 1.344 0.515 -34.025 1.00 97.50 414 LEU A O 1
ATOM 3279 N N . ASP A 1 415 ? -0.286 -0.973 -34.325 1.00 97.25 415 ASP A N 1
ATOM 3280 C CA . ASP A 1 415 ? -1.336 0.042 -34.354 1.00 97.25 415 ASP A CA 1
ATOM 3281 C C . ASP A 1 415 ? -1.495 0.736 -32.985 1.00 97.25 415 ASP A C 1
ATOM 3283 O O . ASP A 1 415 ? -1.636 0.091 -31.944 1.00 97.25 415 ASP A O 1
ATOM 3287 N N . SER A 1 416 ? -1.473 2.074 -32.983 1.00 96.44 416 SER A N 1
ATOM 3288 C CA . SER A 1 416 ? -1.541 2.866 -31.742 1.00 96.44 416 SER A CA 1
ATOM 3289 C C . SER A 1 416 ? -2.923 2.820 -31.083 1.00 96.44 416 SER A C 1
ATOM 3291 O O . SER A 1 416 ? -3.024 2.922 -29.862 1.00 96.44 416 SER A O 1
ATOM 3293 N N . ILE A 1 417 ? -3.996 2.667 -31.868 1.00 96.06 417 ILE A N 1
ATOM 3294 C CA . ILE A 1 417 ? -5.367 2.616 -31.341 1.00 96.06 417 ILE A CA 1
ATOM 3295 C C . ILE A 1 417 ? -5.594 1.270 -30.648 1.00 96.06 417 ILE A C 1
ATOM 3297 O O . ILE A 1 417 ? -6.146 1.227 -29.548 1.00 96.06 417 ILE A O 1
ATOM 3301 N N . GLU A 1 418 ? -5.139 0.181 -31.269 1.00 95.75 418 GLU A N 1
ATOM 3302 C CA . GLU A 1 418 ? -5.256 -1.167 -30.721 1.00 95.75 418 GLU A CA 1
ATOM 3303 C C . GLU A 1 418 ? -4.416 -1.354 -29.452 1.00 95.75 418 GLU A C 1
ATOM 3305 O O . GLU A 1 418 ? -4.895 -1.949 -28.489 1.00 95.75 418 GLU A O 1
ATOM 3310 N N . ASP A 1 419 ? -3.192 -0.820 -29.409 1.00 96.25 419 ASP A N 1
ATOM 3311 C CA . ASP A 1 419 ? -2.338 -0.889 -28.219 1.00 96.25 419 ASP A CA 1
ATOM 3312 C C . ASP A 1 419 ? -2.742 0.102 -27.120 1.00 96.25 419 ASP A C 1
ATOM 3314 O O . ASP A 1 419 ? -2.566 -0.196 -25.940 1.00 96.25 419 ASP A O 1
ATOM 3318 N N . GLY A 1 420 ? -3.303 1.257 -27.480 1.00 95.88 420 GLY A N 1
ATOM 3319 C CA . GLY A 1 420 ? -3.682 2.313 -26.540 1.00 95.88 420 GLY A CA 1
ATOM 3320 C C . GLY A 1 420 ? -2.534 3.234 -26.110 1.00 95.88 420 GLY A C 1
ATOM 3321 O O . GLY A 1 420 ? -2.746 4.102 -25.262 1.00 95.88 420 GLY A O 1
ATOM 3322 N N . ARG A 1 421 ? -1.331 3.076 -26.675 1.00 96.50 421 ARG A N 1
ATOM 3323 C CA . ARG A 1 421 ? -0.176 3.971 -26.480 1.00 96.50 421 ARG A CA 1
ATOM 3324 C C . ARG A 1 421 ? 0.298 4.531 -27.825 1.00 96.50 421 ARG A C 1
ATOM 3326 O O . ARG A 1 421 ? -0.064 4.019 -28.881 1.00 96.50 421 ARG A O 1
ATOM 3333 N N . ALA A 1 422 ? 1.078 5.609 -27.797 1.00 94.94 422 ALA A N 1
ATOM 3334 C CA . ALA A 1 422 ? 1.525 6.297 -29.007 1.00 94.94 422 ALA A CA 1
ATOM 3335 C C . ALA A 1 422 ? 2.707 5.578 -29.679 1.00 94.94 422 ALA A C 1
ATOM 3337 O O . ALA A 1 422 ? 3.690 5.257 -29.019 1.00 94.94 422 ALA A O 1
ATOM 3338 N N . LYS A 1 423 ? 2.626 5.376 -31.004 1.00 95.88 423 LYS A N 1
ATOM 3339 C CA . LYS A 1 423 ? 3.694 4.799 -31.851 1.00 95.88 423 LYS A CA 1
ATOM 3340 C C . LYS A 1 423 ? 4.343 3.527 -31.260 1.00 95.88 423 LYS A C 1
ATOM 3342 O O . LYS A 1 423 ? 5.571 3.431 -31.204 1.00 95.88 423 LYS A O 1
ATOM 3347 N N . PRO A 1 424 ? 3.551 2.532 -30.824 1.00 97.56 424 PRO A N 1
ATOM 3348 C CA . PRO A 1 424 ? 4.091 1.345 -30.187 1.00 97.56 424 PRO A CA 1
ATOM 3349 C C . PRO A 1 424 ? 4.834 0.475 -31.205 1.00 97.56 424 PRO A C 1
ATOM 3351 O O . PRO A 1 424 ? 4.393 0.323 -32.345 1.00 97.56 424 PRO A O 1
ATOM 3354 N N . SER A 1 425 ? 5.930 -0.155 -30.793 1.00 97.69 425 SER A N 1
ATOM 3355 C CA . SER A 1 425 ? 6.634 -1.148 -31.615 1.00 97.69 425 SER A CA 1
ATOM 3356 C C . SER A 1 425 ? 6.894 -2.408 -30.811 1.00 97.69 425 SER A C 1
ATOM 3358 O O . SER A 1 425 ? 7.315 -2.343 -29.656 1.00 97.69 425 SER A O 1
ATOM 3360 N N . VAL A 1 426 ? 6.661 -3.567 -31.418 1.00 97.38 426 VAL A N 1
ATOM 3361 C CA . VAL A 1 426 ? 7.003 -4.851 -30.809 1.00 97.38 426 VAL A CA 1
ATOM 3362 C C . VAL A 1 426 ? 8.436 -5.223 -31.144 1.00 97.38 426 VAL A C 1
ATOM 3364 O O . VAL A 1 426 ? 8.851 -5.164 -32.298 1.00 97.38 426 VAL A O 1
ATOM 3367 N N . TRP A 1 427 ? 9.172 -5.631 -30.121 1.00 96.81 427 TRP A N 1
ATOM 3368 C CA . TRP A 1 427 ? 10.488 -6.224 -30.200 1.00 96.81 427 TRP A CA 1
ATOM 3369 C C . TRP A 1 427 ? 10.385 -7.714 -29.904 1.00 96.81 427 TRP A C 1
ATOM 3371 O O . TRP A 1 427 ? 10.059 -8.122 -28.785 1.00 96.81 427 TRP A O 1
ATOM 3381 N N . LEU A 1 428 ? 10.629 -8.514 -30.934 1.00 95.69 428 LEU A N 1
ATOM 3382 C CA . LEU A 1 428 ? 10.622 -9.968 -30.870 1.00 95.69 428 LEU A CA 1
ATOM 3383 C C . LEU A 1 428 ? 12.060 -10.457 -30.740 1.00 95.69 428 LEU A C 1
ATOM 3385 O O . LEU A 1 428 ? 12.918 -10.033 -31.519 1.00 95.69 428 LEU A O 1
ATOM 3389 N N . ARG A 1 429 ? 12.316 -11.358 -29.789 1.00 94.81 429 ARG A N 1
ATOM 3390 C CA . ARG A 1 429 ? 13.615 -12.022 -29.633 1.00 94.81 429 ARG A CA 1
ATOM 3391 C C . ARG A 1 429 ? 13.462 -13.523 -29.442 1.00 94.81 429 ARG A C 1
ATOM 3393 O O . ARG A 1 429 ? 12.645 -13.974 -28.640 1.00 94.81 429 ARG A O 1
ATOM 3400 N N . TRP A 1 430 ? 14.296 -14.292 -30.134 1.00 93.06 430 TRP A N 1
ATOM 3401 C CA . TRP A 1 430 ? 14.374 -15.749 -30.035 1.00 93.06 430 TRP A CA 1
ATOM 3402 C C . TRP A 1 430 ? 15.823 -16.241 -30.138 1.00 93.06 430 TRP A C 1
ATOM 3404 O O . TRP A 1 430 ? 16.675 -15.588 -30.744 1.00 93.06 430 TRP A O 1
ATOM 3414 N N . SER A 1 431 ? 16.097 -17.392 -29.527 1.00 90.12 431 SER A N 1
ATOM 3415 C CA . SER A 1 431 ? 17.333 -18.157 -29.714 1.00 90.12 431 SER A CA 1
ATOM 3416 C C . SER A 1 431 ? 17.087 -19.330 -30.666 1.00 90.12 431 SER A C 1
ATOM 3418 O O . SER A 1 431 ? 15.991 -19.486 -31.206 1.00 90.12 431 SER A O 1
ATOM 3420 N N . GLU A 1 432 ? 18.101 -20.170 -30.869 1.00 84.00 432 GLU A N 1
ATOM 3421 C CA . GLU A 1 432 ? 17.946 -21.445 -31.582 1.00 84.00 432 GLU A CA 1
ATOM 3422 C C . GLU A 1 432 ? 16.980 -22.403 -30.869 1.00 84.00 432 GLU A C 1
ATOM 3424 O O . GLU A 1 432 ? 16.255 -23.148 -31.520 1.00 84.00 432 GLU A O 1
ATOM 3429 N N . GLU A 1 433 ? 16.947 -22.373 -29.534 1.00 81.75 433 GLU A N 1
ATOM 3430 C CA . GLU A 1 433 ? 16.143 -23.306 -28.741 1.00 81.75 433 GLU A CA 1
ATOM 3431 C C . GLU A 1 433 ? 14.665 -22.912 -28.694 1.00 81.75 433 GLU A C 1
ATOM 3433 O O . GLU A 1 433 ? 13.787 -23.774 -28.731 1.00 81.75 433 GLU A O 1
ATOM 3438 N N . ALA A 1 434 ? 14.376 -21.617 -28.539 1.00 87.19 434 ALA A N 1
ATOM 3439 C CA . ALA A 1 434 ? 13.021 -21.145 -28.295 1.00 87.19 434 ALA A CA 1
ATOM 3440 C C . ALA A 1 434 ? 12.880 -19.628 -28.456 1.00 87.19 434 ALA A C 1
ATOM 3442 O O . ALA A 1 434 ? 13.839 -18.855 -28.417 1.00 87.19 434 ALA A O 1
ATOM 3443 N N . HIS A 1 435 ? 11.627 -19.187 -28.534 1.00 92.75 435 HIS A N 1
ATOM 3444 C CA . HIS A 1 435 ? 11.288 -17.783 -28.367 1.00 92.75 435 HIS A CA 1
ATOM 3445 C C . HIS A 1 435 ? 11.650 -17.300 -26.954 1.00 92.75 435 HIS A C 1
ATOM 3447 O O . HIS A 1 435 ? 11.360 -17.999 -25.983 1.00 92.75 435 HIS A O 1
ATOM 3453 N N . ILE A 1 436 ? 12.265 -16.117 -26.842 1.00 93.31 436 ILE A N 1
ATOM 3454 C CA . ILE A 1 436 ? 12.738 -15.536 -25.577 1.00 93.31 436 ILE A CA 1
ATOM 3455 C C . ILE A 1 436 ? 11.700 -14.545 -25.049 1.00 93.31 436 ILE A C 1
ATOM 3457 O O . ILE A 1 436 ? 11.134 -14.770 -23.977 1.00 93.31 436 ILE A O 1
ATOM 3461 N N . PHE A 1 437 ? 11.427 -13.458 -25.779 1.00 94.88 437 PHE A N 1
ATOM 3462 C CA . PHE A 1 437 ? 10.453 -12.456 -25.344 1.00 94.88 437 PHE A CA 1
ATOM 3463 C C . PHE A 1 437 ? 9.787 -11.680 -26.485 1.00 94.88 437 PHE A C 1
ATOM 3465 O O . PHE A 1 437 ? 10.364 -11.479 -27.551 1.00 94.88 437 PHE A O 1
ATOM 3472 N N . THR A 1 438 ? 8.561 -11.228 -26.209 1.00 96.00 438 THR A N 1
ATOM 3473 C CA . THR A 1 438 ? 7.762 -10.308 -27.033 1.00 96.00 438 THR A CA 1
ATOM 3474 C C . THR A 1 438 ? 7.505 -9.065 -26.196 1.00 96.00 438 THR A C 1
ATOM 3476 O O . THR A 1 438 ? 6.700 -9.112 -25.263 1.00 96.00 438 THR A O 1
ATOM 3479 N N . ALA A 1 439 ? 8.194 -7.967 -26.489 1.00 97.00 439 ALA A N 1
ATOM 3480 C CA . ALA A 1 439 ? 8.128 -6.747 -25.690 1.00 97.00 439 ALA A CA 1
ATOM 3481 C C . ALA A 1 439 ? 7.662 -5.567 -26.547 1.00 97.00 439 ALA A C 1
ATOM 3483 O O . ALA A 1 439 ? 8.248 -5.279 -27.580 1.00 97.00 439 ALA A O 1
ATOM 3484 N N . ILE A 1 440 ? 6.600 -4.884 -26.135 1.00 97.88 440 ILE A N 1
ATOM 3485 C CA . ILE A 1 440 ? 6.003 -3.763 -26.857 1.00 97.88 440 ILE A CA 1
ATOM 3486 C C . ILE A 1 440 ? 6.439 -2.455 -26.203 1.00 97.88 440 ILE A C 1
ATOM 3488 O O . ILE A 1 440 ? 5.990 -2.114 -25.101 1.00 97.88 440 ILE A O 1
ATOM 3492 N N . TYR A 1 441 ? 7.279 -1.722 -26.918 1.00 98.00 441 TYR A N 1
ATOM 3493 C CA . TYR A 1 441 ? 7.869 -0.458 -26.510 1.00 98.00 441 TYR A CA 1
ATOM 3494 C C . TYR A 1 441 ? 6.979 0.711 -26.905 1.00 98.00 441 TYR A C 1
ATOM 3496 O O . TYR A 1 441 ? 6.383 0.713 -27.979 1.00 98.00 441 TYR A O 1
ATOM 3504 N N . SER A 1 442 ? 6.906 1.696 -26.017 1.00 97.50 442 SER A N 1
ATOM 3505 C CA . SER A 1 442 ? 6.279 2.997 -26.227 1.00 97.50 442 SER A CA 1
ATOM 3506 C C . SER A 1 442 ? 6.872 3.990 -25.228 1.00 97.50 442 SER A C 1
ATOM 3508 O O . SER A 1 442 ? 7.396 3.588 -24.187 1.00 97.50 442 SER A O 1
ATOM 3510 N N . THR A 1 443 ? 6.713 5.283 -25.489 1.00 96.31 443 THR A N 1
ATOM 3511 C CA . THR A 1 443 ? 6.997 6.343 -24.512 1.00 96.31 443 THR A CA 1
ATOM 3512 C C . THR A 1 443 ? 5.694 6.831 -23.882 1.00 96.31 443 THR A C 1
ATOM 3514 O O . THR A 1 443 ? 4.696 7.010 -24.579 1.00 96.31 443 THR A O 1
ATOM 3517 N N . VAL A 1 444 ? 5.672 6.998 -22.557 1.00 95.38 444 VAL A N 1
ATOM 3518 C CA . VAL A 1 444 ? 4.540 7.567 -21.803 1.00 95.38 444 VAL A CA 1
ATOM 3519 C C . VAL A 1 444 ? 5.099 8.395 -20.651 1.00 95.38 444 VAL A C 1
ATOM 3521 O O . VAL A 1 444 ? 5.953 7.900 -19.920 1.00 95.38 444 VAL A O 1
ATOM 3524 N N . ASP A 1 445 ? 4.611 9.624 -20.464 1.00 93.25 445 ASP A N 1
ATOM 3525 C CA . ASP A 1 445 ? 4.991 10.512 -19.353 1.00 93.25 445 ASP A CA 1
ATOM 3526 C C . ASP A 1 445 ? 6.515 10.606 -19.139 1.00 93.25 445 ASP A C 1
ATOM 3528 O O . ASP A 1 445 ? 7.011 10.412 -18.026 1.00 93.25 445 ASP A O 1
ATOM 3532 N N . GLN A 1 446 ? 7.258 10.851 -20.227 1.00 95.19 446 GLN A N 1
ATOM 3533 C CA . GLN A 1 446 ? 8.725 10.983 -20.242 1.00 95.19 446 GLN A CA 1
ATOM 3534 C C . GLN A 1 446 ? 9.499 9.735 -19.801 1.00 95.19 446 GLN A C 1
ATOM 3536 O O . GLN A 1 446 ? 10.669 9.803 -19.428 1.00 95.19 446 GLN A O 1
ATOM 3541 N N . LYS A 1 447 ? 8.853 8.568 -19.856 1.00 95.62 447 LYS A N 1
ATOM 3542 C CA . LYS A 1 447 ? 9.417 7.282 -19.441 1.00 95.62 447 LYS A CA 1
ATOM 3543 C C . LYS A 1 447 ? 9.242 6.248 -20.535 1.00 95.62 447 LYS A C 1
ATOM 3545 O O . LYS A 1 447 ? 8.280 6.286 -21.307 1.00 95.62 447 LYS A O 1
ATOM 3550 N N . MET A 1 448 ? 10.134 5.264 -20.548 1.00 96.81 448 MET A N 1
ATOM 3551 C CA . MET A 1 448 ? 9.951 4.089 -21.390 1.00 96.81 448 MET A CA 1
ATOM 3552 C C . MET A 1 448 ? 8.901 3.177 -20.755 1.00 96.81 448 MET A C 1
ATOM 3554 O O . MET A 1 448 ? 9.057 2.714 -19.625 1.00 96.81 448 MET A O 1
ATOM 3558 N N . ASN A 1 449 ? 7.820 2.920 -21.482 1.00 97.75 449 ASN A N 1
ATOM 3559 C CA . ASN A 1 449 ? 6.732 2.044 -21.075 1.00 97.75 449 ASN A CA 1
ATOM 3560 C C . ASN A 1 449 ? 6.804 0.755 -21.900 1.00 97.75 449 ASN A C 1
ATOM 3562 O O . ASN A 1 449 ? 6.468 0.733 -23.085 1.00 97.75 449 ASN A O 1
ATOM 3566 N N . ILE A 1 450 ? 7.256 -0.325 -21.267 1.00 97.94 450 ILE A N 1
ATOM 3567 C CA . ILE A 1 450 ? 7.538 -1.598 -21.929 1.00 97.94 450 ILE A CA 1
ATOM 3568 C C . ILE A 1 450 ? 6.501 -2.615 -21.475 1.00 97.94 450 ILE A C 1
ATOM 3570 O O . ILE A 1 450 ? 6.457 -2.997 -20.307 1.00 97.94 450 ILE A O 1
ATOM 3574 N N . ALA A 1 451 ? 5.655 -3.063 -22.397 1.00 97.81 451 ALA A N 1
ATOM 3575 C CA . ALA A 1 451 ? 4.637 -4.068 -22.129 1.00 97.81 451 ALA A CA 1
ATOM 3576 C C . ALA A 1 451 ? 5.109 -5.443 -22.608 1.00 97.81 451 ALA A C 1
ATOM 3578 O O . ALA A 1 451 ? 5.435 -5.614 -23.774 1.00 97.81 451 ALA A O 1
ATOM 3579 N N . LEU A 1 452 ? 5.103 -6.439 -21.731 1.00 96.75 452 LEU A N 1
ATOM 3580 C CA . LEU A 1 452 ? 5.372 -7.838 -22.035 1.00 96.75 452 LEU A CA 1
ATOM 3581 C C . LEU A 1 452 ? 4.064 -8.618 -21.855 1.00 96.75 452 LEU A C 1
ATOM 3583 O O . LEU A 1 452 ? 3.693 -8.950 -20.722 1.00 96.75 452 LEU A O 1
ATOM 3587 N N . PRO A 1 453 ? 3.306 -8.861 -22.940 1.00 94.94 453 PRO A N 1
ATOM 3588 C CA . PRO A 1 453 ? 2.067 -9.624 -22.875 1.00 94.94 453 PRO A CA 1
ATOM 3589 C C . PRO A 1 453 ? 2.338 -11.019 -22.326 1.00 94.94 453 PRO A C 1
ATOM 3591 O O . PRO A 1 453 ? 3.258 -11.694 -22.774 1.00 94.94 453 PRO A O 1
ATOM 3594 N N . LEU A 1 454 ? 1.530 -11.441 -21.363 1.00 92.81 454 LEU A N 1
ATOM 3595 C CA . LEU A 1 454 ? 1.533 -12.779 -20.779 1.00 92.81 454 LEU A CA 1
ATOM 3596 C C . LEU A 1 454 ? 0.179 -13.435 -21.093 1.00 92.81 454 LEU A C 1
ATOM 3598 O O . LEU A 1 454 ? -0.758 -12.738 -21.502 1.00 92.81 454 LEU A O 1
ATOM 3602 N N . PRO A 1 455 ? 0.013 -14.751 -20.899 1.00 86.69 455 PRO A N 1
ATOM 3603 C CA . PRO A 1 455 ? -1.310 -15.351 -20.989 1.00 86.69 455 PRO A CA 1
ATOM 3604 C C . PRO A 1 455 ? -2.283 -14.638 -20.043 1.00 86.69 455 PRO A C 1
ATOM 3606 O O . PRO A 1 455 ? -2.019 -14.510 -18.849 1.00 86.69 455 PRO A O 1
ATOM 3609 N N . PHE A 1 456 ? -3.406 -14.165 -20.584 1.00 85.25 456 PHE A N 1
ATOM 3610 C CA . PHE A 1 456 ? -4.493 -13.462 -19.883 1.00 85.25 456 PHE A CA 1
ATOM 3611 C C . PHE A 1 456 ? -4.166 -12.069 -19.325 1.00 85.25 456 PHE A C 1
ATOM 3613 O O . PHE A 1 456 ? -5.075 -11.365 -18.876 1.00 85.25 456 PHE A O 1
ATOM 3620 N N . GLY A 1 457 ? -2.911 -11.631 -19.381 1.00 94.06 457 GLY A N 1
ATOM 3621 C CA . GLY A 1 457 ? -2.473 -10.391 -18.754 1.00 94.06 457 GLY A CA 1
ATOM 3622 C C . GLY A 1 457 ? -1.318 -9.724 -19.481 1.00 94.06 457 GLY A C 1
ATOM 3623 O O . GLY A 1 457 ? -0.951 -10.071 -20.600 1.00 94.06 457 GLY A O 1
ATOM 3624 N N . VAL A 1 458 ? -0.749 -8.715 -18.842 1.00 96.12 458 VAL A N 1
ATOM 3625 C CA . VAL A 1 458 ? 0.419 -8.009 -19.362 1.00 96.12 458 VAL A CA 1
ATOM 3626 C C . VAL A 1 458 ? 1.282 -7.553 -18.204 1.00 96.12 458 VAL A C 1
ATOM 3628 O O . VAL A 1 458 ? 0.779 -7.008 -17.219 1.00 96.12 458 VAL A O 1
ATOM 3631 N N . MET A 1 459 ? 2.579 -7.807 -18.313 1.00 97.12 459 MET A N 1
ATOM 3632 C CA . MET A 1 459 ? 3.568 -7.192 -17.447 1.00 97.12 459 MET A CA 1
ATOM 3633 C C . MET A 1 459 ? 3.983 -5.851 -18.058 1.00 97.12 459 MET A C 1
ATOM 3635 O O . MET A 1 459 ? 4.164 -5.761 -19.264 1.00 97.12 459 MET A O 1
ATOM 3639 N N . THR A 1 460 ? 4.109 -4.797 -17.265 1.00 97.69 460 THR A N 1
ATOM 3640 C CA . THR A 1 460 ? 4.484 -3.459 -17.730 1.00 97.69 460 THR A CA 1
ATOM 3641 C C . THR A 1 460 ? 5.627 -2.936 -16.881 1.00 97.69 460 THR A C 1
ATOM 3643 O O . THR A 1 460 ? 5.442 -2.692 -15.689 1.00 97.69 460 THR A O 1
ATOM 3646 N N . GLY A 1 461 ? 6.798 -2.777 -17.491 1.00 97.44 461 GLY A N 1
ATOM 3647 C CA . GLY A 1 461 ? 7.929 -2.060 -16.917 1.00 97.44 461 GLY A CA 1
ATOM 3648 C C . GLY A 1 461 ? 7.838 -0.581 -17.271 1.00 97.44 461 GLY A C 1
ATOM 3649 O O . GLY A 1 461 ? 7.611 -0.235 -18.431 1.00 97.44 461 GLY A O 1
ATOM 3650 N N . ILE A 1 462 ? 7.978 0.292 -16.276 1.00 97.12 462 ILE A N 1
ATOM 3651 C CA . ILE A 1 462 ? 8.056 1.740 -16.481 1.00 97.12 462 ILE A CA 1
ATOM 3652 C C . ILE A 1 462 ? 9.467 2.164 -16.098 1.00 97.12 462 ILE A C 1
ATOM 3654 O O . ILE A 1 462 ? 9.786 2.231 -14.912 1.00 97.12 462 ILE A O 1
ATOM 3658 N N . LEU A 1 463 ? 10.313 2.410 -17.095 1.00 97.19 463 LEU A N 1
ATOM 3659 C CA . LEU A 1 463 ? 11.724 2.699 -16.883 1.00 97.19 463 LEU A CA 1
ATOM 3660 C C . LEU A 1 463 ? 11.995 4.200 -17.004 1.00 97.19 463 LEU A C 1
ATOM 3662 O O . LEU A 1 463 ? 11.625 4.841 -17.990 1.00 97.19 463 LEU A O 1
ATOM 3666 N N . GLN A 1 464 ? 12.638 4.744 -15.977 1.00 96.12 464 GLN A N 1
ATOM 3667 C CA . GLN A 1 464 ? 13.142 6.106 -15.936 1.00 96.12 464 GLN A CA 1
ATOM 3668 C C . GLN A 1 464 ? 14.495 6.161 -16.656 1.00 96.12 464 GLN A C 1
ATOM 3670 O O . GLN A 1 464 ? 15.390 5.407 -16.263 1.00 96.12 464 GLN A O 1
ATOM 3675 N N . PRO A 1 465 ? 14.654 7.014 -17.682 1.00 96.50 465 PRO A N 1
ATOM 3676 C CA . PRO A 1 465 ? 15.950 7.255 -18.294 1.00 96.50 465 PRO A CA 1
ATOM 3677 C C . PRO A 1 465 ? 16.815 8.187 -17.440 1.00 96.50 465 PRO A C 1
ATOM 3679 O O . PRO A 1 465 ? 16.333 9.183 -16.898 1.00 96.50 465 PRO A O 1
ATOM 3682 N N . GLU A 1 466 ? 18.094 7.844 -17.359 1.00 96.12 466 GLU A N 1
ATOM 3683 C CA . GLU A 1 466 ? 19.184 8.587 -16.732 1.00 96.12 466 GLU A CA 1
ATOM 3684 C C . GLU A 1 466 ? 20.437 8.459 -17.616 1.00 96.12 466 GLU A C 1
ATOM 3686 O O . GLU A 1 466 ? 20.574 7.498 -18.380 1.00 96.12 466 GLU A O 1
ATOM 3691 N N . THR A 1 467 ? 21.364 9.407 -17.503 1.00 96.12 467 THR A N 1
ATOM 3692 C CA . THR A 1 467 ? 22.638 9.389 -18.239 1.00 96.12 467 THR A CA 1
ATOM 3693 C C . THR A 1 467 ? 23.790 9.189 -17.260 1.00 96.12 467 THR A C 1
ATOM 3695 O O . THR A 1 467 ? 23.786 9.759 -16.167 1.00 96.12 467 THR A O 1
ATOM 3698 N N . ASP A 1 468 ? 24.777 8.368 -17.623 1.00 94.12 468 ASP A N 1
ATOM 3699 C CA . ASP A 1 468 ? 26.004 8.228 -16.834 1.00 94.12 468 ASP A CA 1
ATOM 3700 C C . ASP A 1 468 ? 27.035 9.333 -17.153 1.00 94.12 468 ASP A C 1
ATOM 3702 O O . ASP A 1 468 ? 26.816 10.208 -17.986 1.00 94.12 468 ASP A O 1
ATOM 3706 N N . GLN A 1 469 ? 28.189 9.317 -16.481 1.00 91.31 469 GLN A N 1
ATOM 3707 C CA . GLN A 1 469 ? 29.239 10.332 -16.679 1.00 91.31 469 GLN A CA 1
ATOM 3708 C C . GLN A 1 469 ? 29.951 10.254 -18.045 1.00 91.31 469 GLN A C 1
ATOM 3710 O O . GLN A 1 469 ? 30.769 11.115 -18.360 1.00 91.31 469 GLN A O 1
ATOM 3715 N N . HIS A 1 470 ? 29.681 9.219 -18.838 1.00 92.81 470 HIS A N 1
ATOM 3716 C CA . HIS A 1 470 ? 30.335 8.906 -20.107 1.00 92.81 470 HIS A CA 1
ATOM 3717 C C . HIS A 1 470 ? 29.317 8.748 -21.245 1.00 92.81 470 HIS A C 1
ATOM 3719 O O . HIS A 1 470 ? 29.542 7.966 -22.169 1.00 92.81 470 HIS A O 1
ATOM 3725 N N . SER A 1 471 ? 28.192 9.468 -21.174 1.00 94.81 471 SER A N 1
ATOM 3726 C CA . SER A 1 471 ? 27.130 9.454 -22.191 1.00 94.81 471 SER A CA 1
ATOM 3727 C C . SER A 1 471 ? 26.455 8.091 -22.413 1.00 94.81 471 SER A C 1
ATOM 3729 O O . SER A 1 471 ? 25.785 7.874 -23.424 1.00 94.81 471 SER A O 1
ATOM 3731 N N . GLY A 1 472 ? 26.594 7.161 -21.469 1.00 96.75 472 GLY A N 1
ATOM 3732 C CA . GLY A 1 472 ? 25.831 5.919 -21.413 1.00 96.75 472 GLY A CA 1
ATOM 3733 C C . GLY A 1 472 ? 24.402 6.156 -20.926 1.00 96.75 472 GLY A C 1
ATOM 3734 O O . GLY A 1 472 ? 24.145 7.069 -20.144 1.00 96.75 472 GLY A O 1
ATOM 3735 N N . LEU A 1 473 ? 23.468 5.307 -21.351 1.00 97.81 473 LEU A N 1
ATOM 3736 C CA . LEU A 1 473 ? 22.068 5.365 -20.925 1.00 97.81 473 LEU A CA 1
ATOM 3737 C C . LEU A 1 473 ? 21.811 4.336 -19.824 1.00 97.81 473 LEU A C 1
ATOM 3739 O O . LEU A 1 473 ? 22.095 3.147 -19.982 1.00 97.81 473 LEU A O 1
ATOM 3743 N N . ILE A 1 474 ? 21.200 4.788 -18.736 1.00 97.56 474 ILE A N 1
ATOM 3744 C CA . ILE A 1 474 ? 20.676 3.953 -17.661 1.00 97.56 474 ILE A CA 1
ATOM 3745 C C . ILE A 1 474 ? 19.148 4.019 -17.717 1.00 97.56 474 ILE A C 1
ATOM 3747 O O . ILE A 1 474 ? 18.560 5.093 -17.774 1.00 97.56 474 ILE A O 1
ATOM 3751 N N . LEU A 1 475 ? 18.492 2.864 -17.693 1.00 97.25 475 LEU A N 1
ATOM 3752 C CA . LEU A 1 475 ? 17.047 2.727 -17.568 1.00 97.25 475 LEU A CA 1
ATOM 3753 C C . LEU A 1 475 ? 16.749 1.998 -16.264 1.00 97.25 475 LEU A C 1
ATOM 3755 O O . LEU A 1 475 ? 17.159 0.852 -16.080 1.00 97.25 475 LEU A O 1
ATOM 3759 N N . ASN A 1 476 ? 16.036 2.654 -15.357 1.00 96.62 476 ASN A N 1
ATOM 3760 C CA . ASN A 1 476 ? 15.756 2.116 -14.031 1.00 96.62 476 ASN A CA 1
ATOM 3761 C C . ASN A 1 476 ? 14.252 2.011 -13.803 1.00 96.62 476 ASN A C 1
ATOM 3763 O O . ASN A 1 476 ? 13.510 2.972 -14.001 1.00 96.62 476 ASN A O 1
ATOM 3767 N N . SER A 1 477 ? 13.777 0.849 -13.358 1.00 95.56 477 SER A N 1
ATOM 3768 C CA . SER A 1 477 ? 12.365 0.697 -13.022 1.00 95.56 477 SER A CA 1
ATOM 3769 C C . SER A 1 477 ? 11.987 1.497 -11.777 1.00 95.56 477 SER A C 1
ATOM 3771 O O . SER A 1 477 ? 10.842 1.901 -11.644 1.00 95.56 477 SER A O 1
ATOM 3773 N N . GLU A 1 478 ? 12.902 1.731 -10.836 1.00 91.81 478 GLU A N 1
ATOM 3774 C CA . GLU A 1 478 ? 12.612 2.538 -9.646 1.00 91.81 478 GLU A CA 1
ATOM 3775 C C . GLU A 1 478 ? 12.785 4.039 -9.935 1.00 91.81 478 GLU A C 1
ATOM 3777 O O . GLU A 1 478 ? 13.725 4.409 -10.631 1.00 91.81 478 GLU A O 1
ATOM 3782 N N . PRO A 1 479 ? 11.908 4.919 -9.408 1.00 88.38 479 PRO A N 1
ATOM 3783 C CA . PRO A 1 479 ? 10.865 4.656 -8.405 1.00 88.38 479 PRO A CA 1
ATOM 3784 C C . PRO A 1 479 ? 9.514 4.145 -8.964 1.00 88.38 479 PRO A C 1
ATOM 3786 O O . PRO A 1 479 ? 8.573 3.889 -8.200 1.00 88.38 479 PRO A O 1
ATOM 3789 N N . ASN A 1 480 ? 9.373 4.030 -10.288 1.00 91.69 480 ASN A N 1
ATOM 3790 C CA . ASN A 1 480 ? 8.087 3.821 -10.965 1.00 91.69 480 ASN A CA 1
ATOM 3791 C C . ASN A 1 480 ? 7.497 2.416 -10.728 1.00 91.69 480 ASN A C 1
ATOM 3793 O O . ASN A 1 480 ? 6.368 2.295 -10.249 1.00 91.69 480 ASN A O 1
ATOM 3797 N N . GLY A 1 481 ? 8.278 1.373 -10.994 1.00 94.00 481 GLY A N 1
ATOM 3798 C CA . GLY A 1 481 ? 8.003 -0.033 -10.727 1.00 94.00 481 GLY A CA 1
ATOM 3799 C C . GLY A 1 481 ? 7.681 -0.862 -11.972 1.00 94.00 481 GLY A C 1
ATOM 3800 O O . GLY A 1 481 ? 7.493 -0.351 -13.077 1.00 94.00 481 GLY A O 1
ATOM 3801 N N . ILE A 1 482 ? 7.578 -2.172 -11.749 1.00 96.06 482 ILE A N 1
ATOM 3802 C CA . ILE A 1 482 ? 7.096 -3.155 -12.722 1.00 96.06 482 ILE A CA 1
ATOM 3803 C C . ILE A 1 482 ? 5.744 -3.671 -12.238 1.00 96.06 482 ILE A C 1
ATOM 3805 O O . ILE A 1 482 ? 5.562 -3.961 -11.053 1.00 96.06 482 ILE A O 1
ATOM 3809 N N . PHE A 1 483 ? 4.781 -3.788 -13.144 1.00 96.06 483 PHE A N 1
ATOM 3810 C CA . PHE A 1 483 ? 3.402 -4.125 -12.812 1.00 96.06 483 PHE A CA 1
ATOM 3811 C C . PHE A 1 483 ? 2.899 -5.315 -13.613 1.00 96.06 483 PHE A C 1
ATOM 3813 O O . PHE A 1 483 ? 3.300 -5.506 -14.750 1.00 96.06 483 PHE A O 1
ATOM 3820 N N . TYR A 1 484 ? 1.968 -6.077 -13.052 1.00 96.00 484 TYR A N 1
ATOM 3821 C CA . TYR A 1 484 ? 1.188 -7.072 -13.774 1.00 96.00 484 TYR A CA 1
ATOM 3822 C C . TYR A 1 484 ? -0.282 -6.672 -13.775 1.00 96.00 484 TYR A C 1
ATOM 3824 O O . TYR A 1 484 ? -0.854 -6.414 -12.715 1.00 96.00 484 TYR A O 1
ATOM 3832 N N . THR A 1 485 ? -0.895 -6.617 -14.956 1.00 95.69 485 THR A N 1
ATOM 3833 C CA . THR A 1 485 ? -2.311 -6.280 -15.124 1.00 95.69 485 THR A CA 1
ATOM 3834 C C . THR A 1 485 ? -3.084 -7.466 -15.685 1.00 95.69 485 THR A C 1
ATOM 3836 O O . THR A 1 485 ? -2.778 -7.952 -16.775 1.00 95.69 485 THR A O 1
ATOM 3839 N N . ILE A 1 486 ? -4.129 -7.879 -14.966 1.00 93.38 486 ILE A N 1
ATOM 3840 C CA . ILE A 1 486 ? -5.088 -8.911 -15.370 1.00 93.38 486 ILE A CA 1
ATOM 3841 C C . ILE A 1 486 ? -6.516 -8.380 -15.203 1.00 93.38 486 ILE A C 1
ATOM 3843 O O . ILE A 1 486 ? -6.942 -7.996 -14.113 1.00 93.38 486 ILE A O 1
ATOM 3847 N N . GLY A 1 487 ? -7.260 -8.314 -16.309 1.00 89.44 487 GLY A N 1
ATOM 3848 C CA . GLY A 1 487 ? -8.573 -7.666 -16.335 1.00 89.44 487 GLY A CA 1
ATOM 3849 C C . GLY A 1 487 ? -8.503 -6.221 -15.824 1.00 89.44 487 GLY A C 1
ATOM 3850 O O . GLY A 1 487 ? -7.853 -5.371 -16.429 1.00 89.44 487 GLY A O 1
ATOM 3851 N N . SER A 1 488 ? -9.177 -5.941 -14.707 1.00 86.50 488 SER A N 1
ATOM 3852 C CA . SER A 1 488 ? -9.202 -4.623 -14.055 1.00 86.50 488 SER A CA 1
ATOM 3853 C C . SER A 1 488 ? -8.208 -4.467 -12.898 1.00 86.50 488 SER A C 1
ATOM 3855 O O . SER A 1 488 ? -8.122 -3.376 -12.329 1.00 86.50 488 SER A O 1
ATOM 3857 N N . ILE A 1 489 ? -7.485 -5.531 -12.538 1.00 90.69 489 ILE A N 1
ATOM 3858 C CA . ILE A 1 489 ? -6.580 -5.571 -11.390 1.00 90.69 489 ILE A CA 1
ATOM 3859 C C . ILE A 1 489 ? -5.154 -5.346 -11.879 1.00 90.69 489 ILE A C 1
ATOM 3861 O O . ILE A 1 489 ? -4.683 -6.041 -12.779 1.00 90.69 489 ILE A O 1
ATOM 3865 N N . THR A 1 490 ? -4.452 -4.413 -11.237 1.00 94.00 490 THR A N 1
ATOM 3866 C CA . THR A 1 490 ? -3.031 -4.168 -11.482 1.00 94.00 490 THR A CA 1
ATOM 3867 C C . THR A 1 490 ? -2.240 -4.302 -10.190 1.00 94.00 490 THR A C 1
ATOM 3869 O O . THR A 1 490 ? -2.521 -3.621 -9.204 1.00 94.00 490 THR A O 1
ATOM 3872 N N . ILE A 1 491 ? -1.217 -5.146 -10.224 1.00 94.06 491 ILE A N 1
ATOM 3873 C CA . ILE A 1 491 ? -0.366 -5.517 -9.095 1.00 94.06 491 ILE A CA 1
ATOM 3874 C C . ILE A 1 491 ? 1.034 -4.967 -9.356 1.00 94.06 491 ILE A C 1
ATOM 3876 O O . ILE A 1 491 ? 1.549 -5.137 -10.457 1.00 94.06 491 ILE A O 1
ATOM 3880 N N . ARG A 1 492 ? 1.664 -4.315 -8.375 1.00 94.75 492 ARG A N 1
ATOM 3881 C CA . ARG A 1 492 ? 3.094 -3.981 -8.437 1.00 94.75 492 ARG A CA 1
ATOM 3882 C C . ARG A 1 492 ? 3.885 -5.233 -8.081 1.00 94.75 492 ARG A C 1
ATOM 3884 O O . ARG A 1 492 ? 3.730 -5.777 -6.990 1.00 94.75 492 ARG A O 1
ATOM 3891 N N . LEU A 1 493 ? 4.711 -5.700 -9.006 1.00 94.88 493 LEU A N 1
ATOM 3892 C CA . LEU A 1 493 ? 5.564 -6.855 -8.781 1.00 94.88 493 LEU A CA 1
ATOM 3893 C C . LEU A 1 493 ? 6.747 -6.454 -7.888 1.00 94.88 493 LEU A C 1
ATOM 3895 O O . LEU A 1 493 ? 7.235 -5.327 -7.988 1.00 94.88 493 LEU A O 1
ATOM 3899 N N . PRO A 1 494 ? 7.257 -7.361 -7.038 1.00 93.75 494 PRO A N 1
ATOM 3900 C CA . PRO A 1 494 ? 8.453 -7.135 -6.227 1.00 93.75 494 PRO A CA 1
ATOM 3901 C C . PRO A 1 494 ? 9.735 -7.259 -7.069 1.00 93.75 494 PRO A C 1
ATOM 3903 O O . PRO A 1 494 ? 10.735 -7.807 -6.610 1.00 93.75 494 PRO A O 1
ATOM 3906 N N . LEU A 1 495 ? 9.682 -6.790 -8.314 1.00 94.56 495 LEU A N 1
ATOM 3907 C CA . LEU A 1 495 ? 10.776 -6.807 -9.267 1.00 94.56 495 LEU A CA 1
ATOM 3908 C C . LEU A 1 495 ? 11.391 -5.417 -9.369 1.00 94.56 495 LEU A C 1
ATOM 3910 O O . LEU A 1 495 ? 10.682 -4.410 -9.325 1.00 94.56 495 LEU A O 1
ATOM 3914 N N . LYS A 1 496 ? 12.705 -5.390 -9.550 1.00 95.44 496 LYS A N 1
ATOM 3915 C CA . LYS A 1 496 ? 13.446 -4.204 -9.959 1.00 95.44 496 LYS A CA 1
ATOM 3916 C C . LYS A 1 496 ? 14.305 -4.563 -11.158 1.00 95.44 496 LYS A C 1
ATOM 3918 O O . LYS A 1 496 ? 14.921 -5.624 -11.178 1.00 95.44 496 LYS A O 1
ATOM 3923 N N . GLU A 1 497 ? 14.340 -3.665 -12.121 1.00 96.38 497 GLU A N 1
ATOM 3924 C CA . GLU A 1 497 ? 15.107 -3.782 -13.349 1.00 96.38 497 GLU A CA 1
ATOM 3925 C C . GLU A 1 497 ? 15.996 -2.551 -13.498 1.00 96.38 497 GLU A C 1
ATOM 3927 O O . GLU A 1 497 ? 15.539 -1.418 -13.323 1.00 96.38 497 GLU A O 1
ATOM 3932 N N . THR A 1 498 ? 17.265 -2.791 -13.814 1.00 97.31 498 THR A N 1
ATOM 3933 C CA . THR A 1 498 ? 18.224 -1.759 -14.202 1.00 97.31 498 THR A CA 1
ATOM 3934 C C . THR A 1 498 ? 18.899 -2.206 -15.489 1.00 97.31 498 THR A C 1
ATOM 3936 O O . THR A 1 498 ? 19.497 -3.280 -15.527 1.00 97.31 498 THR A O 1
ATOM 3939 N N . PHE A 1 499 ? 18.842 -1.382 -16.523 1.00 96.81 499 PHE A N 1
ATOM 3940 C CA . PHE A 1 499 ? 19.517 -1.610 -17.793 1.00 96.81 499 PHE A CA 1
ATOM 3941 C C . PHE A 1 499 ? 20.518 -0.485 -18.030 1.00 96.81 499 PHE A C 1
ATOM 3943 O O . PHE A 1 499 ? 20.138 0.678 -18.038 1.00 96.81 499 PHE A O 1
ATOM 3950 N N . HIS A 1 500 ? 21.793 -0.808 -18.204 1.00 98.00 500 HIS A N 1
ATOM 3951 C CA . HIS A 1 500 ? 22.853 0.169 -18.437 1.00 98.00 500 HIS A CA 1
ATOM 3952 C C . HIS A 1 500 ? 23.551 -0.140 -19.747 1.00 98.00 500 HIS A C 1
ATOM 3954 O O . HIS A 1 500 ? 24.238 -1.150 -19.835 1.00 98.00 500 HIS A O 1
ATOM 3960 N N . ILE A 1 501 ? 23.393 0.722 -20.746 1.00 97.75 501 ILE A N 1
ATOM 3961 C CA . ILE A 1 501 ? 24.050 0.599 -22.046 1.00 97.75 501 ILE A CA 1
ATOM 3962 C C . ILE A 1 501 ? 25.143 1.651 -22.204 1.00 97.75 501 ILE A C 1
ATOM 3964 O O . ILE A 1 501 ? 24.957 2.823 -21.875 1.00 97.75 501 ILE A O 1
ATOM 3968 N N . LYS A 1 502 ? 26.288 1.212 -22.718 1.00 97.06 502 LYS A N 1
ATOM 3969 C CA . LYS A 1 502 ? 27.463 2.033 -22.994 1.00 97.06 502 LYS A CA 1
ATOM 3970 C C . LYS A 1 502 ? 28.005 1.710 -24.370 1.00 97.06 502 LYS A C 1
ATOM 3972 O O . LYS A 1 502 ? 27.925 0.574 -24.831 1.00 97.06 502 LYS A O 1
ATOM 3977 N N . LYS A 1 503 ? 28.634 2.698 -24.985 1.00 95.94 503 LYS A N 1
ATOM 3978 C CA . LYS A 1 503 ? 29.470 2.486 -26.157 1.00 95.94 503 LYS A CA 1
ATOM 3979 C C . LYS A 1 503 ? 30.858 2.046 -25.728 1.00 95.94 503 LYS A C 1
ATOM 3981 O O . LYS A 1 503 ? 31.440 2.647 -24.827 1.00 95.94 503 LYS A O 1
ATOM 3986 N N . VAL A 1 504 ? 31.374 1.007 -26.374 1.00 92.25 504 VAL A N 1
ATOM 3987 C CA . VAL A 1 504 ? 32.732 0.515 -26.125 1.00 92.25 504 VAL A CA 1
ATOM 3988 C C . VAL A 1 504 ? 33.671 1.034 -27.201 1.00 92.25 504 VAL A C 1
ATOM 3990 O O . VAL A 1 504 ? 34.653 1.706 -26.891 1.00 92.25 504 VAL A O 1
ATOM 3993 N N . HIS A 1 505 ? 33.353 0.778 -28.471 1.00 89.00 505 HIS A N 1
ATOM 3994 C CA . HIS A 1 505 ? 34.171 1.221 -29.594 1.00 89.00 505 HIS A CA 1
ATOM 3995 C C . HIS A 1 505 ? 33.349 1.323 -30.882 1.00 89.00 505 HIS A C 1
ATOM 3997 O O . HIS A 1 505 ? 32.612 0.401 -31.206 1.00 89.00 505 HIS A O 1
ATOM 4003 N N . ASN A 1 506 ? 33.498 2.409 -31.648 1.00 87.38 506 ASN A N 1
ATOM 4004 C CA . ASN A 1 506 ? 32.809 2.637 -32.930 1.00 87.38 506 ASN A CA 1
ATOM 4005 C C . ASN A 1 506 ? 31.296 2.345 -32.883 1.00 87.38 506 ASN A C 1
ATOM 4007 O O . ASN A 1 506 ? 30.542 3.163 -32.371 1.00 87.38 506 ASN A O 1
ATOM 4011 N N . THR A 1 507 ? 30.863 1.202 -33.415 1.00 90.00 507 THR A N 1
ATOM 4012 C CA . THR A 1 507 ? 29.463 0.752 -33.497 1.00 90.00 507 THR A CA 1
ATOM 4013 C C . THR A 1 507 ? 29.142 -0.409 -32.544 1.00 90.00 507 THR A C 1
ATOM 4015 O O . THR A 1 507 ? 28.101 -1.061 -32.657 1.00 90.00 507 THR A O 1
ATOM 4018 N N . GLU A 1 508 ? 30.054 -0.699 -31.613 1.00 94.50 508 GLU A N 1
ATOM 4019 C CA . GLU A 1 508 ? 29.912 -1.718 -30.580 1.00 94.50 508 GLU A CA 1
ATOM 4020 C C . GLU A 1 508 ? 29.375 -1.098 -29.284 1.00 94.50 508 GLU A C 1
ATOM 4022 O O . GLU A 1 508 ? 29.995 -0.214 -28.676 1.00 94.50 508 GLU A O 1
ATOM 4027 N N . LEU A 1 509 ? 28.220 -1.597 -28.845 1.00 96.94 509 LEU A N 1
ATOM 4028 C CA . LEU A 1 509 ? 27.584 -1.228 -27.587 1.00 96.94 509 LEU A CA 1
ATOM 4029 C C . LEU A 1 509 ? 27.553 -2.436 -26.657 1.00 96.94 509 LEU A C 1
ATOM 4031 O O . LEU A 1 509 ? 27.240 -3.552 -27.071 1.00 96.94 509 LEU A O 1
ATOM 4035 N N . HIS A 1 510 ? 27.831 -2.207 -25.380 1.00 97.19 510 HIS A N 1
ATOM 4036 C CA . HIS A 1 510 ? 27.667 -3.203 -24.327 1.00 97.19 510 HIS A CA 1
ATOM 4037 C C . HIS A 1 510 ? 26.537 -2.765 -23.410 1.00 97.19 510 HIS A C 1
ATOM 4039 O O . HIS A 1 510 ? 26.481 -1.599 -23.012 1.00 97.19 510 HIS A O 1
ATOM 4045 N N . ALA A 1 511 ? 25.640 -3.683 -23.059 1.00 97.00 511 ALA A N 1
ATOM 4046 C CA . ALA A 1 511 ? 24.576 -3.393 -22.110 1.00 97.00 511 ALA A CA 1
ATOM 4047 C C . ALA A 1 511 ? 24.507 -4.409 -20.976 1.00 97.00 511 ALA A C 1
ATOM 4049 O O . ALA A 1 511 ? 24.479 -5.609 -21.207 1.00 97.00 511 ALA A O 1
ATOM 4050 N N . ASN A 1 512 ? 24.400 -3.924 -19.746 1.00 97.19 512 ASN A N 1
ATOM 4051 C CA . ASN A 1 512 ? 24.233 -4.742 -18.556 1.00 97.19 512 ASN A CA 1
ATOM 4052 C C . ASN A 1 512 ? 22.806 -4.600 -18.046 1.00 97.19 512 ASN A C 1
ATOM 4054 O O . ASN A 1 512 ? 22.376 -3.514 -17.662 1.00 97.19 512 ASN A O 1
ATOM 4058 N N . HIS A 1 513 ? 22.075 -5.704 -18.016 1.00 96.88 513 HIS A N 1
ATOM 4059 C CA . HIS A 1 513 ? 20.713 -5.774 -17.517 1.00 96.88 513 HIS A CA 1
ATOM 4060 C C . HIS A 1 513 ? 20.692 -6.582 -16.230 1.00 96.88 513 HIS A C 1
ATOM 4062 O O . HIS A 1 513 ? 20.950 -7.783 -16.222 1.00 96.88 513 HIS A O 1
ATOM 4068 N N . HIS A 1 514 ? 20.359 -5.918 -15.134 1.00 97.38 514 HIS A N 1
ATOM 4069 C CA . HIS A 1 514 ? 20.222 -6.519 -13.821 1.00 97.38 514 HIS A CA 1
ATOM 4070 C C . HIS A 1 514 ? 18.753 -6.596 -13.405 1.00 97.38 514 HIS A C 1
ATOM 4072 O O . HIS A 1 514 ? 18.080 -5.567 -13.331 1.00 97.38 514 HIS A O 1
ATOM 4078 N N . ILE A 1 515 ? 18.270 -7.806 -13.101 1.00 96.12 515 ILE A N 1
ATOM 4079 C CA . ILE A 1 515 ? 16.930 -8.020 -12.544 1.00 96.12 515 ILE A CA 1
ATOM 4080 C C . ILE A 1 515 ? 17.043 -8.511 -11.106 1.00 96.12 515 ILE A C 1
ATOM 4082 O O . ILE A 1 515 ? 17.786 -9.444 -10.794 1.00 96.12 515 ILE A O 1
ATOM 4086 N N . GLN A 1 516 ? 16.256 -7.906 -10.222 1.00 95.88 516 GLN A N 1
ATOM 4087 C CA . GLN A 1 516 ? 16.137 -8.286 -8.821 1.00 95.88 516 GLN A CA 1
ATOM 4088 C C . GLN A 1 516 ? 14.703 -8.686 -8.484 1.00 95.88 516 GLN A C 1
ATOM 4090 O O . GLN A 1 516 ? 13.756 -8.085 -8.982 1.00 95.88 516 GLN A O 1
ATOM 4095 N N . LEU A 1 517 ? 14.550 -9.649 -7.576 1.00 94.25 517 LEU A N 1
ATOM 4096 C CA . LEU A 1 517 ? 13.281 -10.069 -6.989 1.00 94.25 517 LEU A CA 1
ATOM 4097 C C . LEU A 1 517 ? 13.380 -9.940 -5.463 1.00 94.25 517 LEU A C 1
ATOM 4099 O O . LEU A 1 517 ? 14.279 -10.510 -4.850 1.00 94.25 517 LEU A O 1
ATOM 4103 N N . PHE A 1 518 ? 12.493 -9.156 -4.843 1.00 90.62 518 PHE A N 1
ATOM 4104 C CA . PHE A 1 518 ? 12.561 -8.790 -3.416 1.00 90.62 518 PHE A CA 1
ATOM 4105 C C . PHE A 1 518 ? 13.928 -8.212 -2.985 1.00 90.62 518 PHE A C 1
ATOM 4107 O O . PHE A 1 518 ? 14.371 -8.401 -1.856 1.00 90.62 518 PHE A O 1
ATOM 4114 N N . GLY A 1 519 ? 14.615 -7.510 -3.894 1.00 91.06 519 GLY A N 1
ATOM 4115 C CA . GLY A 1 519 ? 15.949 -6.941 -3.658 1.00 91.06 519 GLY A CA 1
ATOM 4116 C C . GLY A 1 519 ? 17.109 -7.935 -3.793 1.00 91.06 519 GLY A C 1
ATOM 4117 O O . GLY A 1 519 ? 18.266 -7.519 -3.802 1.00 91.06 519 GLY A O 1
ATOM 4118 N N . LEU A 1 520 ? 16.830 -9.230 -3.962 1.00 94.06 520 LEU A N 1
ATOM 4119 C CA . LEU A 1 520 ? 17.841 -10.241 -4.260 1.00 94.06 520 LEU A CA 1
ATOM 4120 C C . LEU A 1 520 ? 18.091 -10.295 -5.767 1.00 94.06 520 LEU A C 1
ATOM 4122 O O . LEU A 1 520 ? 17.149 -10.224 -6.553 1.00 94.06 520 LEU A O 1
ATOM 4126 N N . SER A 1 521 ? 19.353 -10.441 -6.178 1.00 94.94 521 SER A N 1
ATOM 4127 C CA . SER A 1 521 ? 19.702 -10.621 -7.593 1.00 94.94 521 SER A CA 1
ATOM 4128 C C . SER A 1 521 ? 19.030 -11.884 -8.136 1.00 94.94 521 SER A C 1
ATOM 4130 O O . SER A 1 521 ? 19.266 -12.970 -7.602 1.00 94.94 521 SER A O 1
ATOM 4132 N N . LEU A 1 522 ? 18.194 -11.737 -9.166 1.00 94.88 522 LEU A N 1
ATOM 4133 C CA . LEU A 1 522 ? 17.527 -12.843 -9.849 1.00 94.88 522 LEU A CA 1
ATOM 4134 C C . LEU A 1 522 ? 18.453 -13.391 -10.943 1.00 94.88 522 LEU A C 1
ATOM 4136 O O . LEU A 1 522 ? 18.887 -14.543 -10.876 1.00 94.88 522 LEU A O 1
ATOM 4140 N N . PHE A 1 523 ? 18.819 -12.531 -11.893 1.00 94.81 523 PHE A N 1
ATOM 4141 C CA . PHE A 1 523 ? 19.833 -12.792 -12.911 1.00 94.81 523 PHE A CA 1
ATOM 4142 C C . PHE A 1 523 ? 20.404 -11.483 -13.470 1.00 94.81 523 PHE A C 1
ATOM 4144 O O . PHE A 1 523 ? 19.804 -10.412 -13.337 1.00 94.81 523 PHE A O 1
ATOM 4151 N N . THR A 1 524 ? 21.551 -11.605 -14.131 1.00 95.81 524 THR A N 1
ATOM 4152 C CA . THR A 1 524 ? 22.171 -10.547 -14.933 1.00 95.81 524 THR A CA 1
ATOM 4153 C C . THR A 1 524 ? 22.292 -11.022 -16.375 1.00 95.81 524 THR A C 1
ATOM 4155 O O . THR A 1 524 ? 22.575 -12.197 -16.617 1.00 95.81 524 THR A O 1
ATOM 4158 N N . ILE A 1 525 ? 22.074 -10.120 -17.326 1.00 96.00 525 ILE A N 1
ATOM 4159 C CA . ILE A 1 525 ? 22.317 -10.357 -18.747 1.00 96.00 525 ILE A CA 1
ATOM 4160 C C . ILE A 1 525 ? 23.273 -9.285 -19.254 1.00 96.00 525 ILE A C 1
ATOM 4162 O O . ILE A 1 525 ? 22.976 -8.097 -19.146 1.00 96.00 525 ILE A O 1
ATOM 4166 N N . GLU A 1 526 ? 24.401 -9.708 -19.807 1.00 97.00 526 GLU A N 1
ATOM 4167 C CA . GLU A 1 526 ? 25.337 -8.833 -20.512 1.00 97.00 526 GLU A CA 1
ATOM 4168 C C . GLU A 1 526 ? 25.073 -8.974 -22.011 1.00 97.00 526 GLU A C 1
ATOM 4170 O O . GLU A 1 526 ? 25.071 -10.084 -22.541 1.00 97.00 526 GLU A O 1
ATOM 4175 N N . TYR A 1 527 ? 24.806 -7.871 -22.694 1.00 95.94 527 TYR A N 1
ATOM 4176 C CA . TYR A 1 527 ? 24.546 -7.834 -24.124 1.00 95.94 527 TYR A CA 1
ATOM 4177 C C . TYR A 1 527 ? 25.740 -7.234 -24.853 1.00 95.94 527 TYR A C 1
ATOM 4179 O O . TYR A 1 527 ? 26.169 -6.129 -24.530 1.00 95.94 527 TYR A O 1
ATOM 4187 N N . GLU A 1 528 ? 26.205 -7.934 -25.880 1.00 96.19 528 GLU A N 1
ATOM 4188 C CA . GLU A 1 528 ? 27.113 -7.427 -26.904 1.00 96.19 528 GLU A CA 1
ATOM 4189 C C . GLU A 1 528 ? 26.253 -7.071 -28.128 1.00 96.19 528 GLU A C 1
ATOM 4191 O O . GLU A 1 528 ? 25.567 -7.928 -28.699 1.00 96.19 528 GLU A O 1
ATOM 4196 N N . LEU A 1 529 ? 26.234 -5.788 -28.492 1.00 95.31 529 LEU A N 1
ATOM 4197 C CA . LEU A 1 529 ? 25.484 -5.247 -29.620 1.00 95.31 529 LEU A CA 1
ATOM 4198 C C . LEU A 1 529 ? 26.464 -4.710 -30.656 1.00 95.31 529 LEU A C 1
ATOM 4200 O O . LEU A 1 529 ? 27.277 -3.840 -30.352 1.00 95.31 529 LEU A O 1
ATOM 4204 N N . THR A 1 530 ? 26.355 -5.180 -31.892 1.00 93.88 530 THR A N 1
ATOM 4205 C CA . THR A 1 530 ? 27.222 -4.723 -32.984 1.00 93.88 530 THR A CA 1
ATOM 4206 C C . THR A 1 530 ? 26.362 -4.311 -34.162 1.00 93.88 530 THR A C 1
ATOM 4208 O O . THR A 1 530 ? 25.551 -5.113 -34.648 1.00 93.88 530 THR A O 1
ATOM 4211 N N . ALA A 1 531 ? 26.516 -3.067 -34.620 1.00 90.31 531 ALA A N 1
ATOM 4212 C CA . ALA A 1 531 ? 25.850 -2.636 -35.840 1.00 90.31 531 ALA A CA 1
ATOM 4213 C C . ALA A 1 531 ? 26.387 -3.434 -37.036 1.00 90.31 531 ALA A C 1
ATOM 4215 O O . ALA A 1 531 ? 27.590 -3.669 -37.154 1.00 90.31 531 ALA A O 1
ATOM 4216 N N . HIS A 1 532 ? 25.493 -3.847 -37.922 1.00 83.69 532 HIS A N 1
ATOM 4217 C CA . HIS A 1 532 ? 25.843 -4.304 -39.259 1.00 83.69 532 HIS A CA 1
ATOM 4218 C C . HIS A 1 532 ? 25.370 -3.263 -40.274 1.00 83.69 532 HIS A C 1
ATOM 4220 O O . HIS A 1 532 ? 24.390 -2.551 -40.025 1.00 83.69 532 HIS A O 1
ATOM 4226 N N . GLU A 1 533 ? 26.132 -3.137 -41.360 1.00 57.88 533 GLU A N 1
ATOM 4227 C CA . GLU A 1 533 ? 25.818 -2.244 -42.480 1.00 57.88 533 GLU A CA 1
ATOM 4228 C C . GLU A 1 533 ? 24.561 -2.677 -43.233 1.00 57.88 533 GLU A C 1
ATOM 4230 O O . GLU A 1 533 ? 24.369 -3.906 -43.422 1.00 57.88 533 GLU A O 1
#

Radius of gyration: 28.17 Å; chains: 1; bounding box: 65×53×85 Å

pLDDT: mean 93.06, std 7.02, range [47.62, 98.75]